Protein AF-A0A969NMJ4-F1 (afdb_monomer)

Sequence (649 aa):
MRIAHDYGHRAIAEAFTPCGQTRVCQLCPFFKKFVPRNKRYMLETNIYIVKPGIELTLNVRCVEIIASHISPDLKEKSCSILANQIGVAAVLSNQQSVLLALTDQQITAFPINEDNWSAKVKDSDRTLLLKFSNPKDRPLIAQLLERQLIINVQQKTNLWRLSNSRRIWYEAEPSITVDDIGAYRRYEFSAIPIENVGVGAVVDISTAFFTVSTVADFFRENQSELDLKRNQKRFENFSLRQKGQKATLWYDSGSINCNCYFEQFLKGKTCSTVQDVRVNGRTYKSLLDYYHQKGVTSIQPEDPVALVSFSGLDRPQPVAANRLRLRVMNEVLPKELKQVDKIEEETRCRYIEEFWKLLGNKPLGDNMPEINSNFWQPSEQKVKRIKCPNLLFGQNKMLIAPMNGKPQSHKDYYQQRIKLLNKFGCFKVPPTVLRNIYIEVPNSIGIEVAQKLGEDITALLSKWTGKPIKFTAQTYESFDKAIAKLRNNINNPSLVVFVFENEEPAIYFNVSYELSQWRVKRITSETLKDFYRQFKEAQVPFQLNDRQLPKGIRDWQSFIEKNALDILQLMDCIPWGIANTQQYQAQLAIDVGWDKQNFALSLLTNIFDKHDLSFQLNTVVERKLDTKRKLSTKLFFAIKLSNYSKRNT

Radius of gyration: 30.36 Å; Cα contacts (8 Å, |Δi|>4): 1085; chains: 1; bounding box: 82×67×72 Å

Secondary structure (DSSP, 8-state):
-------TTHHHHTTTS---S----TT-TT---B--SSSS-PPB-SEEEBTTGGG-EEEEEEEEEEESS--HHHHHHHHHHIIIII---EEE-SSTTEEEE--SS----EEEEETTEEEEEEEEEEEEEEETTSTTTHHHHHHHHHHHHHHHHHHH---B-BTT-SSEEE-SS-SEEETTEEEEEEEEEEEEEETTTEEEEEEEEEEEEEEEEEHHHHT-TTS-HHHHHHHHHHHHHHH--STTPPPEEEEE-SS-EEEEEEEEEEEEEETTT-EEEEETTEEEEEHHHHHHHTT-TT--TT-EEEEEEPTT-SS-EEEEGGGEEEEE-GGG--TTTTTTT---HHHHHHHHHHHHHHHTT-TT-TTSPPB-SS-----GGG--PPPPPPEE-GGG-EEPPPSS--HHHHHHHHHHHHHHHHHH--SB--TT---EEEEEEETTT-HHHHHHHHHHHHHHHHHHHTS--EEEEEEESSHHHHHHHHHHTTTS--EEEEEESS--HHHHHHHHHHTTTSEEEEEEHHHHHHHHHHHHHTTS-----SSS--HHHHHHHHHHHHHHHHHHHHTT-BS-EE-SPPS-SEEEEEEE-TTSSEEEEEEEEEEE-SS-EEEEEEEEEEE-S-SSS---HHHHHHHHHHHHHHHH-

Solvent-accessible surface area (backbone atoms only — not comparable to full-atom values): 36843 Å² total; per-residue (Å²): 143,87,89,67,77,89,50,95,76,51,68,68,50,67,77,74,55,88,68,100,62,97,73,80,74,89,89,60,95,85,76,67,80,46,81,78,90,90,66,95,78,63,53,39,42,62,27,26,42,32,47,73,18,47,76,28,66,46,66,24,29,37,32,37,55,49,50,95,73,81,49,74,66,57,54,54,49,52,32,48,45,34,32,74,76,71,68,32,20,44,43,83,46,97,49,89,48,35,31,40,28,58,46,91,72,86,54,79,67,48,77,44,83,51,104,91,43,68,34,39,40,31,54,63,91,42,72,47,78,42,38,44,75,42,78,84,33,27,64,55,55,17,50,32,53,33,42,27,34,44,44,40,46,64,73,60,45,75,53,45,47,39,71,92,42,85,41,44,35,28,50,76,57,53,79,46,74,56,98,56,34,24,37,21,49,29,40,38,54,46,39,42,68,40,88,96,50,20,37,30,44,34,56,49,80,46,60,45,40,29,37,69,55,26,52,34,66,36,66,43,82,94,52,56,74,67,55,36,54,50,31,42,54,50,48,53,54,47,38,56,57,67,92,95,52,66,30,47,25,44,35,52,73,79,85,52,33,33,70,32,25,62,73,45,75,43,82,98,38,21,22,56,73,40,56,70,38,72,57,91,96,42,74,25,77,11,46,40,51,42,36,47,78,69,71,34,76,89,69,52,58,77,38,40,29,23,34,30,36,43,90,95,51,97,58,67,42,82,42,60,14,72,36,28,23,43,42,45,49,79,88,70,47,55,80,84,55,66,53,66,66,67,67,49,62,69,62,46,51,51,54,48,52,52,55,49,55,61,46,46,97,46,49,52,40,86,101,43,65,50,64,52,96,54,61,41,56,62,56,63,91,79,59,82,82,86,77,66,70,28,32,25,26,11,93,77,43,72,47,77,47,66,84,82,78,46,70,66,52,51,52,49,50,53,60,43,49,61,56,48,29,70,72,44,10,29,44,41,64,51,96,82,48,76,44,53,34,37,26,42,31,41,57,94,69,37,57,69,56,29,41,54,54,38,50,58,29,30,53,51,46,18,58,29,59,76,44,85,40,47,64,49,62,43,62,30,92,48,69,68,60,45,50,53,56,57,54,74,42,60,94,65,62,47,38,33,43,43,38,33,81,66,95,52,68,69,59,54,52,48,52,52,62,77,40,65,78,42,42,78,45,80,46,47,41,63,62,52,50,55,40,50,50,38,28,58,64,48,67,57,89,66,95,70,92,59,104,63,81,47,66,25,50,54,52,35,52,52,52,41,52,53,54,34,54,55,47,36,51,71,40,67,35,35,60,57,45,74,64,56,92,66,98,56,52,61,49,78,49,78,49,67,39,59,85,65,43,37,34,37,42,34,44,36,38,49,40,85,50,103,87,46,80,49,68,48,79,48,77,49,78,46,70,56,93,56,93,82,60,87,71,53,69,65,62,60,50,54,57,51,52,56,57,51,54,69,72,77,108

pLDDT: mean 82.1, std 18.63, range [20.11, 98.06]

Nearest PDB structures (foldseek):
  8xih-assembly1_B  TM=6.811E-01  e=5.788E-26  Mucilaginibacter paludis DSM 18603
  7r8j-assembly1_A  TM=6.476E-01  e=6.489E-25  Pseudooceanicola lipolyticus
  7r8f-assembly1_A  TM=6.583E-01  e=4.200E-24  Pseudooceanicola lipolyticus
  3ho1-assembly1_A  TM=6.090E-01  e=3.722E-14  Thermus thermophilus HB27

Mean predicted aligned error: 12.39 Å

Structure (mmCIF, N/CA/C/O backbone):
data_AF-A0A969NMJ4-F1
#
_entry.id   AF-A0A969NMJ4-F1
#
loop_
_atom_site.group_PDB
_atom_site.id
_atom_site.type_symbol
_atom_site.label_atom_id
_atom_site.label_alt_id
_atom_site.label_comp_id
_atom_site.label_asym_id
_atom_site.label_entity_id
_atom_site.label_seq_id
_atom_site.pdbx_PDB_ins_code
_atom_site.Cartn_x
_atom_site.Cartn_y
_atom_site.Cartn_z
_atom_site.occupancy
_atom_site.B_iso_or_equiv
_atom_site.auth_seq_id
_atom_site.auth_comp_id
_atom_site.auth_asym_id
_atom_site.auth_atom_id
_atom_site.pdbx_PDB_model_num
ATOM 1 N N . MET A 1 1 ? 15.880 4.389 4.891 1.00 30.11 1 MET A N 1
ATOM 2 C CA . MET A 1 1 ? 15.078 5.617 5.105 1.00 30.11 1 MET A CA 1
ATOM 3 C C . MET A 1 1 ? 13.757 5.446 4.370 1.00 30.11 1 MET A C 1
ATOM 5 O O . MET A 1 1 ? 13.862 5.320 3.161 1.00 30.11 1 MET A O 1
ATOM 9 N N . ARG A 1 2 ? 12.584 5.342 5.038 1.00 20.11 2 ARG A N 1
ATOM 10 C CA . ARG A 1 2 ? 11.233 5.420 4.399 1.00 20.11 2 ARG A CA 1
ATOM 11 C C . ARG A 1 2 ? 10.010 5.163 5.329 1.00 20.11 2 ARG A C 1
ATOM 13 O O . ARG A 1 2 ? 9.514 4.060 5.311 1.00 20.11 2 ARG A O 1
ATOM 20 N N . ILE A 1 3 ? 9.460 6.200 5.981 1.00 28.14 3 ILE A N 1
ATOM 21 C CA . ILE A 1 3 ? 7.995 6.409 6.238 1.00 28.14 3 ILE A CA 1
ATOM 22 C C . ILE A 1 3 ? 7.207 5.704 7.393 1.00 28.14 3 ILE A C 1
ATOM 24 O O . ILE A 1 3 ? 6.909 4.522 7.308 1.00 28.14 3 ILE A O 1
ATOM 28 N N . ALA A 1 4 ? 6.686 6.566 8.299 1.00 29.11 4 ALA A N 1
ATOM 29 C CA . ALA A 1 4 ? 5.382 6.593 9.018 1.00 29.11 4 ALA A CA 1
ATOM 30 C C . ALA A 1 4 ? 5.171 6.041 10.450 1.00 29.11 4 ALA A C 1
ATOM 32 O O . ALA A 1 4 ? 4.992 4.850 10.682 1.00 29.11 4 ALA A O 1
ATOM 33 N N . HIS A 1 5 ? 4.978 6.988 11.381 1.00 31.11 5 HIS A N 1
ATOM 34 C CA . HIS A 1 5 ? 4.097 6.859 12.548 1.00 31.11 5 HIS A CA 1
ATOM 35 C C . HIS A 1 5 ? 2.637 6.851 12.098 1.00 31.11 5 HIS A C 1
ATOM 37 O O . HIS A 1 5 ? 2.295 7.676 11.256 1.00 31.11 5 HIS A O 1
ATOM 43 N N . ASP A 1 6 ? 1.819 5.952 12.663 1.00 31.64 6 ASP A N 1
ATOM 44 C CA . ASP A 1 6 ? 0.591 6.282 13.422 1.00 31.64 6 ASP A CA 1
ATOM 45 C C . ASP A 1 6 ? -0.257 5.021 13.744 1.00 31.64 6 ASP A C 1
ATOM 47 O O . ASP A 1 6 ? -1.390 4.872 13.287 1.00 31.64 6 ASP A O 1
ATOM 51 N N . TYR A 1 7 ? 0.295 4.054 14.499 1.00 28.00 7 TYR A N 1
ATOM 52 C CA . TYR A 1 7 ? -0.408 2.786 14.804 1.00 28.00 7 TYR A CA 1
ATOM 53 C C . TYR A 1 7 ? -0.404 2.341 16.279 1.00 28.00 7 TYR A C 1
ATOM 55 O O . TYR A 1 7 ? -1.073 1.362 16.616 1.00 28.00 7 TYR A O 1
ATOM 63 N N . GLY A 1 8 ? 0.228 3.094 17.186 1.00 27.02 8 GLY A N 1
ATOM 64 C CA . GLY A 1 8 ? 0.491 2.647 18.565 1.00 27.02 8 GLY A CA 1
ATOM 65 C C . GLY A 1 8 ? -0.738 2.407 19.457 1.00 27.02 8 GLY A C 1
ATOM 66 O O . GLY A 1 8 ? -0.629 1.690 20.444 1.00 27.02 8 GLY A O 1
ATOM 67 N N . HIS A 1 9 ? -1.915 2.939 19.106 1.00 28.86 9 HIS A N 1
ATOM 68 C CA . HIS A 1 9 ? -3.167 2.661 19.832 1.00 28.86 9 HIS A CA 1
ATOM 69 C C . HIS A 1 9 ? -4.222 1.898 19.011 1.00 28.86 9 HIS A C 1
ATOM 71 O O . HIS A 1 9 ? -5.163 1.361 19.589 1.00 28.86 9 HIS A O 1
ATOM 77 N N . ARG A 1 10 ? -4.071 1.785 17.681 1.00 27.62 10 ARG A N 1
ATOM 78 C CA . ARG A 1 10 ? -5.043 1.087 16.810 1.00 27.62 10 ARG A CA 1
ATOM 79 C C . ARG A 1 10 ? -4.772 -0.412 16.660 1.00 27.62 10 ARG A C 1
ATOM 81 O O . ARG A 1 10 ? -5.720 -1.171 16.480 1.00 27.62 10 ARG A O 1
ATOM 88 N N . ALA A 1 11 ? -3.521 -0.857 16.799 1.00 26.61 11 ALA A N 1
ATOM 89 C CA . ALA A 1 11 ? -3.143 -2.247 16.518 1.00 26.61 11 ALA A CA 1
ATOM 90 C C . ALA A 1 11 ? -3.747 -3.286 17.490 1.00 26.61 11 ALA A C 1
ATOM 92 O O . ALA A 1 11 ? -3.925 -4.442 17.115 1.00 26.61 11 ALA A O 1
ATOM 93 N N . ILE A 1 12 ? -4.122 -2.891 18.713 1.00 30.00 12 ILE A N 1
ATOM 94 C CA . ILE A 1 12 ? -4.790 -3.791 19.675 1.00 30.00 12 ILE A CA 1
ATOM 95 C C . ILE A 1 12 ? -6.322 -3.729 19.527 1.00 30.00 12 ILE A C 1
ATOM 97 O O . ILE A 1 12 ? -7.004 -4.735 19.721 1.00 30.00 12 ILE A O 1
ATOM 101 N N . ALA A 1 13 ? -6.868 -2.589 19.087 1.00 28.45 13 ALA A N 1
ATOM 102 C CA . ALA A 1 13 ? -8.302 -2.419 18.847 1.00 28.45 13 ALA A CA 1
ATOM 103 C C . ALA A 1 13 ? -8.799 -3.215 17.621 1.00 28.45 13 ALA A C 1
ATOM 105 O O . ALA A 1 13 ? -9.906 -3.763 17.649 1.00 28.45 13 ALA A O 1
ATOM 106 N N . GLU A 1 14 ? -7.974 -3.358 16.576 1.00 30.52 14 GLU A N 1
ATOM 107 C CA . GLU A 1 14 ? -8.313 -4.126 15.36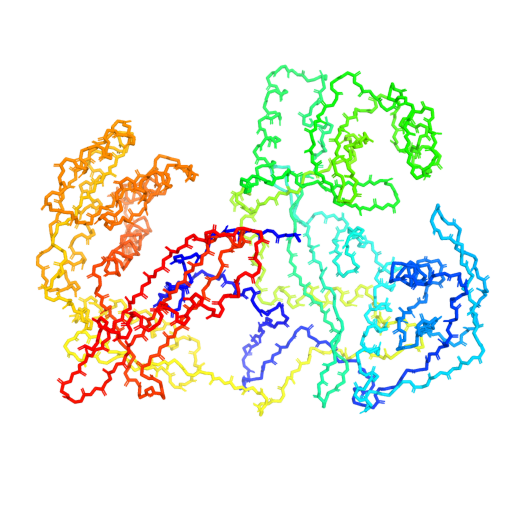3 1.00 30.52 14 GLU A CA 1
ATOM 108 C C . GLU A 1 14 ? -8.309 -5.652 15.576 1.00 30.52 14 GLU A C 1
ATOM 110 O O . GLU A 1 14 ? -8.961 -6.381 14.828 1.00 30.52 14 GLU A O 1
ATOM 115 N N . ALA A 1 15 ? -7.663 -6.152 16.635 1.00 27.55 15 ALA A N 1
ATOM 116 C CA . ALA A 1 15 ? -7.722 -7.571 16.988 1.00 27.55 15 ALA A CA 1
ATOM 117 C C . ALA A 1 15 ? -9.048 -7.961 17.675 1.00 27.55 15 ALA A C 1
ATOM 119 O O . ALA A 1 15 ? -9.419 -9.138 17.673 1.00 27.55 15 ALA A O 1
ATOM 120 N N . PHE A 1 16 ? -9.793 -6.993 18.232 1.00 28.78 16 PHE A N 1
ATOM 12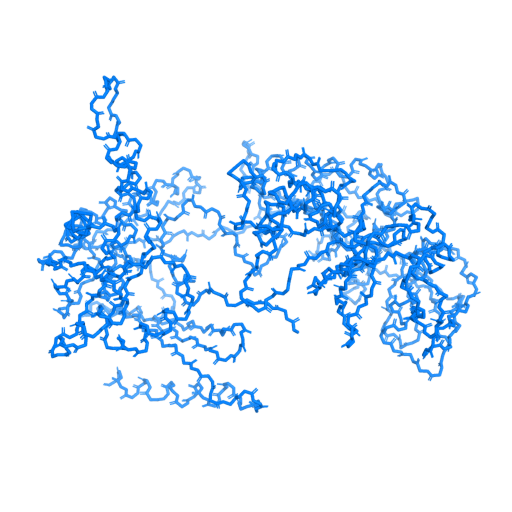1 C CA . PHE A 1 16 ? -10.938 -7.298 19.094 1.00 28.78 16 PHE A CA 1
ATOM 122 C C . PHE A 1 16 ? -12.247 -6.550 18.800 1.00 28.78 16 PHE A C 1
ATOM 124 O O . PHE A 1 16 ? -13.273 -7.015 19.289 1.00 28.78 16 PHE A O 1
ATOM 131 N N . THR A 1 17 ? -12.317 -5.531 17.935 1.00 25.81 17 THR A N 1
ATOM 132 C CA . THR A 1 17 ? -13.604 -4.897 17.548 1.00 25.81 17 THR A CA 1
ATOM 133 C C . THR A 1 17 ? -14.123 -5.337 16.166 1.00 25.81 17 THR A C 1
ATOM 135 O O . THR A 1 17 ? -13.341 -5.538 15.238 1.00 25.81 17 THR A O 1
ATOM 138 N N . PRO A 1 18 ? -15.451 -5.517 15.979 1.00 25.06 18 PRO A N 1
ATOM 139 C CA . PRO A 1 18 ? -16.028 -5.812 14.673 1.00 25.06 18 PRO A CA 1
ATOM 140 C C . PRO A 1 18 ? -16.128 -4.518 13.862 1.00 25.06 18 PRO A C 1
ATOM 142 O O . PRO A 1 18 ? -17.096 -3.771 13.977 1.00 25.06 18 PRO A O 1
ATOM 145 N N . CYS A 1 19 ? -15.131 -4.251 13.025 1.00 23.03 19 CYS A N 1
ATOM 146 C CA . CYS A 1 19 ? -15.210 -3.192 12.031 1.00 23.03 19 CYS A CA 1
ATOM 147 C C . CYS A 1 19 ? -15.350 -3.806 10.636 1.00 23.03 19 CYS A C 1
ATOM 149 O O . CYS A 1 19 ? -14.415 -4.387 10.092 1.00 23.03 19 CYS A O 1
ATOM 151 N N . GLY A 1 20 ? -16.533 -3.639 10.043 1.00 26.86 20 GLY A N 1
ATOM 152 C CA . GLY A 1 20 ? -16.776 -3.800 8.611 1.00 26.86 20 GLY A CA 1
ATOM 153 C C . GLY A 1 20 ? -16.185 -2.650 7.791 1.00 26.86 20 GLY A C 1
ATOM 154 O O . GLY A 1 20 ? -16.884 -2.072 6.967 1.00 26.86 20 GLY A O 1
ATOM 155 N N . GLN A 1 21 ? -14.919 -2.303 8.022 1.00 24.77 21 GLN A N 1
ATOM 156 C CA . GLN A 1 21 ? -14.130 -1.505 7.091 1.00 24.77 21 GLN A CA 1
ATOM 157 C C . GLN A 1 21 ? -12.798 -2.207 6.864 1.00 24.77 21 GLN A C 1
ATOM 159 O O . GLN A 1 21 ? -11.954 -2.340 7.745 1.00 24.77 21 GLN A O 1
ATOM 164 N N . THR A 1 22 ? -12.658 -2.688 5.638 1.00 26.61 22 THR A N 1
ATOM 165 C CA . THR A 1 22 ? -11.488 -3.321 5.047 1.00 26.61 22 THR A CA 1
ATOM 166 C C . THR A 1 22 ? -10.247 -2.434 5.176 1.00 26.61 22 THR A C 1
ATOM 168 O O . THR A 1 22 ? -10.014 -1.553 4.346 1.00 26.61 22 THR A O 1
ATOM 171 N N . ARG A 1 23 ? -9.411 -2.688 6.186 1.00 24.19 23 ARG A N 1
ATOM 172 C CA . ARG A 1 23 ? -7.989 -2.327 6.165 1.00 24.19 23 ARG A CA 1
ATOM 173 C C . ARG A 1 23 ? -7.174 -3.612 6.247 1.00 24.19 23 ARG A C 1
ATOM 175 O O . ARG A 1 23 ? -7.223 -4.355 7.219 1.00 24.19 23 ARG A O 1
ATOM 182 N N . VAL A 1 24 ? -6.512 -3.913 5.136 1.00 26.53 24 VAL A N 1
ATOM 183 C CA . VAL A 1 24 ? -5.672 -5.094 4.942 1.00 26.53 24 VAL A CA 1
ATOM 184 C C . VAL A 1 24 ? -4.369 -4.887 5.716 1.00 26.53 24 VAL A C 1
ATOM 186 O O . VAL A 1 24 ? -3.683 -3.886 5.520 1.00 26.53 24 VAL A O 1
ATOM 189 N N . CYS A 1 25 ? -4.041 -5.838 6.591 1.00 22.86 25 CYS A N 1
ATOM 190 C CA . CYS A 1 25 ? -2.771 -5.923 7.310 1.00 22.86 25 CYS A CA 1
ATOM 191 C C . CYS A 1 25 ? -1.582 -5.881 6.325 1.00 22.86 25 CYS A C 1
ATOM 193 O O . CYS A 1 25 ? -1.504 -6.691 5.403 1.00 22.86 25 CYS A O 1
ATOM 195 N N . GLN A 1 26 ? -0.647 -4.946 6.523 1.00 26.59 26 GLN A N 1
ATOM 196 C CA . GLN A 1 26 ? 0.491 -4.669 5.629 1.00 26.59 26 GLN A CA 1
ATOM 197 C C . GLN A 1 26 ? 1.703 -5.616 5.787 1.00 26.59 26 GLN A C 1
ATOM 199 O O . GLN A 1 26 ? 2.777 -5.313 5.274 1.00 26.59 26 GLN A O 1
ATOM 204 N N . LEU A 1 27 ? 1.575 -6.771 6.452 1.00 23.28 27 LEU A N 1
ATOM 205 C CA . LEU A 1 27 ? 2.723 -7.662 6.713 1.00 23.28 27 LEU A CA 1
ATOM 206 C C . LEU A 1 27 ? 2.820 -8.905 5.804 1.00 23.28 27 LEU A C 1
ATOM 208 O O . LEU A 1 27 ? 3.689 -9.747 6.011 1.00 23.28 27 LEU A O 1
ATOM 212 N N . CYS A 1 28 ? 2.011 -8.989 4.742 1.00 23.53 28 CYS A N 1
ATOM 213 C CA . CYS A 1 28 ? 2.232 -9.889 3.597 1.00 23.53 28 CYS A CA 1
ATOM 214 C C . CYS A 1 28 ? 1.530 -9.329 2.342 1.00 23.53 28 CYS A C 1
ATOM 216 O O . CYS A 1 28 ? 0.304 -9.395 2.282 1.00 23.53 28 CYS A O 1
ATOM 218 N N . PRO A 1 29 ? 2.237 -8.799 1.321 1.00 29.31 29 PRO A N 1
ATOM 219 C CA . PRO A 1 29 ? 1.566 -8.162 0.181 1.00 29.31 29 PRO A CA 1
ATOM 220 C C . PRO A 1 29 ? 0.901 -9.132 -0.812 1.00 29.31 29 PRO A C 1
ATOM 222 O O . PRO A 1 29 ? 0.152 -8.682 -1.670 1.00 29.31 29 PRO A O 1
ATOM 225 N N . PHE A 1 30 ? 1.160 -10.443 -0.739 1.00 33.78 30 PHE A N 1
ATOM 226 C CA . PHE A 1 30 ? 0.999 -11.325 -1.908 1.00 33.78 30 PHE A CA 1
ATOM 227 C C . PHE A 1 30 ? -0.187 -12.300 -1.893 1.00 33.78 30 PHE A C 1
ATOM 229 O O . PHE A 1 30 ? -0.282 -13.132 -2.786 1.00 33.78 30 PHE A O 1
ATOM 236 N N . PHE A 1 31 ? -1.117 -12.210 -0.937 1.00 34.25 31 PHE A N 1
ATOM 237 C CA . PHE A 1 31 ? -2.273 -13.118 -0.908 1.00 34.25 31 PHE A CA 1
ATOM 238 C C . PHE A 1 31 ? -3.580 -12.365 -0.648 1.00 34.25 31 PHE A C 1
ATOM 240 O O . PHE A 1 31 ? -3.961 -12.128 0.499 1.00 34.25 31 PHE A O 1
ATOM 247 N N . LYS A 1 32 ? -4.295 -12.010 -1.720 1.00 40.19 32 LYS A N 1
ATOM 248 C CA . LYS A 1 32 ? -5.712 -11.617 -1.660 1.00 40.19 32 LYS A CA 1
ATOM 249 C C . LYS A 1 32 ? -6.554 -12.813 -2.106 1.00 40.19 32 LYS A C 1
ATOM 251 O O . LYS A 1 32 ? -6.200 -13.488 -3.065 1.00 40.19 32 LYS A O 1
ATOM 256 N N . LYS A 1 33 ? -7.600 -13.125 -1.337 1.00 41.81 33 LYS A N 1
ATOM 257 C CA . LYS A 1 33 ? -8.484 -14.275 -1.576 1.00 41.81 33 LYS A CA 1
ATOM 258 C C . LYS A 1 33 ? -9.512 -13.929 -2.650 1.00 41.81 33 LYS A C 1
ATOM 260 O O . LYS A 1 33 ? -10.005 -12.807 -2.657 1.00 41.81 33 LYS A O 1
ATOM 265 N N . PHE A 1 34 ? -9.869 -14.922 -3.454 1.00 42.91 34 PHE A N 1
ATOM 266 C CA . PHE A 1 34 ? -11.014 -14.900 -4.358 1.00 42.91 34 PHE A CA 1
ATOM 267 C C . PHE A 1 34 ? -11.961 -16.038 -3.962 1.00 42.91 34 PHE A C 1
ATOM 269 O O . PHE A 1 34 ? -11.501 -17.142 -3.647 1.00 42.91 34 PHE A O 1
ATOM 276 N N . VAL A 1 35 ? -13.273 -15.786 -3.915 1.00 35.06 35 VAL A N 1
ATOM 277 C CA . VAL A 1 35 ? -14.272 -16.836 -3.649 1.00 35.06 35 VAL A CA 1
ATOM 278 C C . VAL A 1 35 ? -15.358 -16.832 -4.726 1.00 35.06 35 VAL A C 1
ATOM 280 O O . VAL A 1 35 ? -16.261 -15.996 -4.671 1.00 35.06 35 VAL A O 1
ATOM 283 N N . PRO A 1 36 ? -15.372 -17.813 -5.646 1.00 35.47 36 PRO A N 1
ATOM 284 C CA . PRO A 1 36 ? -16.541 -18.070 -6.473 1.00 35.47 36 PRO A CA 1
ATOM 285 C C . PRO A 1 36 ? -17.653 -18.720 -5.639 1.00 35.47 36 PRO A C 1
ATOM 287 O O . PRO A 1 36 ? -17.413 -19.595 -4.798 1.00 35.47 36 PRO A O 1
ATOM 290 N N . ARG A 1 37 ? -18.905 -18.321 -5.888 1.00 42.78 37 ARG A N 1
ATOM 291 C CA . ARG A 1 37 ? -20.088 -19.019 -5.368 1.00 42.78 37 ARG A CA 1
ATOM 292 C C . ARG A 1 37 ? -20.206 -20.389 -6.051 1.00 42.78 37 ARG A C 1
ATOM 294 O O . ARG A 1 37 ? -20.147 -20.481 -7.269 1.00 42.78 37 ARG A O 1
ATOM 301 N N . ASN A 1 38 ? -20.451 -21.419 -5.240 1.00 38.12 38 ASN A N 1
ATOM 302 C CA . ASN A 1 38 ? -20.768 -22.809 -5.606 1.00 38.12 38 ASN A CA 1
ATOM 303 C C . ASN A 1 38 ? -19.595 -23.725 -6.003 1.00 38.12 38 ASN A C 1
ATOM 305 O O . ASN A 1 38 ? -19.529 -24.219 -7.121 1.00 38.12 38 ASN A O 1
ATOM 309 N N . LYS A 1 39 ? -18.743 -24.060 -5.027 1.00 35.62 39 LYS A N 1
ATOM 310 C CA . LYS A 1 39 ? -18.141 -25.395 -4.796 1.00 35.62 39 LYS A CA 1
ATOM 311 C C . LYS A 1 39 ? -17.499 -25.374 -3.403 1.00 35.62 39 LYS A C 1
ATOM 313 O O . LYS A 1 39 ? -17.223 -24.299 -2.875 1.00 35.62 39 LYS A O 1
ATOM 318 N N . ARG A 1 40 ? -17.333 -26.526 -2.745 1.00 39.25 40 ARG A N 1
ATOM 319 C CA . ARG A 1 40 ? -16.675 -26.609 -1.427 1.00 39.25 40 ARG A CA 1
ATOM 320 C C . ARG A 1 40 ? -15.223 -26.088 -1.540 1.00 39.25 40 ARG A C 1
ATOM 322 O O . ARG A 1 40 ? -14.334 -26.808 -1.940 1.00 39.25 40 ARG A O 1
ATOM 329 N N . TYR A 1 41 ? -15.058 -24.802 -1.232 1.00 53.91 41 TYR A N 1
ATOM 330 C CA . TYR A 1 41 ? -13.932 -24.079 -0.623 1.00 53.91 41 TYR A CA 1
ATOM 331 C C . TYR A 1 41 ? -12.483 -24.384 -1.054 1.00 53.91 41 TYR A C 1
ATOM 333 O O . TYR A 1 41 ? -11.618 -24.560 -0.197 1.00 53.91 41 TYR A O 1
ATOM 341 N N . MET A 1 42 ? -12.180 -24.314 -2.348 1.00 56.25 42 MET A N 1
ATOM 342 C CA . MET A 1 42 ? -10.803 -24.143 -2.823 1.00 56.25 42 MET A CA 1
ATOM 343 C C . MET A 1 42 ? -10.486 -22.641 -2.951 1.00 56.25 42 MET A C 1
ATOM 345 O O . MET A 1 42 ? -11.309 -21.886 -3.466 1.00 56.25 42 MET A O 1
ATOM 349 N N . LEU A 1 43 ? -9.346 -22.185 -2.414 1.00 72.75 43 LEU A N 1
ATOM 350 C CA . LEU A 1 43 ? -8.925 -20.781 -2.517 1.00 72.75 43 LEU A CA 1
ATOM 351 C C . LEU A 1 43 ? -8.260 -20.558 -3.869 1.00 72.75 43 LEU A C 1
ATOM 353 O O . LEU A 1 43 ? -7.248 -21.184 -4.156 1.00 72.75 43 LEU A O 1
ATOM 357 N N . GLU A 1 44 ? -8.793 -19.644 -4.664 1.00 79.00 44 GLU A N 1
ATOM 358 C CA . GLU A 1 44 ? -8.122 -19.162 -5.865 1.00 79.00 44 GLU A CA 1
ATOM 359 C C . GLU A 1 44 ? -7.160 -18.017 -5.520 1.00 79.00 44 GLU A C 1
ATOM 361 O O . GLU A 1 44 ? -7.400 -17.241 -4.587 1.00 79.00 44 GLU A O 1
ATOM 366 N N . THR A 1 45 ? -6.028 -17.969 -6.223 1.00 88.38 45 THR A N 1
ATOM 367 C CA . THR A 1 45 ? -4.972 -16.953 -6.065 1.00 88.38 45 THR A CA 1
ATOM 368 C C . THR A 1 45 ? -4.929 -16.024 -7.281 1.00 88.38 45 THR A C 1
ATOM 370 O O . THR A 1 45 ? -5.621 -16.258 -8.255 1.00 88.38 45 THR A O 1
ATOM 373 N N . ASN A 1 46 ? -4.094 -14.985 -7.274 1.00 90.25 46 ASN A N 1
ATOM 374 C CA . ASN A 1 46 ? -3.779 -14.180 -8.467 1.00 90.25 46 ASN A CA 1
ATOM 375 C C . ASN A 1 46 ? -2.503 -14.663 -9.186 1.00 90.25 46 ASN A C 1
ATOM 377 O O . ASN A 1 46 ? -1.804 -13.876 -9.829 1.00 90.25 46 ASN A O 1
ATOM 381 N N . ILE A 1 47 ? -2.148 -15.935 -9.005 1.00 93.94 47 ILE A N 1
ATOM 382 C CA . ILE A 1 47 ? -0.880 -16.507 -9.450 1.00 93.94 47 ILE A CA 1
ATOM 383 C C . ILE A 1 47 ? -1.142 -17.405 -10.644 1.00 93.94 47 ILE A C 1
ATOM 385 O O . ILE A 1 47 ? -2.010 -18.265 -10.585 1.00 93.94 47 ILE A O 1
ATOM 389 N N . TYR A 1 48 ? -0.334 -17.286 -11.682 1.00 94.75 48 TYR A N 1
ATOM 390 C CA . TYR A 1 48 ? -0.299 -18.246 -12.769 1.00 94.75 48 TYR A CA 1
ATOM 391 C C . TYR A 1 48 ? 0.968 -19.092 -12.692 1.00 94.75 48 TYR A C 1
ATOM 393 O O . TYR A 1 48 ? 2.063 -18.559 -12.525 1.00 94.75 48 TYR A O 1
ATOM 401 N N . ILE A 1 49 ? 0.845 -20.414 -12.813 1.00 96.62 49 ILE A N 1
ATOM 402 C CA . ILE A 1 49 ? 2.020 -21.297 -12.791 1.00 96.62 49 ILE A CA 1
ATOM 403 C C . ILE A 1 49 ? 2.672 -21.328 -14.168 1.00 96.62 49 ILE A C 1
ATOM 405 O O . ILE A 1 49 ? 2.001 -21.541 -15.178 1.00 96.62 49 ILE A O 1
ATOM 409 N N . VAL A 1 50 ? 3.987 -21.141 -14.186 1.00 97.44 50 VAL A N 1
ATOM 410 C CA . VAL A 1 50 ? 4.825 -21.317 -15.370 1.00 97.44 50 VAL A CA 1
ATOM 411 C C . VAL A 1 50 ? 5.028 -22.814 -15.605 1.00 97.44 50 VAL A C 1
ATOM 413 O O . VAL A 1 50 ? 5.505 -23.530 -14.720 1.00 97.44 50 VAL A O 1
ATOM 416 N N . LYS A 1 51 ? 4.655 -23.303 -16.788 1.00 95.88 51 LYS A N 1
ATOM 417 C CA . LYS A 1 51 ? 4.832 -24.702 -17.193 1.00 95.88 51 LYS A CA 1
ATOM 418 C C . LYS A 1 51 ? 6.315 -25.007 -17.434 1.00 95.88 51 LYS A C 1
ATOM 420 O O . LYS A 1 51 ? 7.039 -24.120 -17.873 1.00 95.88 51 LYS A O 1
ATOM 425 N N . PRO A 1 52 ? 6.786 -26.243 -17.195 1.00 95.81 52 PRO A N 1
ATOM 426 C CA . PRO A 1 52 ? 6.069 -27.421 -16.688 1.00 95.81 52 PRO A CA 1
ATOM 427 C C . PRO A 1 52 ? 5.980 -27.495 -15.145 1.00 95.81 52 PRO A C 1
ATOM 429 O O . PRO A 1 52 ? 5.815 -28.571 -14.577 1.00 95.81 52 PRO A O 1
ATOM 432 N N . GLY A 1 53 ? 6.088 -26.374 -14.425 1.00 95.12 53 GLY A N 1
ATOM 433 C CA . GLY A 1 53 ? 6.000 -26.362 -12.964 1.00 95.12 53 GLY A CA 1
ATOM 434 C C . GLY A 1 53 ? 7.293 -26.838 -12.297 1.00 95.12 53 GLY A C 1
ATOM 435 O O . GLY A 1 53 ? 8.328 -26.183 -12.410 1.00 95.12 53 GLY A O 1
ATOM 436 N N . ILE A 1 54 ? 7.251 -27.957 -11.571 1.00 95.50 54 ILE A N 1
ATOM 437 C CA . ILE A 1 54 ? 8.408 -28.471 -10.813 1.00 95.50 54 ILE A CA 1
ATOM 438 C C . ILE A 1 54 ? 9.559 -28.957 -11.703 1.00 95.50 54 ILE A C 1
ATOM 440 O O . ILE A 1 54 ? 10.710 -28.954 -11.268 1.00 95.50 54 ILE A O 1
ATOM 444 N N . GLU A 1 55 ? 9.252 -29.343 -12.941 1.00 96.81 55 GLU A N 1
ATOM 445 C CA . GLU A 1 55 ? 10.220 -29.821 -13.934 1.00 96.81 55 GLU A CA 1
ATOM 446 C C . GLU A 1 55 ? 10.836 -28.676 -14.746 1.00 96.81 55 GLU A C 1
ATOM 448 O O . GLU A 1 55 ? 11.585 -28.909 -15.689 1.00 96.81 55 GLU A O 1
ATOM 453 N N . LEU A 1 56 ? 10.515 -27.424 -14.404 1.00 97.75 56 LEU A N 1
ATOM 454 C CA . LEU A 1 56 ? 10.968 -26.261 -15.147 1.00 97.75 56 LEU A CA 1
ATOM 455 C C . LEU A 1 56 ? 12.496 -26.182 -15.185 1.00 97.75 56 LEU A C 1
ATOM 457 O O . LEU A 1 56 ? 13.172 -26.184 -14.150 1.00 97.75 56 LEU A O 1
ATOM 461 N N . THR A 1 57 ? 13.021 -26.027 -16.395 1.00 97.31 57 THR A N 1
ATOM 462 C CA . THR A 1 57 ? 14.437 -25.781 -16.644 1.00 97.31 57 THR A CA 1
ATOM 463 C C . THR A 1 57 ? 14.628 -24.582 -17.556 1.00 97.31 57 THR A C 1
ATOM 465 O O . THR A 1 57 ? 13.862 -24.414 -18.501 1.00 97.31 57 THR A O 1
ATOM 468 N N . LEU A 1 58 ? 15.665 -23.782 -17.307 1.00 96.81 58 LEU A N 1
ATOM 469 C CA . LEU A 1 58 ? 16.041 -22.654 -18.158 1.00 96.81 58 LEU A CA 1
ATOM 470 C C . LEU A 1 58 ? 17.493 -22.797 -18.605 1.00 96.81 58 LEU A C 1
ATOM 472 O O . LEU A 1 58 ? 18.388 -22.923 -17.767 1.00 96.81 58 LEU A O 1
ATOM 476 N N . ASN A 1 59 ? 17.720 -22.727 -19.914 1.00 95.94 59 ASN A N 1
ATOM 477 C CA . ASN A 1 59 ? 19.055 -22.547 -20.471 1.00 95.94 59 ASN A CA 1
ATOM 478 C C . ASN A 1 59 ? 19.430 -21.068 -20.392 1.00 95.94 59 ASN A C 1
ATOM 480 O O . ASN A 1 59 ? 18.670 -20.208 -20.834 1.00 95.94 59 ASN A O 1
ATOM 484 N N . VAL A 1 60 ? 20.590 -20.777 -19.813 1.00 96.62 60 VAL A N 1
ATOM 485 C CA . VAL A 1 60 ? 21.098 -19.413 -19.654 1.00 96.62 60 VAL A CA 1
ATOM 486 C C . VAL A 1 60 ? 22.536 -19.324 -20.141 1.00 96.62 60 VAL A C 1
ATOM 488 O O . VAL A 1 60 ? 23.321 -20.254 -19.955 1.00 96.62 60 VAL A O 1
ATOM 491 N N . ARG A 1 61 ? 22.906 -18.190 -20.730 1.00 96.44 61 ARG A N 1
ATOM 492 C CA . ARG A 1 61 ? 24.294 -17.870 -21.071 1.00 96.44 61 ARG A CA 1
ATOM 493 C C . ARG A 1 61 ? 24.977 -17.164 -19.914 1.00 96.44 61 ARG A C 1
ATOM 495 O O . ARG A 1 61 ? 24.381 -16.323 -19.239 1.00 96.44 61 ARG A O 1
ATOM 502 N N . CYS A 1 62 ? 26.242 -17.487 -19.703 1.00 96.19 62 CYS A N 1
ATOM 503 C CA . CYS A 1 62 ? 27.099 -16.789 -18.762 1.00 96.19 62 CYS A CA 1
ATOM 504 C C . CYS A 1 62 ? 27.700 -15.558 -19.442 1.00 96.19 62 CYS A C 1
ATOM 506 O O . CYS A 1 62 ? 28.394 -15.667 -20.454 1.00 96.19 62 CYS A O 1
ATOM 508 N N . VAL A 1 63 ? 27.469 -14.393 -18.851 1.00 96.38 63 VAL A N 1
ATOM 509 C CA . VAL A 1 63 ? 27.968 -13.104 -19.332 1.00 96.38 63 VAL A CA 1
ATOM 510 C C . VAL A 1 63 ? 28.952 -12.551 -18.312 1.00 96.38 63 VAL A C 1
ATOM 512 O O . VAL A 1 63 ? 28.622 -12.414 -17.135 1.00 96.38 63 VAL A O 1
ATOM 515 N N . GLU A 1 64 ? 30.161 -12.228 -18.753 1.00 95.50 64 GLU A N 1
ATOM 516 C CA . GLU A 1 64 ? 31.238 -11.717 -17.909 1.00 95.50 64 GLU A CA 1
ATOM 517 C C . GLU A 1 64 ? 31.285 -10.190 -17.922 1.00 95.50 64 GLU A C 1
ATOM 519 O O . GLU A 1 64 ? 31.271 -9.554 -18.978 1.00 95.50 64 GLU A O 1
ATOM 524 N N . ILE A 1 65 ? 31.402 -9.609 -16.730 1.00 94.38 65 ILE A N 1
ATOM 525 C CA . ILE A 1 65 ? 31.705 -8.195 -16.521 1.00 94.38 65 ILE A CA 1
ATOM 526 C C . ILE A 1 65 ? 33.206 -8.071 -16.259 1.00 94.38 65 ILE A C 1
ATOM 528 O O . ILE A 1 65 ? 33.711 -8.548 -15.243 1.00 94.38 65 ILE A O 1
ATOM 532 N N . ILE A 1 66 ? 33.909 -7.394 -17.161 1.00 93.69 66 ILE A N 1
ATOM 533 C CA . ILE A 1 66 ? 35.330 -7.073 -17.037 1.00 93.69 66 ILE A CA 1
ATOM 534 C C . ILE A 1 66 ? 35.443 -5.621 -16.579 1.00 93.69 66 ILE A C 1
ATOM 536 O O . ILE A 1 66 ? 35.145 -4.708 -17.346 1.00 93.69 66 ILE A O 1
ATOM 540 N N . ALA A 1 67 ? 35.866 -5.410 -15.334 1.00 90.56 67 ALA A N 1
ATOM 541 C CA . ALA A 1 67 ? 36.121 -4.092 -14.756 1.00 90.56 67 ALA A CA 1
ATOM 542 C C . ALA A 1 67 ? 37.174 -4.196 -13.645 1.00 90.56 67 ALA A C 1
ATOM 544 O O . ALA A 1 67 ? 37.354 -5.266 -13.064 1.00 90.56 67 ALA A O 1
ATOM 545 N N . SER A 1 68 ? 37.822 -3.080 -13.308 1.00 86.06 68 SER A N 1
ATOM 546 C CA . SER A 1 68 ? 38.751 -3.004 -12.170 1.00 86.06 68 SER A CA 1
ATOM 547 C C . SER A 1 68 ? 38.051 -3.225 -10.824 1.00 86.06 68 SER A C 1
ATOM 549 O O . SER A 1 68 ? 38.613 -3.843 -9.924 1.00 86.06 68 SER A O 1
ATOM 551 N N . HIS A 1 69 ? 36.805 -2.761 -10.691 1.00 87.31 69 HIS A N 1
ATOM 552 C CA . HIS A 1 69 ? 35.971 -2.951 -9.509 1.00 87.31 69 HIS A CA 1
ATOM 553 C C . HIS A 1 69 ? 34.516 -3.231 -9.908 1.00 87.31 69 HIS A C 1
ATOM 555 O O . HIS A 1 69 ? 33.896 -2.447 -10.627 1.00 87.31 69 HIS A O 1
ATOM 561 N N . ILE A 1 70 ? 33.941 -4.325 -9.396 1.00 87.88 70 ILE A N 1
ATOM 562 C CA . ILE A 1 70 ? 32.568 -4.747 -9.711 1.00 87.88 70 ILE A CA 1
ATOM 563 C C . ILE A 1 70 ? 31.651 -4.480 -8.514 1.00 87.88 70 ILE A C 1
ATOM 565 O O . ILE A 1 70 ? 31.564 -5.287 -7.586 1.00 87.88 70 ILE A O 1
ATOM 569 N N . SER A 1 71 ? 30.938 -3.351 -8.551 1.00 88.00 71 SER A N 1
ATOM 570 C CA . SER A 1 71 ? 29.930 -2.988 -7.547 1.00 88.00 71 SER A CA 1
ATOM 571 C C . SER A 1 71 ? 28.554 -3.610 -7.851 1.00 88.00 71 SER A C 1
ATOM 573 O O . SER A 1 71 ? 28.272 -3.960 -9.002 1.00 88.00 71 SER A O 1
ATOM 575 N N . PRO A 1 72 ? 27.652 -3.727 -6.855 1.00 86.56 72 PRO A N 1
ATOM 576 C CA . PRO A 1 72 ? 26.258 -4.118 -7.090 1.00 86.56 72 PRO A CA 1
ATOM 577 C C . PRO A 1 72 ? 25.540 -3.224 -8.113 1.00 86.56 72 PRO A C 1
ATOM 579 O O . PRO A 1 72 ? 24.813 -3.735 -8.963 1.00 86.56 72 PRO A O 1
ATOM 582 N N . ASP A 1 73 ? 25.802 -1.916 -8.086 1.00 85.94 73 ASP A N 1
ATOM 583 C CA . ASP A 1 73 ? 25.202 -0.954 -9.016 1.00 85.94 73 ASP A CA 1
ATOM 584 C C . ASP A 1 73 ? 25.659 -1.190 -10.461 1.00 85.94 73 ASP A C 1
ATOM 586 O O . ASP A 1 73 ? 24.834 -1.173 -11.375 1.00 85.94 73 ASP A O 1
ATOM 590 N N . LEU A 1 74 ? 26.944 -1.509 -10.675 1.00 88.94 74 LEU A N 1
ATOM 591 C CA . LEU A 1 74 ? 27.467 -1.850 -12.001 1.00 88.94 74 LEU A CA 1
ATOM 592 C C . LEU A 1 74 ? 26.818 -3.129 -12.552 1.00 88.94 74 LEU A C 1
ATOM 594 O O . LEU A 1 74 ? 26.481 -3.200 -13.737 1.00 88.94 74 LEU A O 1
ATOM 598 N N . LYS A 1 75 ? 26.592 -4.139 -11.703 1.00 89.69 75 LYS A N 1
ATOM 599 C CA . LYS A 1 75 ? 25.890 -5.372 -12.103 1.00 89.69 75 LYS A CA 1
ATOM 600 C C . LYS A 1 75 ? 24.449 -5.092 -12.505 1.00 89.69 75 LYS A C 1
ATOM 602 O O . LYS A 1 75 ? 23.976 -5.583 -13.530 1.00 89.69 75 LYS A O 1
ATOM 607 N N . GLU A 1 76 ? 23.752 -4.284 -11.715 1.00 89.12 76 GLU A N 1
ATOM 608 C CA . GLU A 1 76 ? 22.357 -3.949 -11.974 1.00 89.12 76 GLU A CA 1
ATOM 609 C C . GLU A 1 76 ? 22.199 -3.048 -13.206 1.00 89.12 76 GLU A C 1
ATOM 611 O O . GLU A 1 76 ? 21.246 -3.204 -13.980 1.00 89.12 76 GLU A O 1
ATOM 616 N N . LYS A 1 77 ? 23.171 -2.162 -13.447 1.00 88.69 77 LYS A N 1
ATOM 617 C CA . LYS A 1 77 ? 23.297 -1.386 -14.683 1.00 88.69 77 LYS A CA 1
ATOM 618 C C . LYS A 1 77 ? 23.521 -2.293 -15.890 1.00 88.69 77 LYS A C 1
ATOM 620 O O . LYS A 1 77 ? 22.800 -2.156 -16.874 1.00 88.69 77 LYS A O 1
ATOM 625 N N . SER A 1 78 ? 24.439 -3.253 -15.792 1.00 92.25 78 SER A N 1
ATOM 626 C CA . SER A 1 78 ? 24.713 -4.232 -16.855 1.00 92.25 78 SER A CA 1
ATOM 627 C C . SER A 1 78 ? 23.452 -5.019 -17.223 1.00 92.25 78 SER A C 1
ATOM 629 O O . SER A 1 78 ? 23.100 -5.124 -18.395 1.00 92.25 78 SER A O 1
ATOM 631 N N . CYS A 1 79 ? 22.693 -5.474 -16.221 1.00 93.19 79 CYS A N 1
ATOM 632 C CA . CYS A 1 79 ? 21.401 -6.113 -16.460 1.00 93.19 79 CYS A CA 1
ATOM 633 C C . CYS A 1 79 ? 20.364 -5.165 -17.084 1.00 93.19 79 CYS A C 1
ATOM 635 O O . CYS A 1 79 ? 19.553 -5.596 -17.898 1.00 93.19 79 CYS A O 1
ATOM 637 N N . SER A 1 80 ? 20.365 -3.884 -16.700 1.00 89.44 80 SER A N 1
ATOM 638 C CA . SER A 1 80 ? 19.462 -2.880 -17.283 1.00 89.44 80 SER A CA 1
ATOM 639 C C . SER A 1 80 ? 19.755 -2.649 -18.763 1.00 89.44 80 SER A C 1
ATOM 641 O O . SER A 1 80 ? 18.824 -2.459 -19.537 1.00 89.44 80 SER A O 1
ATOM 643 N N . ILE A 1 81 ? 21.033 -2.653 -19.152 1.00 90.81 81 ILE A N 1
ATOM 644 C CA . ILE A 1 81 ? 21.454 -2.513 -20.550 1.00 90.81 81 ILE A CA 1
ATOM 645 C C . ILE A 1 81 ? 21.012 -3.738 -21.354 1.00 90.81 81 ILE A C 1
ATOM 647 O O . ILE A 1 81 ? 20.344 -3.570 -22.371 1.00 90.81 81 ILE A O 1
ATOM 651 N N . LEU A 1 82 ? 21.285 -4.949 -20.850 1.00 93.69 82 LEU A N 1
ATOM 652 C CA . LEU A 1 82 ? 20.815 -6.198 -21.466 1.00 93.69 82 LEU A CA 1
ATOM 653 C C . LEU A 1 82 ? 19.296 -6.180 -21.688 1.00 93.69 82 LEU A C 1
ATOM 655 O O . LEU A 1 82 ? 18.832 -6.470 -22.785 1.00 93.69 82 LEU A O 1
ATOM 659 N N . ALA A 1 83 ? 18.525 -5.753 -20.688 1.00 92.31 83 ALA A N 1
ATOM 660 C CA . ALA A 1 83 ? 17.072 -5.698 -20.794 1.00 92.31 83 ALA A CA 1
ATOM 661 C C . ALA A 1 83 ? 16.574 -4.619 -21.773 1.00 92.31 83 ALA A C 1
ATOM 663 O O . ALA A 1 83 ? 15.733 -4.906 -22.617 1.00 92.31 83 ALA A O 1
ATOM 664 N N . ASN A 1 84 ? 17.071 -3.382 -21.668 1.00 86.94 84 ASN A N 1
ATOM 665 C CA . ASN A 1 84 ? 16.494 -2.241 -22.391 1.00 86.94 84 ASN A CA 1
ATOM 666 C C . ASN A 1 84 ? 17.034 -2.070 -23.818 1.00 86.94 84 ASN A C 1
ATOM 668 O O . ASN A 1 84 ? 16.323 -1.530 -24.656 1.00 86.94 84 ASN A O 1
ATOM 672 N N . GLN A 1 85 ? 18.288 -2.453 -24.081 1.00 88.31 85 GLN A N 1
ATOM 673 C CA . GLN A 1 85 ? 18.924 -2.266 -25.394 1.00 88.31 85 GLN A CA 1
ATOM 674 C C . GLN A 1 85 ? 18.941 -3.550 -26.220 1.00 88.31 85 GLN A C 1
ATOM 676 O O . GLN A 1 85 ? 18.827 -3.485 -27.438 1.00 88.31 85 GLN A O 1
ATOM 681 N N . ILE A 1 86 ? 19.086 -4.704 -25.561 1.00 90.31 86 ILE A N 1
ATOM 682 C CA . ILE A 1 86 ? 19.233 -6.004 -26.231 1.00 90.31 86 ILE A CA 1
ATOM 683 C C . ILE A 1 86 ? 17.945 -6.839 -26.106 1.00 90.31 86 ILE A C 1
ATOM 685 O O . ILE A 1 86 ? 17.704 -7.722 -26.919 1.00 90.31 86 ILE A O 1
ATOM 689 N N . GLY A 1 87 ? 17.078 -6.546 -25.129 1.00 91.88 87 GLY A N 1
ATOM 690 C CA . GLY A 1 87 ? 15.838 -7.298 -24.905 1.00 91.88 87 GLY A CA 1
ATOM 691 C C . GLY A 1 87 ? 16.041 -8.621 -24.163 1.00 91.88 87 GLY A C 1
ATOM 692 O O . GLY A 1 87 ? 15.189 -9.499 -24.245 1.00 91.88 87 GLY A O 1
ATOM 693 N N . VAL A 1 88 ? 17.151 -8.775 -23.433 1.00 95.00 88 VAL A N 1
ATOM 694 C CA . VAL A 1 88 ? 17.519 -10.024 -22.750 1.00 95.00 88 VAL A CA 1
ATOM 695 C C . VAL A 1 88 ? 17.409 -9.878 -21.235 1.00 95.00 88 VAL A C 1
ATOM 697 O O . VAL A 1 88 ? 18.039 -9.014 -20.617 1.00 95.00 88 VAL A O 1
ATOM 700 N N . ALA A 1 89 ? 16.632 -10.763 -20.609 1.00 96.12 89 ALA A N 1
ATOM 701 C CA . ALA A 1 89 ? 16.553 -10.849 -19.158 1.00 96.12 89 ALA A CA 1
ATOM 702 C C . ALA A 1 89 ? 17.854 -11.419 -18.586 1.00 96.12 89 ALA A C 1
ATOM 704 O O . ALA A 1 89 ? 18.321 -12.472 -19.011 1.00 96.12 89 ALA A O 1
ATOM 705 N N . ALA A 1 90 ? 18.427 -10.757 -17.583 1.00 96.81 90 ALA A N 1
ATOM 706 C CA . ALA A 1 90 ? 19.631 -11.242 -16.917 1.00 96.81 90 ALA A CA 1
ATOM 707 C C . ALA A 1 90 ? 19.567 -11.067 -15.401 1.00 96.81 90 ALA A C 1
ATOM 709 O O . ALA A 1 90 ? 18.942 -10.122 -14.920 1.00 96.81 90 ALA A O 1
ATOM 710 N N . VAL A 1 91 ? 20.225 -11.946 -14.646 1.00 95.38 91 VAL A N 1
ATOM 711 C CA . VAL A 1 91 ? 20.333 -11.889 -13.177 1.00 95.38 91 VAL A CA 1
ATOM 712 C C . VAL A 1 91 ? 21.773 -12.081 -12.722 1.00 95.38 91 VAL A C 1
ATOM 714 O O . VAL A 1 91 ? 22.619 -12.583 -13.458 1.00 95.38 91 VAL A O 1
ATOM 717 N N . LEU A 1 92 ? 22.059 -11.689 -11.484 1.00 91.44 92 LEU A N 1
ATOM 718 C CA . LEU A 1 92 ? 23.366 -11.900 -10.879 1.00 91.44 92 LEU A CA 1
ATOM 719 C C . LEU A 1 92 ? 23.541 -13.387 -10.547 1.00 91.44 92 LEU A C 1
ATOM 721 O O . LEU A 1 92 ? 22.668 -13.985 -9.920 1.00 91.44 92 LEU A O 1
ATOM 725 N N . SER A 1 93 ? 24.680 -13.966 -10.928 1.00 86.88 93 SER A N 1
ATOM 726 C CA . SER A 1 93 ? 25.077 -15.283 -10.430 1.00 86.88 93 SER A CA 1
ATOM 727 C C . SER A 1 93 ? 25.721 -15.170 -9.040 1.00 86.88 93 SER A C 1
ATOM 729 O O . SER A 1 93 ? 26.053 -14.078 -8.569 1.00 86.88 93 SER A O 1
ATOM 731 N N . ASN A 1 94 ? 25.969 -16.314 -8.397 1.00 78.50 94 ASN A N 1
ATOM 732 C CA . ASN A 1 94 ? 26.762 -16.370 -7.164 1.00 78.50 94 ASN A CA 1
ATOM 733 C C . ASN A 1 94 ? 28.247 -16.016 -7.389 1.00 78.50 94 ASN A C 1
ATOM 735 O O . ASN A 1 94 ? 28.967 -15.768 -6.425 1.00 78.50 94 ASN A O 1
ATOM 739 N N . GLN A 1 95 ? 28.718 -15.990 -8.640 1.00 82.00 95 GLN A N 1
ATOM 740 C CA . GLN A 1 95 ? 30.075 -15.577 -8.985 1.00 82.00 95 GLN A CA 1
ATOM 741 C C . GLN A 1 95 ? 30.149 -14.056 -9.143 1.00 82.00 95 GLN A C 1
ATOM 743 O O . GLN A 1 95 ? 29.262 -13.410 -9.705 1.00 82.00 95 GLN A O 1
ATOM 748 N N . GLN A 1 96 ? 31.232 -13.458 -8.644 1.00 79.69 96 GLN A N 1
ATOM 749 C CA . GLN A 1 96 ? 31.316 -12.007 -8.488 1.00 79.69 96 GLN A CA 1
ATOM 750 C C . GLN A 1 96 ? 31.290 -11.236 -9.817 1.00 79.69 96 GLN A C 1
ATOM 752 O O . GLN A 1 96 ? 30.775 -10.122 -9.824 1.00 79.69 96 GLN A O 1
ATOM 757 N N . SER A 1 97 ? 31.766 -11.805 -10.923 1.00 87.31 97 SER A N 1
ATOM 758 C CA . SER A 1 97 ? 31.858 -11.140 -12.233 1.00 87.31 97 SER A CA 1
ATOM 759 C C . SER A 1 97 ? 30.891 -11.675 -13.293 1.00 87.31 97 SER A C 1
ATOM 761 O O . SER A 1 97 ? 30.940 -11.208 -14.427 1.00 87.31 97 SER A O 1
ATOM 763 N N . VAL A 1 98 ? 30.014 -12.628 -12.956 1.00 92.88 98 VAL A N 1
ATOM 764 C CA . VAL A 1 98 ? 29.173 -13.324 -13.945 1.00 92.88 98 VAL A CA 1
ATOM 765 C C . VAL A 1 98 ? 27.692 -13.019 -13.739 1.00 92.88 98 VAL A C 1
ATOM 767 O O . VAL A 1 98 ? 27.159 -13.125 -12.628 1.00 92.88 98 VAL A O 1
ATOM 770 N N . LEU A 1 99 ? 27.022 -12.682 -14.836 1.00 96.19 99 LEU A N 1
ATOM 771 C CA . LEU A 1 99 ? 25.572 -12.611 -14.963 1.00 96.19 99 LEU A CA 1
ATOM 772 C C . LEU A 1 99 ? 25.059 -13.846 -15.712 1.00 96.19 99 LEU A C 1
ATOM 774 O O . LEU A 1 99 ? 25.754 -14.403 -16.558 1.00 96.19 99 LEU A O 1
ATOM 778 N N . LEU A 1 100 ? 23.831 -14.250 -15.414 1.00 97.25 100 LEU A N 1
ATOM 779 C CA . LEU A 1 100 ? 23.108 -15.279 -16.156 1.00 97.25 100 LEU A CA 1
ATOM 780 C C . LEU A 1 100 ? 22.089 -14.582 -17.045 1.00 97.25 100 LEU A C 1
ATOM 782 O O . LEU A 1 100 ? 21.235 -13.874 -16.518 1.00 97.25 100 LEU A O 1
ATOM 786 N N . ALA A 1 101 ? 22.187 -14.762 -18.356 1.00 97.12 101 ALA A N 1
ATOM 787 C CA . ALA A 1 101 ? 21.304 -14.164 -19.348 1.00 97.12 101 ALA A CA 1
ATOM 788 C C . ALA A 1 101 ? 20.389 -15.231 -19.964 1.00 97.12 101 ALA A C 1
ATOM 790 O O . ALA A 1 101 ? 20.861 -16.276 -20.407 1.00 97.12 101 ALA A O 1
ATOM 791 N N . LEU A 1 102 ? 19.083 -14.977 -19.985 1.00 96.56 102 LEU A N 1
ATOM 792 C CA . LEU A 1 102 ? 18.073 -15.868 -20.552 1.00 96.56 102 LEU A CA 1
ATOM 793 C C . LEU A 1 102 ? 17.971 -15.638 -22.063 1.00 96.56 102 LEU A C 1
ATOM 795 O O . LEU A 1 102 ? 17.143 -14.864 -22.532 1.00 96.56 102 LEU A O 1
ATOM 799 N N . THR A 1 103 ? 18.872 -16.273 -22.804 1.00 93.44 103 THR A N 1
ATOM 800 C CA . THR A 1 103 ? 18.939 -16.245 -24.269 1.00 93.44 103 THR A CA 1
ATOM 801 C C . THR A 1 103 ? 19.731 -17.458 -24.757 1.00 93.44 103 THR A C 1
ATOM 803 O O . THR A 1 103 ? 20.543 -18.005 -24.012 1.00 93.44 103 THR A O 1
ATOM 806 N N . ASP A 1 104 ? 19.505 -17.890 -25.990 1.00 89.00 104 ASP A N 1
ATOM 807 C CA . ASP A 1 104 ? 20.329 -18.867 -26.709 1.00 89.00 104 ASP A CA 1
ATOM 808 C C . ASP A 1 104 ? 21.391 -18.185 -27.594 1.00 89.00 104 ASP A C 1
ATOM 810 O O . ASP A 1 104 ? 22.489 -18.722 -27.780 1.00 89.00 104 ASP A O 1
ATOM 814 N N . GLN A 1 105 ? 21.103 -16.969 -28.060 1.00 91.12 105 GLN A N 1
ATOM 815 C CA . GLN A 1 105 ? 21.975 -16.159 -28.907 1.00 91.12 105 GLN A CA 1
ATOM 816 C C . GLN A 1 105 ? 23.201 -15.627 -28.157 1.00 91.12 105 GLN A C 1
ATOM 818 O O . GLN A 1 105 ? 23.111 -15.194 -27.006 1.00 91.12 105 GLN A O 1
ATOM 823 N N . GLN A 1 106 ? 24.350 -15.610 -28.839 1.00 91.94 106 GLN A N 1
ATOM 824 C CA . GLN A 1 106 ? 25.558 -14.954 -28.339 1.00 91.94 106 GLN A CA 1
ATOM 825 C C . GLN A 1 106 ? 25.331 -13.452 -28.156 1.00 91.94 106 GLN A C 1
ATOM 827 O O . GLN A 1 106 ? 24.796 -12.773 -29.032 1.00 91.94 106 GLN A O 1
ATOM 832 N N . ILE A 1 107 ? 25.792 -12.925 -27.023 1.00 92.69 107 ILE A N 1
ATOM 833 C CA . ILE A 1 107 ? 25.693 -11.499 -26.720 1.00 92.69 107 ILE A CA 1
ATOM 834 C C . ILE A 1 107 ? 26.937 -10.783 -27.246 1.00 92.69 107 ILE A C 1
ATOM 836 O O . ILE A 1 107 ? 28.052 -10.987 -26.758 1.00 92.69 107 ILE A O 1
ATOM 840 N N . THR A 1 108 ? 26.749 -9.893 -28.222 1.00 92.75 108 THR A N 1
ATOM 841 C CA . THR A 1 108 ? 27.821 -9.016 -28.703 1.00 92.75 108 THR A CA 1
ATOM 842 C C . THR A 1 108 ? 28.361 -8.175 -27.550 1.00 92.75 108 THR A C 1
ATOM 844 O O . THR A 1 108 ? 27.600 -7.572 -26.794 1.00 92.75 108 THR A O 1
ATOM 847 N N . ALA A 1 109 ? 29.686 -8.134 -27.401 1.00 92.94 109 ALA A N 1
ATOM 848 C CA . ALA A 1 109 ? 30.308 -7.395 -26.313 1.00 92.94 109 ALA A CA 1
ATOM 849 C C . ALA A 1 109 ? 30.028 -5.889 -26.425 1.00 92.94 109 ALA A C 1
ATOM 851 O O . ALA A 1 109 ? 30.153 -5.310 -27.503 1.00 92.94 109 ALA A O 1
ATOM 852 N N . PHE A 1 110 ? 29.730 -5.247 -25.296 1.00 92.38 110 PHE A N 1
ATOM 853 C CA . PHE A 1 110 ? 29.446 -3.815 -25.241 1.00 92.38 110 PHE A CA 1
ATOM 854 C C . PHE A 1 110 ? 30.177 -3.133 -24.074 1.00 92.38 110 PHE A C 1
ATOM 856 O O . PHE A 1 110 ? 30.375 -3.741 -23.013 1.00 92.38 110 PHE A O 1
ATOM 863 N N . PRO A 1 111 ? 30.618 -1.876 -24.257 1.00 91.94 111 PRO A N 1
ATOM 864 C CA . PRO A 1 111 ? 31.237 -1.100 -23.194 1.00 91.94 111 PRO A CA 1
ATOM 865 C C . PRO A 1 111 ? 30.188 -0.428 -22.295 1.00 91.94 111 PRO A C 1
ATOM 867 O O . PRO A 1 111 ? 29.102 -0.056 -22.738 1.00 91.94 111 PRO A O 1
ATOM 870 N N . ILE A 1 112 ? 30.555 -0.208 -21.036 1.00 88.38 112 ILE A N 1
ATOM 871 C CA . ILE A 1 112 ? 29.869 0.674 -20.091 1.00 88.38 112 ILE A CA 1
ATOM 872 C C . ILE A 1 112 ? 30.878 1.747 -19.688 1.00 88.38 112 ILE A C 1
ATOM 874 O O . ILE A 1 112 ? 31.801 1.466 -18.925 1.00 88.38 112 ILE A O 1
ATOM 878 N N . ASN A 1 113 ? 30.683 2.956 -20.218 1.00 82.38 113 ASN A N 1
ATOM 879 C CA . ASN A 1 113 ? 31.515 4.128 -19.957 1.00 82.38 113 ASN A CA 1
ATOM 880 C C . ASN A 1 113 ? 30.631 5.236 -19.364 1.00 82.38 113 ASN A C 1
ATOM 882 O O . ASN A 1 113 ? 29.976 5.972 -20.101 1.00 82.38 113 ASN A O 1
ATOM 886 N N . GLU A 1 114 ? 30.581 5.329 -18.037 1.00 73.62 114 GLU A N 1
ATOM 887 C CA . GLU A 1 114 ? 29.901 6.407 -17.296 1.00 73.62 114 GLU A CA 1
ATOM 888 C C . GLU A 1 114 ? 30.854 6.955 -16.224 1.00 73.62 114 GLU A C 1
ATOM 890 O O . GLU A 1 114 ? 31.813 6.274 -15.881 1.00 73.62 114 GLU A O 1
ATOM 895 N N . ASP A 1 115 ? 30.607 8.164 -15.702 1.00 60.56 115 ASP A N 1
ATOM 896 C CA . ASP A 1 115 ? 31.556 8.991 -14.919 1.00 60.56 115 ASP A CA 1
ATOM 897 C C . ASP A 1 115 ? 32.377 8.254 -13.830 1.00 60.56 115 ASP A C 1
ATOM 899 O O . ASP A 1 115 ? 33.483 8.681 -13.514 1.00 60.56 115 ASP A O 1
ATOM 903 N N . ASN A 1 116 ? 31.881 7.130 -13.292 1.00 68.75 116 ASN A N 1
ATOM 904 C CA . ASN A 1 116 ? 32.551 6.318 -12.266 1.00 68.75 116 ASN A CA 1
ATOM 905 C C . ASN A 1 116 ? 32.841 4.854 -12.674 1.00 68.75 116 ASN A C 1
ATOM 907 O O . ASN A 1 116 ? 33.366 4.092 -11.859 1.00 68.75 116 ASN A O 1
ATOM 911 N N . TRP A 1 117 ? 32.487 4.428 -13.892 1.00 75.44 117 TRP A N 1
ATOM 912 C CA . TRP A 1 117 ? 32.621 3.044 -14.359 1.00 75.44 117 TRP A CA 1
ATOM 913 C C . TRP A 1 117 ? 33.224 2.964 -15.762 1.00 75.44 117 TRP A C 1
ATOM 915 O O . TRP A 1 117 ? 32.690 3.523 -16.718 1.00 75.44 117 TRP A O 1
ATOM 925 N N . SER A 1 118 ? 34.293 2.175 -15.875 1.00 85.19 118 SER A N 1
ATOM 926 C CA . SER A 1 118 ? 34.803 1.638 -17.136 1.00 85.19 118 SER A CA 1
ATOM 927 C C . SER A 1 118 ? 34.727 0.120 -17.048 1.00 85.19 118 SER A C 1
ATOM 929 O O . SER A 1 118 ? 35.442 -0.509 -16.261 1.00 85.19 118 SER A O 1
ATOM 931 N N . ALA A 1 119 ? 33.784 -0.461 -17.783 1.00 90.75 119 ALA A N 1
ATOM 932 C CA . ALA A 1 119 ? 33.565 -1.898 -17.806 1.00 90.75 119 ALA A CA 1
ATOM 933 C C . ALA A 1 119 ? 33.264 -2.387 -19.223 1.00 90.75 119 ALA A C 1
ATOM 935 O O . ALA A 1 119 ? 32.689 -1.670 -20.038 1.00 90.75 119 ALA A O 1
ATOM 936 N N . LYS A 1 120 ? 33.609 -3.641 -19.506 1.00 93.19 120 LYS A N 1
ATOM 937 C CA . LYS A 1 120 ? 33.205 -4.346 -20.724 1.00 93.19 120 LYS A CA 1
ATOM 938 C C . LYS A 1 120 ? 32.369 -5.551 -20.336 1.00 93.19 120 LYS A C 1
ATOM 940 O O . LYS A 1 120 ? 32.814 -6.379 -19.545 1.00 93.19 120 LYS A O 1
ATOM 945 N N . VAL A 1 121 ? 31.177 -5.653 -20.904 1.00 93.94 121 VAL A N 1
ATOM 946 C CA . VAL A 1 121 ? 30.319 -6.827 -20.755 1.00 93.94 121 VAL A CA 1
ATOM 947 C C . VAL A 1 121 ? 30.496 -7.684 -22.002 1.00 93.94 121 VAL A C 1
ATOM 949 O O . VAL A 1 121 ? 30.387 -7.169 -23.115 1.00 93.94 121 VAL A O 1
ATOM 952 N N . LYS A 1 122 ? 30.822 -8.967 -21.838 1.00 94.94 122 LYS A N 1
ATOM 953 C CA . LYS A 1 122 ? 31.010 -9.907 -22.953 1.00 94.94 122 LYS A CA 1
ATOM 954 C C . LYS A 1 122 ? 30.366 -11.257 -22.657 1.00 94.94 122 LYS A C 1
ATOM 956 O O . LYS A 1 122 ? 30.284 -11.669 -21.501 1.00 94.94 122 LYS A O 1
ATOM 961 N N . ASP A 1 123 ? 29.956 -11.960 -23.702 1.00 95.00 123 ASP A N 1
ATOM 962 C CA . ASP A 1 123 ? 29.629 -13.379 -23.601 1.00 95.00 123 ASP A CA 1
ATOM 963 C C . ASP A 1 123 ? 30.871 -14.182 -23.172 1.00 95.00 123 ASP A C 1
ATOM 965 O O . ASP A 1 123 ? 32.000 -13.831 -23.526 1.00 95.00 123 ASP A O 1
ATOM 969 N N . SER A 1 124 ? 30.673 -15.228 -22.371 1.00 92.81 124 SER A N 1
ATOM 970 C CA . SER A 1 124 ? 31.755 -16.132 -21.953 1.00 92.81 124 SER A CA 1
ATOM 971 C C . SER A 1 124 ? 31.792 -17.440 -22.743 1.00 92.81 124 SER A C 1
ATOM 973 O O . SER A 1 124 ? 32.559 -18.332 -22.390 1.00 92.81 124 SER A O 1
ATOM 975 N N . ASP A 1 125 ? 30.914 -17.585 -23.740 1.00 91.19 125 ASP A N 1
ATOM 976 C CA . ASP A 1 125 ? 30.670 -18.794 -24.534 1.00 91.19 125 ASP A CA 1
ATOM 977 C C . ASP A 1 125 ? 30.210 -20.018 -23.729 1.00 91.19 125 ASP A C 1
ATOM 979 O O . ASP A 1 125 ? 30.024 -21.108 -24.268 1.00 91.19 125 ASP A O 1
ATOM 983 N N . ARG A 1 126 ? 29.950 -19.832 -22.431 1.00 93.69 126 ARG A N 1
ATOM 984 C CA . ARG A 1 126 ? 29.460 -20.866 -21.522 1.00 93.69 126 ARG A CA 1
ATOM 985 C C . ARG A 1 126 ? 27.953 -20.758 -21.348 1.00 93.69 126 ARG A C 1
ATOM 987 O O . ARG A 1 126 ? 27.419 -19.676 -21.100 1.00 93.69 126 ARG A O 1
ATOM 994 N N . THR A 1 127 ? 27.279 -21.899 -21.395 1.00 94.44 127 THR A N 1
ATOM 995 C CA . THR A 1 127 ? 25.862 -22.042 -21.054 1.00 94.44 127 THR A CA 1
ATOM 996 C C . THR A 1 127 ? 25.704 -22.837 -19.763 1.00 94.44 127 THR A C 1
ATOM 998 O O . THR A 1 127 ? 26.534 -23.679 -19.420 1.00 94.44 127 THR A O 1
ATOM 1001 N N . LEU A 1 128 ? 24.634 -22.558 -19.025 1.00 95.25 128 LEU A N 1
ATOM 1002 C CA . LEU A 1 128 ? 24.228 -23.302 -17.840 1.00 95.25 128 LEU A CA 1
ATOM 1003 C C . LEU A 1 128 ? 22.756 -23.685 -17.963 1.00 95.25 128 LEU A C 1
ATOM 1005 O O . LEU A 1 128 ? 21.938 -22.911 -18.457 1.00 95.25 128 LEU A O 1
ATOM 1009 N N . LEU A 1 129 ? 22.421 -24.868 -17.460 1.00 96.81 129 LEU A N 1
ATOM 1010 C CA . LEU A 1 129 ? 21.046 -25.335 -17.337 1.00 96.81 129 LEU A CA 1
ATOM 1011 C C . LEU A 1 129 ? 20.606 -25.183 -15.880 1.00 96.81 129 LEU A C 1
ATOM 1013 O O . LEU A 1 129 ? 21.028 -25.952 -15.016 1.00 96.81 129 LEU A O 1
ATOM 1017 N N . LEU A 1 130 ? 19.749 -24.201 -15.613 1.00 96.75 130 LEU A N 1
ATOM 1018 C CA . LEU A 1 130 ? 19.113 -24.025 -14.310 1.00 96.75 130 LEU A CA 1
ATOM 1019 C C . LEU A 1 130 ? 17.927 -24.980 -14.191 1.00 96.75 130 LEU A C 1
ATOM 1021 O O . LEU A 1 130 ? 17.118 -25.066 -15.116 1.00 96.75 130 LEU A O 1
ATOM 1025 N N . LYS A 1 131 ? 17.784 -25.664 -13.051 1.00 97.31 131 LYS A N 1
ATOM 1026 C CA . LYS A 1 131 ? 16.674 -26.605 -12.815 1.00 97.31 131 LYS A CA 1
ATOM 1027 C C . LYS A 1 131 ? 15.888 -26.220 -11.572 1.00 97.31 131 LYS A C 1
ATOM 1029 O O . LYS A 1 131 ? 16.464 -26.095 -10.498 1.00 97.31 131 LYS A O 1
ATOM 1034 N N . PHE A 1 132 ? 14.564 -26.108 -11.667 1.00 96.81 132 PHE A N 1
ATOM 1035 C CA . PHE A 1 132 ? 13.727 -25.763 -10.512 1.00 96.81 132 PHE A CA 1
ATOM 1036 C C . PHE A 1 132 ? 13.810 -26.809 -9.386 1.00 96.81 132 PHE A C 1
ATOM 1038 O O . PHE A 1 132 ? 13.692 -26.480 -8.202 1.00 96.81 132 PHE A O 1
ATOM 1045 N N . SER A 1 133 ? 14.089 -28.068 -9.727 1.00 95.19 133 SER A N 1
ATOM 1046 C CA . SER A 1 133 ? 14.356 -29.119 -8.743 1.00 95.19 133 SER A CA 1
ATOM 1047 C C . SER A 1 133 ? 15.523 -28.772 -7.806 1.00 95.19 133 SER A C 1
ATOM 1049 O O . SER A 1 133 ? 15.442 -29.092 -6.619 1.00 95.19 133 SER A O 1
ATOM 1051 N N . ASN A 1 134 ? 16.537 -28.032 -8.276 1.00 95.38 134 ASN A N 1
ATOM 1052 C CA . ASN A 1 134 ? 17.657 -27.546 -7.472 1.00 95.38 134 ASN A CA 1
ATOM 1053 C C . ASN A 1 134 ? 17.260 -26.300 -6.649 1.00 95.38 134 ASN A C 1
ATOM 1055 O O . ASN A 1 134 ? 17.039 -25.228 -7.221 1.00 95.38 134 ASN A O 1
ATOM 1059 N N . PRO A 1 135 ? 17.240 -26.370 -5.302 1.00 94.06 135 PRO A N 1
ATOM 1060 C CA . PRO A 1 135 ? 16.855 -25.243 -4.452 1.00 94.06 135 PRO A CA 1
ATOM 1061 C C . PRO A 1 135 ? 17.671 -23.962 -4.666 1.00 94.06 135 PRO A C 1
ATOM 1063 O O . PRO A 1 135 ? 17.131 -22.874 -4.477 1.00 94.06 135 PRO A O 1
ATOM 1066 N N . LYS A 1 136 ? 18.944 -24.073 -5.075 1.00 93.62 136 LYS A N 1
ATOM 1067 C CA . LYS A 1 136 ? 19.813 -22.911 -5.333 1.00 93.62 136 LYS A CA 1
ATOM 1068 C C . LYS A 1 136 ? 19.428 -22.156 -6.609 1.00 93.62 136 LYS A C 1
ATOM 1070 O O . LYS A 1 136 ? 19.645 -20.950 -6.677 1.00 93.62 136 LYS A O 1
ATOM 1075 N N . ASP A 1 137 ? 18.819 -22.842 -7.574 1.00 95.31 137 ASP A N 1
ATOM 1076 C CA . ASP A 1 137 ? 18.457 -22.263 -8.870 1.00 95.31 137 ASP A CA 1
ATOM 1077 C C . ASP A 1 137 ? 17.064 -21.624 -8.839 1.00 95.31 137 ASP A C 1
ATOM 1079 O O . ASP A 1 137 ? 16.811 -20.674 -9.577 1.00 95.31 137 ASP A O 1
ATOM 1083 N N . ARG A 1 138 ? 16.159 -22.089 -7.960 1.00 95.56 138 ARG A N 1
ATOM 1084 C CA . ARG A 1 138 ? 14.764 -21.602 -7.879 1.00 95.56 138 ARG A CA 1
ATOM 1085 C C . ARG A 1 138 ? 14.647 -20.071 -7.834 1.00 95.56 138 ARG A C 1
ATOM 1087 O O . ARG A 1 138 ? 13.847 -19.534 -8.603 1.00 95.56 138 ARG A O 1
ATOM 1094 N N . PRO A 1 139 ? 15.413 -19.338 -6.996 1.00 95.19 139 PRO A N 1
ATOM 1095 C CA . PRO A 1 139 ? 15.316 -17.880 -6.950 1.00 95.19 139 PRO A CA 1
ATOM 1096 C C . PRO A 1 139 ? 15.851 -17.210 -8.221 1.00 95.19 139 PRO A C 1
ATOM 1098 O O . PRO A 1 139 ? 15.340 -16.160 -8.603 1.00 95.19 139 PRO A O 1
ATOM 1101 N N . LEU A 1 140 ? 16.859 -17.803 -8.871 1.00 96.12 140 LEU A N 1
ATOM 1102 C CA . LEU A 1 140 ? 17.441 -17.294 -10.118 1.00 96.12 140 LEU A CA 1
ATOM 1103 C C . LEU A 1 140 ? 16.457 -17.465 -11.277 1.00 96.12 140 LEU A C 1
ATOM 1105 O O . LEU A 1 140 ? 16.202 -16.508 -12.001 1.00 96.12 140 LEU A O 1
ATOM 1109 N N . ILE A 1 141 ? 15.842 -18.648 -11.393 1.00 97.25 141 ILE A N 1
ATOM 1110 C CA . ILE A 1 141 ? 14.792 -18.947 -12.378 1.00 97.25 141 ILE A CA 1
ATOM 1111 C C . ILE A 1 141 ? 13.624 -17.970 -12.213 1.00 97.25 141 ILE A C 1
ATOM 1113 O O . ILE A 1 141 ? 13.211 -17.342 -13.185 1.00 97.25 141 ILE A O 1
ATOM 1117 N N . ALA A 1 142 ? 13.121 -17.788 -10.987 1.00 97.06 142 ALA A N 1
ATOM 1118 C CA . ALA A 1 142 ? 12.028 -16.852 -10.731 1.00 97.06 142 ALA A CA 1
ATOM 1119 C C . ALA A 1 142 ? 12.400 -15.413 -11.134 1.00 97.06 142 ALA A C 1
ATOM 1121 O O . ALA A 1 142 ? 11.648 -14.762 -11.853 1.00 97.06 142 ALA A O 1
ATOM 1122 N N . GLN A 1 143 ? 13.583 -14.925 -10.751 1.00 95.94 143 GLN A N 1
ATOM 1123 C CA . GLN A 1 143 ? 14.025 -13.575 -11.117 1.00 95.94 143 GLN A CA 1
ATOM 1124 C C . GLN A 1 143 ? 14.226 -13.387 -12.627 1.00 95.94 143 GLN A C 1
ATOM 1126 O O . GLN A 1 143 ? 13.914 -12.313 -13.143 1.00 95.94 143 GLN A O 1
ATOM 1131 N N . LEU A 1 144 ? 14.727 -14.400 -13.341 1.00 97.12 144 LEU A N 1
ATOM 1132 C CA . LEU A 1 144 ? 14.869 -14.353 -14.799 1.00 97.12 144 LEU A CA 1
ATOM 1133 C C . LEU A 1 144 ? 13.508 -14.241 -15.482 1.00 97.12 144 LEU A C 1
ATOM 1135 O O . LEU A 1 144 ? 13.328 -13.369 -16.326 1.00 97.12 144 LEU A O 1
ATOM 1139 N N . LEU A 1 145 ? 12.535 -15.053 -15.065 1.00 97.44 145 LEU A N 1
ATOM 1140 C CA . LEU A 1 145 ? 11.175 -15.005 -15.603 1.00 97.44 145 LEU A CA 1
ATOM 1141 C C . LEU A 1 145 ? 10.460 -13.693 -15.265 1.00 97.44 145 LEU A C 1
ATOM 1143 O O . LEU A 1 145 ? 9.771 -13.140 -16.117 1.00 97.44 145 LEU A O 1
ATOM 1147 N N . GLU A 1 146 ? 10.662 -13.146 -14.062 1.00 96.25 146 GLU A N 1
ATOM 1148 C CA . GLU A 1 146 ? 10.152 -11.817 -13.701 1.00 96.25 146 GLU A CA 1
ATOM 1149 C C . GLU A 1 146 ? 10.730 -10.732 -14.619 1.00 96.25 146 GLU A C 1
ATOM 1151 O O . GLU A 1 146 ? 9.993 -9.894 -15.136 1.00 96.25 146 GLU A O 1
ATOM 1156 N N . ARG A 1 147 ? 12.048 -10.749 -14.855 1.00 95.19 147 ARG A N 1
ATOM 1157 C CA . ARG A 1 147 ? 12.710 -9.782 -15.743 1.00 95.19 147 ARG A CA 1
ATOM 1158 C C . ARG A 1 147 ? 12.277 -9.954 -17.196 1.00 95.19 147 ARG A C 1
ATOM 1160 O O . ARG A 1 147 ? 12.081 -8.947 -17.869 1.00 95.19 147 ARG A O 1
ATOM 1167 N N . GLN A 1 148 ? 12.065 -11.187 -17.648 1.00 96.12 148 GLN A N 1
ATOM 1168 C CA . GLN A 1 148 ? 11.547 -11.464 -18.984 1.00 96.12 148 GLN A CA 1
ATOM 1169 C C . GLN A 1 148 ? 10.121 -10.928 -19.155 1.00 96.12 148 GLN A C 1
ATOM 1171 O O . GLN A 1 148 ? 9.826 -10.262 -20.143 1.00 96.12 148 GLN A O 1
ATOM 1176 N N . LEU A 1 149 ? 9.254 -11.139 -18.160 1.00 95.31 149 LEU A N 1
ATOM 1177 C CA . LEU A 1 149 ? 7.907 -10.572 -18.149 1.00 95.31 149 LEU A CA 1
ATOM 1178 C C . LEU A 1 149 ? 7.947 -9.039 -18.237 1.00 95.31 149 LEU A C 1
ATOM 1180 O O . LEU A 1 149 ? 7.217 -8.452 -19.027 1.00 95.31 149 LEU A O 1
ATOM 1184 N N . ILE A 1 150 ? 8.830 -8.389 -17.473 1.00 94.06 150 ILE A N 1
ATOM 1185 C CA . ILE A 1 150 ? 9.004 -6.926 -17.492 1.00 94.06 150 ILE A CA 1
ATOM 1186 C C . ILE A 1 150 ? 9.431 -6.426 -18.880 1.00 94.06 150 ILE A C 1
ATOM 1188 O O . ILE A 1 150 ? 8.905 -5.412 -19.341 1.00 94.06 150 ILE A O 1
ATOM 1192 N N . ILE A 1 151 ? 10.357 -7.123 -19.547 1.00 94.19 151 ILE A N 1
ATOM 1193 C CA . ILE A 1 151 ? 10.781 -6.791 -20.917 1.00 94.19 151 ILE A CA 1
ATOM 1194 C C . ILE A 1 151 ? 9.586 -6.873 -21.872 1.00 94.19 151 ILE A C 1
ATOM 1196 O O . ILE A 1 151 ? 9.337 -5.936 -22.626 1.00 94.19 151 ILE A O 1
ATOM 1200 N N . ASN A 1 152 ? 8.789 -7.938 -21.793 1.00 93.88 152 ASN A N 1
ATOM 1201 C CA . ASN A 1 152 ? 7.635 -8.088 -22.678 1.00 93.88 152 ASN A CA 1
ATOM 1202 C C . ASN A 1 152 ? 6.527 -7.075 -22.397 1.00 93.88 152 ASN A C 1
ATOM 1204 O O . ASN A 1 152 ? 5.899 -6.606 -23.339 1.00 93.88 152 ASN A O 1
ATOM 1208 N N . VAL A 1 153 ? 6.296 -6.699 -21.134 1.00 94.44 153 VAL A N 1
ATOM 1209 C CA . VAL A 1 153 ? 5.370 -5.606 -20.798 1.00 94.44 153 VAL A CA 1
ATOM 1210 C C . VAL A 1 153 ? 5.828 -4.309 -21.464 1.00 94.44 153 VAL A C 1
ATOM 1212 O O . VAL A 1 153 ? 5.016 -3.643 -22.102 1.00 94.44 153 VAL A O 1
ATOM 1215 N N . GLN A 1 154 ? 7.124 -3.985 -21.388 1.00 92.06 154 GLN A N 1
ATOM 1216 C CA . GLN A 1 154 ? 7.701 -2.799 -22.029 1.00 92.06 154 GLN A CA 1
ATOM 1217 C C . GLN A 1 154 ? 7.532 -2.807 -23.556 1.00 92.06 154 GLN A C 1
ATOM 1219 O O . GLN A 1 154 ? 7.363 -1.745 -24.144 1.00 92.06 154 GLN A O 1
ATOM 1224 N N . GLN A 1 155 ? 7.619 -3.981 -24.187 1.00 91.50 155 GLN A N 1
ATOM 1225 C CA . GLN A 1 155 ? 7.577 -4.132 -25.646 1.00 91.50 155 GLN A CA 1
ATOM 1226 C C . GLN A 1 155 ? 6.157 -4.244 -26.218 1.00 91.50 155 GLN A C 1
ATOM 1228 O O . GLN A 1 155 ? 5.915 -3.787 -27.330 1.00 91.50 155 GLN A O 1
ATOM 1233 N N . LYS A 1 156 ? 5.229 -4.884 -25.495 1.00 92.81 156 LYS A N 1
ATOM 1234 C CA . LYS A 1 156 ? 3.895 -5.248 -26.009 1.00 92.81 156 LYS A CA 1
ATOM 1235 C C . LYS A 1 156 ? 2.765 -4.352 -25.516 1.00 92.81 156 LYS A C 1
ATOM 1237 O O . LYS A 1 156 ? 1.646 -4.475 -26.002 1.00 92.81 156 LYS A O 1
ATOM 1242 N N . THR A 1 157 ? 3.019 -3.487 -24.537 1.00 93.88 157 THR A N 1
ATOM 1243 C CA . THR A 1 157 ? 1.983 -2.641 -23.930 1.00 93.88 157 THR A CA 1
ATOM 1244 C C . THR A 1 157 ? 2.364 -1.168 -23.998 1.00 93.88 157 THR A C 1
ATOM 1246 O O . THR A 1 157 ? 3.532 -0.818 -24.134 1.00 93.88 157 THR A O 1
ATOM 1249 N N . ASN A 1 158 ? 1.371 -0.293 -23.859 1.00 93.00 158 ASN A N 1
ATOM 1250 C CA . ASN A 1 158 ? 1.563 1.148 -23.687 1.00 93.00 158 ASN A CA 1
ATOM 1251 C C . ASN A 1 158 ? 1.625 1.564 -22.205 1.00 93.00 158 ASN A C 1
ATOM 1253 O O . ASN A 1 158 ? 1.491 2.748 -21.892 1.00 93.00 158 ASN A O 1
ATOM 1257 N N . LEU A 1 159 ? 1.780 0.606 -21.285 1.00 94.25 159 LEU A N 1
ATOM 1258 C CA . LEU A 1 159 ? 1.904 0.912 -19.867 1.00 94.25 159 LEU A CA 1
ATOM 1259 C C . LEU A 1 159 ? 3.194 1.701 -19.624 1.00 94.25 159 LEU A C 1
ATOM 1261 O O . LEU A 1 159 ? 4.226 1.450 -20.247 1.00 94.25 159 LEU A O 1
ATOM 1265 N N . TRP A 1 160 ? 3.168 2.617 -18.663 1.00 92.62 160 TRP A N 1
ATOM 1266 C CA . TRP A 1 160 ? 4.360 3.350 -18.237 1.00 92.62 160 TRP A CA 1
ATOM 1267 C C . TRP A 1 160 ? 4.752 2.974 -16.812 1.00 92.62 160 TRP A C 1
ATOM 1269 O O . TRP A 1 160 ? 3.968 2.414 -16.049 1.00 92.62 160 TRP A O 1
ATOM 1279 N N . ARG A 1 161 ? 5.996 3.268 -16.429 1.00 92.12 161 ARG A N 1
ATOM 1280 C CA . ARG A 1 161 ? 6.520 2.991 -15.086 1.00 92.12 161 ARG A CA 1
ATOM 1281 C C . ARG A 1 161 ? 7.419 4.103 -14.589 1.00 92.12 161 ARG A C 1
ATOM 1283 O O . ARG A 1 161 ? 8.089 4.766 -15.374 1.00 92.12 161 ARG A O 1
ATOM 1290 N N . LEU A 1 162 ? 7.502 4.235 -13.270 1.00 88.62 162 LEU A N 1
ATOM 1291 C CA . LEU A 1 162 ? 8.458 5.123 -12.612 1.00 88.62 162 LEU A CA 1
ATOM 1292 C C . LEU A 1 162 ? 9.828 4.439 -12.531 1.00 88.62 162 LEU A C 1
ATOM 1294 O O . LEU A 1 162 ? 9.922 3.265 -12.187 1.00 88.62 162 LEU A O 1
ATOM 1298 N N . SER A 1 163 ? 10.907 5.172 -12.785 1.00 82.38 163 SER A N 1
ATOM 1299 C CA . SER A 1 163 ? 12.274 4.648 -12.904 1.00 82.38 163 SER A CA 1
ATOM 1300 C C . SER A 1 163 ? 12.783 3.956 -11.639 1.00 82.38 163 SER A C 1
ATOM 1302 O O . SER A 1 163 ? 13.630 3.068 -11.712 1.00 82.38 163 SER A O 1
ATOM 1304 N N . ASN A 1 164 ? 12.232 4.318 -10.479 1.00 79.12 164 ASN A N 1
ATOM 1305 C CA . ASN A 1 164 ? 12.568 3.724 -9.191 1.00 79.12 164 ASN A CA 1
ATOM 1306 C C . ASN A 1 164 ? 11.901 2.358 -8.942 1.00 79.12 164 ASN A C 1
ATOM 1308 O O . ASN A 1 164 ? 12.103 1.778 -7.875 1.00 79.12 164 ASN A O 1
ATOM 1312 N N . SER A 1 165 ? 11.099 1.853 -9.885 1.00 84.19 165 SER A N 1
ATOM 1313 C CA . SER A 1 165 ? 10.516 0.517 -9.836 1.00 84.19 165 SER A CA 1
ATOM 1314 C C . SER A 1 165 ? 10.516 -0.146 -11.213 1.00 84.19 165 SER A C 1
ATOM 1316 O O . SER A 1 165 ? 10.202 0.458 -12.234 1.00 84.19 165 SER A O 1
ATOM 1318 N N . ARG A 1 166 ? 10.848 -1.437 -11.251 1.00 84.62 166 ARG A N 1
ATOM 1319 C CA . ARG A 1 166 ? 10.672 -2.268 -12.456 1.00 84.62 166 ARG A CA 1
ATOM 1320 C C . ARG A 1 166 ? 9.372 -3.063 -12.448 1.00 84.62 166 ARG A C 1
ATOM 1322 O O . ARG A 1 166 ? 8.935 -3.533 -13.490 1.00 84.62 166 ARG A O 1
ATOM 1329 N N . ARG A 1 167 ? 8.772 -3.213 -11.268 1.00 90.69 167 ARG A N 1
ATOM 1330 C CA . ARG A 1 167 ? 7.604 -4.067 -11.033 1.00 90.69 167 ARG A CA 1
ATOM 1331 C C . ARG A 1 167 ? 6.289 -3.317 -11.119 1.00 90.69 167 ARG A C 1
ATOM 1333 O O . ARG A 1 167 ? 5.262 -3.955 -11.264 1.00 90.69 167 ARG A O 1
ATOM 1340 N N . ILE A 1 168 ? 6.317 -1.991 -10.990 1.00 93.69 168 ILE A N 1
ATOM 1341 C CA . ILE A 1 168 ? 5.116 -1.165 -10.881 1.00 93.69 168 ILE A CA 1
ATOM 1342 C C . ILE A 1 168 ? 4.891 -0.427 -12.189 1.00 93.69 168 ILE A C 1
ATOM 1344 O O . ILE A 1 168 ? 5.736 0.374 -12.587 1.00 93.69 168 ILE A O 1
ATOM 1348 N N . TRP A 1 169 ? 3.733 -0.667 -12.785 1.00 95.06 169 TRP A N 1
ATOM 1349 C CA . TRP A 1 169 ? 3.327 -0.120 -14.067 1.00 95.06 169 TRP A CA 1
ATOM 1350 C C . TRP A 1 169 ? 1.939 0.498 -13.971 1.00 95.06 169 TRP A C 1
ATOM 1352 O O . TRP A 1 169 ? 1.148 0.133 -13.103 1.00 95.06 169 TRP A O 1
ATOM 1362 N N . TYR A 1 170 ? 1.656 1.445 -14.848 1.00 95.25 170 TYR A N 1
ATOM 1363 C CA . TYR A 1 170 ? 0.460 2.270 -14.834 1.00 95.25 170 TYR A CA 1
ATOM 1364 C C . TYR A 1 170 ? -0.167 2.278 -16.225 1.00 95.25 170 TYR A C 1
ATOM 1366 O O . TYR A 1 170 ? 0.554 2.250 -17.225 1.00 95.25 170 TYR A O 1
ATOM 1374 N N . GLU A 1 171 ? -1.497 2.323 -16.285 1.00 94.88 171 GLU A N 1
ATOM 1375 C CA . GLU A 1 171 ? -2.205 2.590 -17.543 1.00 94.88 171 GLU A CA 1
ATOM 1376 C C . GLU A 1 171 ? -1.790 3.943 -18.123 1.00 94.88 171 GLU A C 1
ATOM 1378 O O . GLU A 1 171 ? -1.492 4.875 -17.375 1.00 94.88 171 GLU A O 1
ATOM 1383 N N . ALA A 1 172 ? -1.759 4.042 -19.454 1.00 92.69 172 ALA A N 1
ATOM 1384 C CA . ALA A 1 172 ? -1.406 5.277 -20.154 1.00 92.69 172 ALA A CA 1
ATOM 1385 C C . ALA A 1 172 ? -2.305 6.449 -19.738 1.00 92.69 172 ALA A C 1
ATOM 1387 O O . ALA A 1 172 ? -1.805 7.532 -19.450 1.00 92.69 172 ALA A O 1
ATOM 1388 N N . GLU A 1 173 ? -3.606 6.186 -19.619 1.00 94.12 173 GLU A N 1
ATOM 1389 C CA . GLU A 1 173 ? -4.626 7.178 -19.294 1.00 94.12 173 GLU A CA 1
ATOM 1390 C C . GLU A 1 173 ? -5.313 6.863 -17.958 1.00 94.12 173 GLU A C 1
ATOM 1392 O O . GLU A 1 173 ? -5.392 5.695 -17.553 1.00 94.12 173 GLU A O 1
ATOM 1397 N N . PRO A 1 174 ? -5.836 7.882 -17.252 1.00 95.44 174 PRO A N 1
ATOM 1398 C CA . PRO A 1 174 ? -6.625 7.659 -16.055 1.00 95.44 174 PRO A CA 1
ATOM 1399 C C . PRO A 1 174 ? -7.961 6.990 -16.402 1.00 95.44 174 PRO A C 1
ATOM 1401 O O . PRO A 1 174 ? -8.653 7.366 -17.344 1.00 95.44 174 PRO A O 1
ATOM 1404 N N . SER A 1 175 ? -8.365 6.028 -15.575 1.00 93.44 175 SER A N 1
ATOM 1405 C CA . SER A 1 175 ? -9.656 5.336 -15.699 1.00 93.44 175 SER A CA 1
ATOM 1406 C C . SER A 1 175 ? -10.857 6.219 -15.334 1.00 93.44 175 SER A C 1
ATOM 1408 O O . SER A 1 175 ? -11.968 5.985 -15.802 1.00 93.44 175 SER A O 1
ATOM 1410 N N . ILE A 1 176 ? -10.636 7.223 -14.484 1.00 95.31 176 ILE A N 1
ATOM 1411 C CA . ILE A 1 176 ? -11.609 8.244 -14.094 1.00 95.31 176 ILE A CA 1
ATOM 1412 C C . ILE A 1 176 ? -10.856 9.514 -13.694 1.00 95.31 176 ILE A C 1
ATOM 1414 O O . ILE A 1 176 ? -9.787 9.432 -13.083 1.00 95.31 176 ILE A O 1
ATOM 1418 N N . THR A 1 177 ? -11.432 10.674 -14.005 1.00 96.81 177 THR A N 1
ATOM 1419 C CA . THR A 1 177 ? -10.917 11.986 -13.600 1.00 96.81 177 THR A CA 1
ATOM 1420 C C . THR A 1 177 ? -12.011 12.764 -12.878 1.00 96.81 177 THR A C 1
ATOM 1422 O O . THR A 1 177 ? -13.099 12.934 -13.422 1.00 96.81 177 THR A O 1
ATOM 1425 N N . VAL A 1 178 ? -11.726 13.250 -11.668 1.00 95.50 178 VAL A N 1
ATOM 1426 C CA . VAL A 1 178 ? -12.631 14.104 -10.875 1.00 95.50 178 VAL A CA 1
ATOM 1427 C C . VAL A 1 178 ? -11.812 15.220 -10.241 1.00 95.50 178 VAL A C 1
ATOM 1429 O O . VAL A 1 178 ? -10.745 14.953 -9.697 1.00 95.50 178 VAL A O 1
ATOM 1432 N N . ASP A 1 179 ? -12.295 16.460 -10.313 1.00 91.56 179 ASP A N 1
ATOM 1433 C CA . ASP A 1 179 ? -11.667 17.638 -9.695 1.00 91.56 179 ASP A CA 1
ATOM 1434 C C . ASP A 1 179 ? -10.166 17.797 -9.987 1.00 91.56 179 ASP A C 1
ATOM 1436 O O . ASP A 1 179 ? -9.392 18.175 -9.107 1.00 91.56 179 ASP A O 1
ATOM 1440 N N . ASP A 1 180 ? -9.763 17.548 -11.240 1.00 94.19 180 ASP A N 1
ATOM 1441 C CA . ASP A 1 180 ? -8.367 17.566 -11.716 1.00 94.19 180 ASP A CA 1
ATOM 1442 C C . ASP A 1 180 ? -7.495 16.403 -11.207 1.00 94.19 180 ASP A C 1
ATOM 1444 O O . ASP A 1 180 ? -6.280 16.413 -11.366 1.00 94.19 180 ASP A O 1
ATOM 1448 N N . ILE A 1 181 ? -8.087 15.360 -10.630 1.00 96.44 181 ILE A N 1
ATOM 1449 C CA . ILE A 1 181 ? -7.371 14.174 -10.155 1.00 96.44 181 ILE A CA 1
ATOM 1450 C C . ILE A 1 181 ? -7.726 12.991 -11.050 1.00 96.44 181 ILE A C 1
ATOM 1452 O O . ILE A 1 181 ? -8.871 12.543 -11.076 1.00 96.44 181 ILE A O 1
ATOM 1456 N N . GLY A 1 182 ? -6.729 12.465 -11.755 1.00 96.75 182 GLY A N 1
ATOM 1457 C CA . GLY A 1 182 ? -6.819 11.235 -12.530 1.00 96.75 182 GLY A CA 1
ATOM 1458 C C . GLY A 1 182 ? -6.479 10.011 -11.679 1.00 96.75 182 GLY A C 1
ATOM 1459 O O . GLY A 1 182 ? -5.444 9.974 -11.005 1.00 96.75 182 GLY A O 1
ATOM 1460 N N . ALA A 1 183 ? -7.335 8.992 -11.723 1.00 96.88 183 ALA A N 1
ATOM 1461 C CA . ALA A 1 183 ? -7.121 7.699 -11.084 1.00 96.88 183 ALA A CA 1
ATOM 1462 C C . ALA A 1 183 ? -6.600 6.674 -12.102 1.00 96.88 183 ALA A C 1
ATOM 1464 O O . ALA A 1 183 ? -7.334 6.189 -12.966 1.00 96.88 183 ALA A O 1
ATOM 1465 N N . TYR A 1 184 ? -5.328 6.321 -11.976 1.00 96.19 184 TYR A N 1
ATOM 1466 C CA . TYR A 1 184 ? -4.629 5.390 -12.854 1.00 96.19 184 TYR A CA 1
ATOM 1467 C C . TYR A 1 184 ? -4.645 3.996 -12.244 1.00 96.19 184 TYR A C 1
ATOM 1469 O O . TYR A 1 184 ? -4.277 3.822 -11.073 1.00 96.19 184 TYR A O 1
ATOM 1477 N N . ARG A 1 185 ? -5.003 2.983 -13.038 1.00 95.12 185 ARG A N 1
ATOM 1478 C CA . ARG A 1 185 ? -4.795 1.602 -12.602 1.00 95.12 185 ARG A CA 1
ATOM 1479 C C . ARG A 1 185 ? -3.299 1.318 -12.577 1.00 95.12 185 ARG A C 1
ATOM 1481 O O . ARG A 1 185 ? -2.563 1.647 -13.505 1.00 95.12 185 ARG A O 1
ATOM 1488 N N . ARG A 1 186 ? -2.860 0.739 -11.466 1.00 94.56 186 ARG A N 1
ATOM 1489 C CA . ARG A 1 186 ? -1.471 0.428 -11.139 1.00 94.56 186 ARG A CA 1
ATOM 1490 C C . ARG A 1 186 ? -1.330 -1.082 -10.997 1.00 94.56 186 ARG A C 1
ATOM 1492 O O . ARG A 1 186 ? -1.873 -1.652 -10.047 1.00 94.56 186 ARG A O 1
ATOM 1499 N N . TYR A 1 187 ? -0.550 -1.689 -11.878 1.00 95.56 187 TYR A N 1
ATOM 1500 C CA . TYR A 1 187 ? -0.206 -3.105 -11.864 1.00 95.56 187 TYR A CA 1
ATOM 1501 C C . TYR A 1 187 ? 1.147 -3.327 -11.184 1.00 95.56 187 TYR A C 1
ATOM 1503 O O . TYR A 1 187 ? 2.092 -2.562 -11.386 1.00 95.56 187 TYR A O 1
ATOM 1511 N N . GLU A 1 188 ? 1.243 -4.365 -10.360 1.00 95.25 188 GLU A N 1
ATOM 1512 C CA . GLU A 1 188 ? 2.480 -4.797 -9.718 1.00 95.25 188 GLU A CA 1
ATOM 1513 C C . GLU A 1 188 ? 2.777 -6.256 -10.053 1.00 95.25 188 GLU A C 1
ATOM 1515 O O . GLU A 1 188 ? 1.954 -7.135 -9.797 1.00 95.25 188 GLU A O 1
ATOM 1520 N N . PHE A 1 189 ? 3.960 -6.501 -10.615 1.00 91.75 189 PHE A N 1
ATOM 1521 C CA . PHE A 1 189 ? 4.370 -7.818 -11.096 1.00 91.75 189 PHE A CA 1
ATOM 1522 C C . PHE A 1 189 ? 5.410 -8.455 -10.191 1.00 91.75 189 PHE A C 1
ATOM 1524 O O . PHE A 1 189 ? 6.323 -7.785 -9.701 1.00 91.75 189 PHE A O 1
ATOM 1531 N N . SER A 1 190 ? 5.326 -9.771 -10.031 1.00 93.88 190 SER A N 1
ATOM 1532 C CA . SER A 1 190 ? 6.429 -10.544 -9.475 1.00 93.88 190 SER A CA 1
ATOM 1533 C C . SER A 1 190 ? 6.436 -11.977 -9.988 1.00 93.88 190 SER A C 1
ATOM 1535 O O . SER A 1 190 ? 5.415 -12.472 -10.455 1.00 93.88 190 SER A O 1
ATOM 1537 N N . ALA A 1 191 ? 7.569 -12.664 -9.870 1.00 95.38 191 ALA A N 1
ATOM 1538 C CA . ALA A 1 191 ? 7.611 -14.115 -9.967 1.00 95.38 191 ALA A CA 1
ATOM 1539 C C . ALA A 1 191 ? 8.147 -14.713 -8.664 1.00 95.38 191 ALA A C 1
ATOM 1541 O O . ALA A 1 191 ? 9.178 -14.282 -8.140 1.00 95.38 191 ALA A O 1
ATOM 1542 N N . ILE A 1 192 ? 7.447 -15.717 -8.141 1.00 95.25 192 ILE A N 1
ATOM 1543 C CA . ILE A 1 192 ? 7.763 -16.349 -6.861 1.00 95.25 192 ILE A CA 1
ATOM 1544 C C . ILE A 1 192 ? 7.983 -17.855 -7.038 1.00 95.25 192 ILE A C 1
ATOM 1546 O O . ILE A 1 192 ? 7.191 -18.517 -7.710 1.00 95.25 192 ILE A O 1
ATOM 1550 N N . PRO A 1 193 ? 9.036 -18.440 -6.445 1.00 96.06 193 PRO A N 1
ATOM 1551 C CA . PRO A 1 193 ? 9.166 -19.887 -6.388 1.00 96.06 193 PRO A CA 1
ATOM 1552 C C . PRO A 1 193 ? 8.171 -20.453 -5.366 1.00 96.06 193 PRO A C 1
ATOM 1554 O O . PRO A 1 193 ? 8.150 -20.037 -4.209 1.00 96.06 193 PRO A O 1
ATOM 1557 N N . ILE A 1 194 ? 7.361 -21.421 -5.788 1.00 93.75 194 ILE A N 1
ATOM 1558 C CA . ILE A 1 194 ? 6.388 -22.124 -4.951 1.00 93.75 194 ILE A CA 1
ATOM 1559 C C . ILE A 1 194 ? 6.845 -23.571 -4.803 1.00 93.75 194 ILE A C 1
ATOM 1561 O O . ILE A 1 194 ? 6.957 -24.327 -5.774 1.00 93.75 194 ILE A O 1
ATOM 1565 N N . GLU A 1 195 ? 7.121 -23.960 -3.563 1.00 89.06 195 GLU A N 1
ATOM 1566 C CA . GLU A 1 195 ? 7.620 -25.291 -3.247 1.00 89.06 195 GLU A CA 1
ATOM 1567 C C . GLU A 1 195 ? 6.643 -26.387 -3.700 1.00 89.06 195 GLU A C 1
ATOM 1569 O O . GLU A 1 195 ? 5.434 -26.326 -3.446 1.00 89.06 195 GLU A O 1
ATOM 1574 N N . ASN A 1 196 ? 7.190 -27.401 -4.378 1.00 90.50 196 ASN A N 1
ATOM 1575 C CA . ASN A 1 196 ? 6.453 -28.526 -4.959 1.00 90.50 196 ASN A CA 1
ATOM 1576 C C . ASN A 1 196 ? 5.365 -28.114 -5.970 1.00 90.50 196 ASN A C 1
ATOM 1578 O O . ASN A 1 196 ? 4.398 -28.849 -6.156 1.00 90.50 196 ASN A O 1
ATOM 1582 N N . VAL A 1 197 ? 5.490 -26.934 -6.592 1.00 94.19 197 VAL A N 1
ATOM 1583 C CA . VAL A 1 197 ? 4.576 -26.464 -7.649 1.00 94.19 197 VAL A CA 1
ATOM 1584 C C . VAL A 1 197 ? 5.339 -25.928 -8.862 1.00 94.19 197 VAL A C 1
ATOM 1586 O O . VAL A 1 197 ? 5.017 -26.308 -9.982 1.00 94.19 197 VAL A O 1
ATOM 1589 N N . GLY A 1 198 ? 6.348 -25.076 -8.664 1.00 96.25 198 GLY A N 1
ATOM 1590 C CA . GLY A 1 198 ? 7.075 -24.416 -9.754 1.00 96.25 198 GLY A CA 1
ATOM 1591 C C . GLY A 1 198 ? 7.237 -22.919 -9.511 1.00 96.25 198 GLY A C 1
ATOM 1592 O O . GLY A 1 198 ? 7.207 -22.460 -8.369 1.00 96.25 198 GLY A O 1
ATOM 1593 N N . VAL A 1 199 ? 7.386 -22.136 -10.579 1.00 98.00 199 VAL A N 1
ATOM 1594 C CA . VAL A 1 199 ? 7.390 -20.668 -10.492 1.00 98.00 199 VAL A CA 1
ATOM 1595 C C . VAL A 1 199 ? 5.981 -20.135 -10.734 1.00 98.00 199 VAL A C 1
ATOM 1597 O O . VAL A 1 199 ? 5.346 -20.476 -11.729 1.00 98.00 199 VAL A O 1
ATOM 1600 N N . GLY A 1 200 ? 5.498 -19.294 -9.825 1.00 97.06 200 GLY A N 1
ATOM 1601 C CA . GLY A 1 200 ? 4.258 -18.545 -9.974 1.00 97.06 200 GLY A CA 1
ATOM 1602 C C . GLY A 1 200 ? 4.526 -17.128 -10.472 1.00 97.06 200 GLY A C 1
ATOM 1603 O O . GLY A 1 200 ? 5.238 -16.381 -9.805 1.00 97.06 200 GLY A O 1
ATOM 1604 N N . ALA A 1 201 ? 3.950 -16.747 -11.609 1.00 96.44 201 ALA A N 1
ATOM 1605 C CA . ALA A 1 201 ? 3.903 -15.371 -12.088 1.00 96.44 201 ALA A CA 1
ATOM 1606 C C . ALA A 1 201 ? 2.682 -14.657 -11.491 1.00 96.44 201 ALA A C 1
ATOM 1608 O O . ALA A 1 201 ? 1.567 -15.176 -11.521 1.00 96.44 201 ALA A O 1
ATOM 1609 N N . VAL A 1 202 ? 2.897 -13.481 -10.913 1.00 94.94 202 VAL A N 1
ATOM 1610 C CA . VAL A 1 202 ? 1.932 -12.773 -10.069 1.00 94.94 202 VAL A CA 1
ATOM 1611 C C . VAL A 1 202 ? 1.695 -11.380 -10.620 1.00 94.94 202 VAL A C 1
ATOM 1613 O O . VAL A 1 202 ? 2.646 -10.661 -10.925 1.00 94.94 202 VAL A O 1
ATOM 1616 N N . VAL A 1 203 ? 0.424 -10.992 -10.674 1.00 93.81 203 VAL A N 1
ATOM 1617 C CA . VAL A 1 203 ? -0.011 -9.630 -10.987 1.00 93.81 203 VAL A CA 1
ATOM 1618 C C . VAL A 1 203 ? -1.001 -9.203 -9.908 1.00 93.81 203 VAL A C 1
ATOM 1620 O O . VAL A 1 203 ? -2.004 -9.881 -9.686 1.00 93.81 203 VAL A O 1
ATOM 1623 N N . ASP A 1 204 ? -0.735 -8.100 -9.213 1.00 93.25 204 ASP A N 1
ATOM 1624 C CA . ASP A 1 204 ? -1.740 -7.424 -8.380 1.00 93.25 204 ASP A CA 1
ATOM 1625 C C . ASP A 1 204 ? -2.094 -6.069 -8.984 1.00 93.25 204 ASP A C 1
ATOM 1627 O O . ASP A 1 204 ? -1.268 -5.408 -9.612 1.00 93.25 204 ASP A O 1
ATOM 1631 N N . ILE A 1 205 ? -3.335 -5.648 -8.760 1.00 93.69 205 ILE A N 1
ATOM 1632 C CA . ILE A 1 205 ? -3.858 -4.370 -9.230 1.00 93.69 205 ILE A CA 1
ATOM 1633 C C . ILE A 1 205 ? -4.242 -3.465 -8.060 1.00 93.69 205 ILE A C 1
ATOM 1635 O O . ILE A 1 205 ? -4.800 -3.876 -7.035 1.00 93.69 205 ILE A O 1
ATOM 1639 N N . SER A 1 206 ? -3.938 -2.191 -8.233 1.00 92.88 206 SER A N 1
ATOM 1640 C CA . SER A 1 206 ? -4.202 -1.103 -7.301 1.00 92.88 206 SER A CA 1
ATOM 1641 C C . SER A 1 206 ? -4.510 0.176 -8.080 1.00 92.88 206 SER A C 1
ATOM 1643 O O . SER A 1 206 ? -4.525 0.164 -9.307 1.00 92.88 206 SER A O 1
ATOM 1645 N N . THR A 1 207 ? -4.750 1.278 -7.375 1.00 94.38 207 THR A N 1
ATOM 1646 C CA . THR A 1 207 ? -4.981 2.593 -7.987 1.00 94.38 207 THR A CA 1
ATOM 1647 C C . THR A 1 207 ? -3.927 3.576 -7.496 1.00 94.38 207 THR A C 1
ATOM 1649 O O . THR A 1 207 ? -3.510 3.518 -6.336 1.00 94.38 207 THR A O 1
ATOM 1652 N N . ALA A 1 208 ? -3.483 4.469 -8.373 1.00 94.19 208 ALA A N 1
ATOM 1653 C CA . ALA A 1 208 ? -2.673 5.625 -8.024 1.00 94.19 208 ALA A CA 1
ATOM 1654 C C . ALA A 1 208 ? -3.341 6.898 -8.540 1.00 94.19 208 ALA A C 1
ATOM 1656 O O . ALA A 1 208 ? -3.906 6.905 -9.629 1.00 94.19 208 ALA A O 1
ATOM 1657 N N . PHE A 1 209 ? -3.257 7.971 -7.762 1.00 95.38 209 PHE A N 1
ATOM 1658 C CA . PHE A 1 209 ? -3.886 9.241 -8.093 1.00 95.38 209 PHE A CA 1
ATOM 1659 C C . PHE A 1 209 ? -2.820 10.274 -8.428 1.00 95.38 209 PHE A C 1
ATOM 1661 O O . PHE A 1 209 ? -1.852 10.440 -7.675 1.00 95.38 209 PHE A O 1
ATOM 1668 N N . PHE A 1 210 ? -3.010 10.967 -9.543 1.00 95.62 210 PHE A N 1
ATOM 1669 C CA . PHE A 1 210 ? -2.163 12.073 -9.967 1.00 95.62 210 PHE A CA 1
ATOM 1670 C C . PHE A 1 210 ? -3.034 13.237 -10.422 1.00 95.62 210 PHE A C 1
ATOM 1672 O O . PHE A 1 210 ? -4.137 13.015 -10.916 1.00 95.62 210 PHE A O 1
ATOM 1679 N N . THR A 1 211 ? -2.554 14.468 -10.278 1.00 96.75 211 THR A N 1
ATOM 1680 C CA . THR A 1 211 ? -3.218 15.604 -10.918 1.00 96.75 211 THR A CA 1
ATOM 1681 C C . THR A 1 211 ? -3.144 15.455 -12.433 1.00 96.75 211 THR A C 1
ATOM 1683 O O . THR A 1 211 ? -2.145 14.962 -12.963 1.00 96.75 211 THR A O 1
ATOM 1686 N N . VAL A 1 212 ? -4.196 15.865 -13.135 1.00 95.06 212 VAL A N 1
ATOM 1687 C CA . VAL A 1 212 ? -4.171 15.999 -14.596 1.00 95.06 212 VAL A CA 1
ATOM 1688 C C . VAL A 1 212 ? -3.379 17.250 -14.959 1.00 95.06 212 VAL A C 1
ATOM 1690 O O . VAL A 1 212 ? -2.462 17.177 -15.785 1.00 95.06 212 VAL A O 1
ATOM 1693 N N . SER A 1 213 ? -3.665 18.353 -14.261 1.00 95.06 213 SER A N 1
ATOM 1694 C CA . SER A 1 213 ? -2.912 19.599 -14.345 1.00 95.06 213 SER A CA 1
ATOM 1695 C C . SER A 1 213 ? -1.475 19.421 -13.875 1.00 95.06 213 SER A C 1
ATOM 1697 O O . SER A 1 213 ? -1.157 18.667 -12.943 1.00 95.06 213 SER A O 1
ATOM 1699 N N . THR A 1 214 ? -0.597 20.156 -14.536 1.00 95.94 214 THR A N 1
ATOM 1700 C CA . THR A 1 214 ? 0.831 20.186 -14.255 1.00 95.94 214 THR A CA 1
ATOM 1701 C C . THR A 1 214 ? 1.154 21.262 -13.222 1.00 95.94 214 THR A C 1
ATOM 1703 O O . THR A 1 214 ? 0.342 22.143 -12.942 1.00 95.94 214 THR A O 1
ATOM 1706 N N . VAL A 1 215 ? 2.368 21.251 -12.668 1.00 95.50 215 VAL A N 1
ATOM 1707 C CA . VAL A 1 215 ? 2.838 22.347 -11.804 1.00 95.50 215 VAL A CA 1
ATOM 1708 C C . VAL A 1 215 ? 2.764 23.688 -12.543 1.00 95.50 215 VAL A C 1
ATOM 1710 O O . VAL A 1 215 ? 2.377 24.680 -11.939 1.00 95.50 215 VAL A O 1
ATOM 1713 N N . ALA A 1 216 ? 3.043 23.732 -13.849 1.00 94.69 216 ALA A N 1
ATOM 1714 C CA . ALA A 1 216 ? 2.901 24.959 -14.638 1.00 94.69 216 ALA A CA 1
ATOM 1715 C C . ALA A 1 216 ? 1.475 25.538 -14.601 1.00 94.69 216 ALA A C 1
ATOM 1717 O O . ALA A 1 216 ? 1.306 26.752 -14.514 1.00 94.69 216 ALA A O 1
ATOM 1718 N N . ASP A 1 217 ? 0.451 24.683 -14.622 1.00 94.25 217 ASP A N 1
ATOM 1719 C CA . ASP A 1 217 ? -0.951 25.109 -14.640 1.00 94.25 217 ASP A CA 1
ATOM 1720 C C . ASP A 1 217 ? -1.391 25.731 -13.311 1.00 94.25 217 ASP A C 1
ATOM 1722 O O . ASP A 1 217 ? -2.158 26.694 -13.304 1.00 94.25 217 ASP A O 1
ATOM 1726 N N . PHE A 1 218 ? -0.864 25.233 -12.187 1.00 92.94 218 PHE A N 1
ATOM 1727 C CA . PHE A 1 218 ? -1.168 25.776 -10.861 1.00 92.94 218 PHE A CA 1
ATOM 1728 C C . PHE A 1 218 ? -0.572 27.170 -10.618 1.00 92.94 218 PHE A C 1
ATOM 1730 O O . PHE A 1 218 ? -1.095 27.925 -9.799 1.00 92.94 218 PHE A O 1
ATOM 1737 N N . PHE A 1 219 ? 0.512 27.507 -11.321 1.00 91.19 219 PHE A N 1
ATOM 1738 C CA . PHE A 1 219 ? 1.282 28.740 -11.130 1.00 91.19 219 PHE A CA 1
ATOM 1739 C C . PHE A 1 219 ? 1.298 29.639 -12.377 1.00 91.19 219 PHE A C 1
ATOM 1741 O O . PHE A 1 219 ? 2.173 30.492 -12.519 1.00 91.19 219 PHE A O 1
ATOM 1748 N N . ARG A 1 220 ? 0.342 29.454 -13.293 1.00 84.75 220 ARG A N 1
ATOM 1749 C CA . ARG A 1 220 ? 0.302 30.162 -14.574 1.00 84.75 220 ARG A CA 1
ATOM 1750 C C . ARG A 1 220 ? 0.128 31.676 -14.370 1.00 84.75 220 ARG A C 1
ATOM 1752 O O . ARG A 1 220 ? -0.871 32.123 -13.815 1.00 84.75 220 ARG A O 1
ATOM 1759 N N . GLU A 1 221 ? 1.088 32.472 -14.844 1.00 76.81 221 GLU A N 1
ATOM 1760 C CA . GLU A 1 221 ? 1.149 33.919 -14.559 1.00 76.81 221 GLU A CA 1
ATOM 1761 C C . GLU A 1 221 ? 0.174 34.774 -15.388 1.00 76.81 221 GLU A C 1
ATOM 1763 O O . GLU A 1 221 ? -0.102 35.911 -15.025 1.00 76.81 221 GLU A O 1
ATOM 1768 N N . ASN A 1 222 ? -0.387 34.237 -16.475 1.00 79.38 222 ASN A N 1
ATOM 1769 C CA . ASN A 1 222 ? -1.335 34.945 -17.347 1.00 79.38 222 ASN A CA 1
ATOM 1770 C C . ASN A 1 222 ? -2.808 34.845 -16.890 1.00 79.38 222 ASN A C 1
ATOM 1772 O O . ASN A 1 222 ? -3.715 35.150 -17.662 1.00 79.38 222 ASN A O 1
ATOM 1776 N N . GLN A 1 223 ? -3.052 34.386 -15.660 1.00 83.88 223 GLN A N 1
ATOM 1777 C CA . GLN A 1 223 ? -4.384 34.261 -15.065 1.00 83.88 223 GLN A CA 1
ATOM 1778 C C . GLN A 1 223 ? -4.743 35.481 -14.207 1.00 83.88 223 GLN A C 1
ATOM 1780 O O . GLN A 1 223 ? -3.872 36.234 -13.771 1.00 83.88 223 GLN A O 1
ATOM 1785 N N . SER A 1 224 ? -6.039 35.657 -13.926 1.00 86.94 224 SER A N 1
ATOM 1786 C CA . SER A 1 224 ? -6.492 36.651 -12.949 1.00 86.94 224 SER A CA 1
ATOM 1787 C C . SER A 1 224 ? -5.878 36.374 -11.567 1.00 86.94 224 SER A C 1
ATOM 1789 O O . SER A 1 224 ? -5.614 35.222 -11.211 1.00 86.94 224 SER A O 1
ATOM 1791 N N . GLU A 1 225 ? -5.678 37.410 -10.746 1.00 86.06 225 GLU A N 1
ATOM 1792 C CA . GLU A 1 225 ? -5.107 37.242 -9.399 1.00 86.06 225 GLU A CA 1
ATOM 1793 C C . GLU A 1 225 ? -5.956 36.297 -8.522 1.00 86.06 225 GLU A C 1
ATOM 1795 O O . GLU A 1 225 ? -5.424 35.523 -7.721 1.00 86.06 225 GLU A O 1
ATOM 1800 N N . LEU A 1 226 ? -7.281 36.320 -8.706 1.00 87.56 226 LEU A N 1
ATOM 1801 C CA . LEU A 1 226 ? -8.219 35.430 -8.021 1.00 87.56 226 LEU A CA 1
ATOM 1802 C C . LEU A 1 226 ? -8.026 33.965 -8.433 1.00 87.56 226 LEU A C 1
ATOM 1804 O O . LEU A 1 226 ? -7.989 33.087 -7.567 1.00 87.56 226 LEU A O 1
ATOM 1808 N N . ASP A 1 227 ? -7.861 33.695 -9.729 1.00 86.19 227 ASP A N 1
ATOM 1809 C CA . ASP A 1 227 ? -7.622 32.340 -10.234 1.00 86.19 227 ASP A CA 1
ATOM 1810 C C . ASP A 1 227 ? -6.265 31.800 -9.793 1.00 86.19 227 ASP A C 1
ATOM 1812 O O . ASP A 1 227 ? -6.182 30.648 -9.363 1.00 86.19 227 ASP A O 1
ATOM 1816 N N . LEU A 1 228 ? -5.225 32.638 -9.817 1.00 86.62 228 LEU A N 1
ATOM 1817 C CA . LEU A 1 228 ? -3.894 32.262 -9.349 1.00 86.62 228 LEU A CA 1
ATOM 1818 C C . LEU A 1 228 ? -3.924 31.878 -7.863 1.00 86.62 228 LEU A C 1
ATOM 1820 O O . LEU A 1 228 ? -3.442 30.806 -7.497 1.00 86.62 228 LEU A O 1
ATOM 1824 N N . LYS A 1 229 ? -4.557 32.696 -7.009 1.00 87.81 229 LYS A N 1
ATOM 1825 C CA . LYS A 1 229 ? -4.731 32.377 -5.579 1.00 87.81 229 LYS A CA 1
ATOM 1826 C C . LYS A 1 229 ? -5.521 31.083 -5.379 1.00 87.81 229 LYS A C 1
ATOM 1828 O O . LYS A 1 229 ? -5.152 30.255 -4.544 1.00 87.81 229 LYS A O 1
ATOM 1833 N N . ARG A 1 230 ? -6.591 30.872 -6.154 1.00 88.19 230 ARG A N 1
ATOM 1834 C CA . ARG A 1 230 ? -7.389 29.637 -6.101 1.00 88.19 230 ARG A CA 1
ATOM 1835 C C . ARG A 1 230 ? -6.554 28.413 -6.485 1.00 88.19 230 ARG A C 1
ATOM 1837 O O . ARG A 1 230 ? -6.623 27.395 -5.799 1.00 88.19 230 ARG A O 1
ATOM 1844 N N . ASN A 1 231 ? -5.768 28.503 -7.553 1.00 89.31 231 ASN A N 1
ATOM 1845 C CA . ASN A 1 231 ? -4.951 27.402 -8.056 1.00 89.31 231 ASN A CA 1
ATOM 1846 C C . ASN A 1 231 ? -3.781 27.077 -7.122 1.00 89.31 231 ASN A C 1
ATOM 1848 O O . ASN A 1 231 ? -3.548 25.903 -6.842 1.00 89.31 231 ASN A O 1
ATOM 1852 N N . GLN A 1 232 ? -3.129 28.084 -6.538 1.00 89.38 232 GLN A N 1
ATOM 1853 C CA . GLN A 1 232 ? -2.106 27.879 -5.509 1.00 89.38 232 GLN A CA 1
ATOM 1854 C C . GLN A 1 232 ? -2.678 27.185 -4.269 1.00 89.38 232 GLN A C 1
ATOM 1856 O O . GLN A 1 232 ? -2.112 26.199 -3.807 1.00 89.38 232 GLN A O 1
ATOM 1861 N N . LYS A 1 233 ? -3.861 27.598 -3.795 1.00 88.56 233 LYS A N 1
ATOM 1862 C CA . LYS A 1 233 ? -4.541 26.921 -2.679 1.00 88.56 233 LYS A CA 1
ATOM 1863 C C . LYS A 1 233 ? -4.892 25.463 -3.003 1.00 88.56 233 LYS A C 1
ATOM 1865 O O . LYS A 1 233 ? -4.798 24.590 -2.141 1.00 88.56 233 LYS A O 1
ATOM 1870 N N . ARG A 1 234 ? -5.291 25.173 -4.248 1.00 89.50 234 ARG A N 1
ATOM 1871 C CA . ARG A 1 234 ? -5.517 23.792 -4.713 1.00 89.50 234 ARG A CA 1
ATOM 1872 C C . ARG A 1 234 ? -4.219 22.988 -4.736 1.00 89.50 234 ARG A C 1
ATOM 1874 O O . ARG A 1 234 ? -4.218 21.862 -4.244 1.00 89.50 234 ARG A O 1
ATOM 1881 N N . PHE A 1 235 ? -3.131 23.565 -5.248 1.00 91.81 235 PHE A N 1
ATOM 1882 C CA . PHE A 1 235 ? -1.807 22.946 -5.231 1.00 91.81 235 PHE A CA 1
ATOM 1883 C C . PHE A 1 235 ? -1.379 22.611 -3.803 1.00 91.81 235 PHE A C 1
ATOM 1885 O O . PHE A 1 235 ? -1.010 21.472 -3.538 1.00 91.81 235 PHE A O 1
ATOM 1892 N N . GLU A 1 236 ? -1.501 23.559 -2.872 1.00 87.94 236 GLU A N 1
ATOM 1893 C CA . GLU A 1 236 ? -1.210 23.349 -1.453 1.00 87.94 236 GLU A CA 1
ATOM 1894 C C . GLU A 1 236 ? -2.019 22.178 -0.893 1.00 87.94 236 GLU A C 1
ATOM 1896 O O . GLU A 1 236 ? -1.428 21.249 -0.342 1.00 87.94 236 GLU A O 1
ATOM 1901 N N . ASN A 1 237 ? -3.334 22.150 -1.130 1.00 86.12 237 ASN A N 1
ATOM 1902 C CA . ASN A 1 237 ? -4.209 21.071 -0.675 1.00 86.12 237 ASN A CA 1
ATOM 1903 C C . ASN A 1 237 ? -3.803 19.699 -1.253 1.00 86.12 237 ASN A C 1
ATOM 1905 O O . ASN A 1 237 ? -3.623 18.735 -0.514 1.00 86.12 237 ASN A O 1
ATOM 1909 N N . PHE A 1 238 ? -3.577 19.596 -2.565 1.00 89.56 238 PHE A N 1
ATOM 1910 C CA . PHE A 1 238 ? -3.148 18.343 -3.207 1.00 89.56 238 PHE A CA 1
ATOM 1911 C C . PHE A 1 238 ? -1.718 17.931 -2.837 1.00 89.56 238 PHE A C 1
ATOM 1913 O O . PHE A 1 238 ? -1.370 16.743 -2.854 1.00 89.56 238 PHE A O 1
ATOM 1920 N N . SER A 1 239 ? -0.879 18.902 -2.484 1.00 86.25 239 SER A N 1
ATOM 1921 C CA . SER A 1 239 ? 0.485 18.688 -2.013 1.00 86.25 239 SER A CA 1
ATOM 1922 C C . SER A 1 239 ? 0.549 18.224 -0.561 1.00 86.25 239 SER A C 1
ATOM 1924 O O . SER A 1 239 ? 1.609 17.748 -0.152 1.00 86.25 239 SER A O 1
ATOM 1926 N N . LEU A 1 240 ? -0.557 18.302 0.198 1.00 78.81 240 LEU A N 1
ATOM 1927 C CA . LEU A 1 240 ? -0.590 17.884 1.596 1.00 78.81 240 LEU A CA 1
ATOM 1928 C C . LEU A 1 240 ? -0.122 16.436 1.731 1.00 78.81 240 LEU A C 1
ATOM 1930 O O . LEU A 1 240 ? -0.534 15.518 1.013 1.00 78.81 240 LEU A O 1
ATOM 1934 N N . ARG A 1 241 ? 0.793 16.249 2.673 1.00 73.62 241 ARG A N 1
ATOM 1935 C CA . ARG A 1 241 ? 1.341 14.960 3.083 1.00 73.62 241 ARG A CA 1
ATOM 1936 C C . ARG A 1 241 ? 1.362 14.907 4.601 1.00 73.62 241 ARG A C 1
ATOM 1938 O O . ARG A 1 241 ? 1.157 15.907 5.286 1.00 73.62 241 ARG A O 1
ATOM 1945 N N . GLN A 1 242 ? 1.706 13.738 5.126 1.00 60.97 242 GLN A N 1
ATOM 1946 C CA . GLN A 1 242 ? 2.110 13.613 6.521 1.00 60.97 242 GLN A CA 1
ATOM 1947 C C . GLN A 1 242 ? 3.270 14.579 6.828 1.00 60.97 242 GLN A C 1
ATOM 1949 O O . GLN A 1 242 ? 4.183 14.747 6.013 1.00 60.97 242 GLN A O 1
ATOM 1954 N N . LYS A 1 243 ? 3.239 15.202 8.013 1.00 47.28 243 LYS A N 1
ATOM 1955 C CA . LYS A 1 243 ? 4.211 16.217 8.453 1.00 47.28 243 LYS A CA 1
ATOM 1956 C C . LYS A 1 243 ? 5.660 15.761 8.215 1.00 47.28 243 LYS A C 1
ATOM 1958 O O . LYS A 1 243 ? 6.061 14.682 8.647 1.00 47.28 243 LYS A O 1
ATOM 1963 N N . GLY A 1 244 ? 6.445 16.606 7.542 1.00 56.66 244 GLY A N 1
ATOM 1964 C CA . GLY A 1 244 ? 7.856 16.355 7.215 1.00 56.66 244 GLY A CA 1
ATOM 1965 C C . GLY A 1 244 ? 8.103 15.632 5.884 1.00 56.66 244 GLY A C 1
ATOM 1966 O O . GLY A 1 244 ? 9.261 15.420 5.525 1.00 56.66 244 GLY A O 1
ATOM 1967 N N . GLN A 1 245 ? 7.057 15.266 5.136 1.00 64.12 245 GLN A N 1
ATOM 1968 C CA . GLN A 1 245 ? 7.196 14.727 3.782 1.00 64.12 245 GLN A CA 1
ATOM 1969 C C . GLN A 1 245 ? 6.941 15.813 2.739 1.00 64.12 245 GLN A C 1
ATOM 1971 O O . GLN A 1 245 ? 5.937 16.517 2.794 1.00 64.12 245 GLN A O 1
ATOM 1976 N N . LYS A 1 246 ? 7.849 15.926 1.767 1.00 74.31 246 LYS A N 1
ATOM 1977 C CA . LYS A 1 246 ? 7.682 16.826 0.624 1.00 74.31 246 LYS A CA 1
ATOM 1978 C C . LYS A 1 246 ? 6.635 16.275 -0.343 1.00 74.31 246 LYS A C 1
ATOM 1980 O O . LYS A 1 246 ? 6.462 15.055 -0.454 1.00 74.31 246 LYS A O 1
ATOM 1985 N N . ALA A 1 247 ? 5.979 17.167 -1.081 1.00 80.19 247 ALA A N 1
ATOM 1986 C CA . ALA A 1 247 ? 5.013 16.777 -2.097 1.00 80.19 247 ALA A CA 1
ATOM 1987 C C . ALA A 1 247 ? 5.696 15.895 -3.150 1.00 80.19 247 ALA A C 1
ATOM 1989 O O . ALA A 1 247 ? 6.631 16.325 -3.824 1.00 80.19 247 ALA A O 1
ATOM 1990 N N . THR A 1 248 ? 5.263 14.639 -3.259 1.00 89.25 248 THR A N 1
ATOM 1991 C CA . THR A 1 248 ? 5.773 13.722 -4.286 1.00 89.25 248 THR A CA 1
ATOM 1992 C C . THR A 1 248 ? 5.175 14.080 -5.637 1.00 89.25 248 THR A C 1
ATOM 1994 O O . THR A 1 248 ? 3.951 14.158 -5.764 1.00 89.25 248 THR A O 1
ATOM 1997 N N . LEU A 1 249 ? 6.041 14.245 -6.626 1.00 92.62 249 LEU A N 1
ATOM 1998 C CA . LEU A 1 249 ? 5.707 14.544 -8.007 1.00 92.62 249 LEU A CA 1
ATOM 1999 C C . LEU A 1 249 ? 6.041 13.347 -8.897 1.00 92.62 249 LEU A C 1
ATOM 2001 O O . LEU A 1 249 ? 7.046 12.664 -8.684 1.00 92.62 249 LEU A O 1
ATOM 2005 N N . TRP A 1 250 ? 5.214 13.139 -9.914 1.00 93.38 250 TRP A N 1
ATOM 2006 C CA . TRP A 1 250 ? 5.581 12.416 -11.121 1.00 93.38 250 TRP A CA 1
ATOM 2007 C C . TRP A 1 250 ? 6.231 13.414 -12.082 1.00 93.38 250 TRP A C 1
ATOM 2009 O O . TRP A 1 250 ? 5.601 14.389 -12.487 1.00 93.38 250 TRP A O 1
ATOM 2019 N N . TYR A 1 251 ? 7.499 13.173 -12.411 1.00 94.50 251 TYR A N 1
ATOM 2020 C CA . TYR A 1 251 ? 8.235 13.901 -13.435 1.00 94.50 251 TYR A CA 1
ATOM 2021 C C . TYR A 1 251 ? 8.384 13.037 -14.683 1.00 94.50 251 TYR A C 1
ATOM 2023 O O . TYR A 1 251 ? 8.923 11.930 -14.606 1.00 94.50 251 TYR A O 1
ATOM 2031 N N . ASP A 1 252 ? 7.926 13.552 -15.818 1.00 92.31 252 ASP A N 1
ATOM 2032 C CA . ASP A 1 252 ? 8.157 12.969 -17.136 1.00 92.31 252 ASP A CA 1
ATOM 2033 C C . ASP A 1 252 ? 9.298 13.720 -17.834 1.00 92.31 252 ASP A C 1
ATOM 2035 O O . ASP A 1 252 ? 9.130 14.836 -18.330 1.00 92.31 252 ASP A O 1
ATOM 2039 N N . SER A 1 253 ? 10.482 13.109 -17.882 1.00 85.94 253 SER A N 1
ATOM 2040 C CA . SER A 1 253 ? 11.649 13.719 -18.520 1.00 85.94 253 SER A CA 1
ATOM 2041 C C . SER A 1 253 ? 11.651 13.585 -20.047 1.00 85.94 253 SER A C 1
ATOM 2043 O O . SER A 1 253 ? 12.652 13.934 -20.666 1.00 85.94 253 SER A O 1
ATOM 2045 N N . GLY A 1 254 ? 10.607 13.003 -20.647 1.00 83.50 254 GLY A N 1
ATOM 2046 C CA . GLY A 1 254 ? 10.488 12.676 -22.070 1.00 83.50 254 GLY A CA 1
ATOM 2047 C C . GLY A 1 254 ? 11.066 11.318 -22.469 1.00 83.50 254 GLY A C 1
ATOM 2048 O O . GLY A 1 254 ? 10.609 10.724 -23.437 1.00 83.50 254 GLY A O 1
ATOM 2049 N N . SER A 1 255 ? 12.035 10.801 -21.713 1.00 76.56 255 SER A N 1
ATOM 2050 C CA . SER A 1 255 ? 12.622 9.469 -21.925 1.00 76.56 255 SER A CA 1
ATOM 2051 C C . SER A 1 255 ? 12.378 8.517 -20.758 1.00 76.56 255 SER A C 1
ATOM 2053 O O . SER A 1 255 ? 12.321 7.303 -20.946 1.00 76.56 255 SER A O 1
ATOM 2055 N N . ILE A 1 256 ? 12.224 9.055 -19.546 1.00 83.75 256 ILE A N 1
ATOM 2056 C CA . ILE A 1 256 ? 11.927 8.294 -18.338 1.00 83.75 256 ILE A CA 1
ATOM 2057 C C . ILE A 1 256 ? 10.920 9.046 -17.471 1.00 83.75 256 ILE A C 1
ATOM 2059 O O . ILE A 1 256 ? 10.952 10.269 -17.354 1.00 83.75 256 ILE A O 1
ATOM 2063 N N . ASN A 1 257 ? 10.068 8.288 -16.788 1.00 89.81 2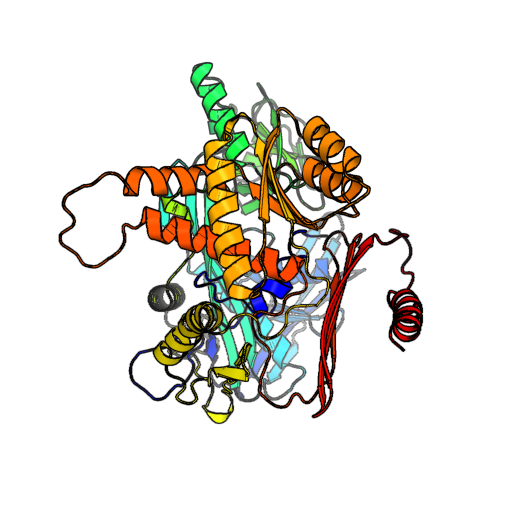57 ASN A N 1
ATOM 2064 C CA . ASN A 1 257 ? 9.213 8.814 -15.732 1.00 89.81 257 ASN A CA 1
ATOM 2065 C C . ASN A 1 257 ? 9.884 8.554 -14.387 1.00 89.81 257 ASN A C 1
ATOM 2067 O O . ASN A 1 257 ? 10.382 7.453 -14.159 1.00 89.81 257 ASN A O 1
ATOM 2071 N N . CYS A 1 258 ? 9.906 9.512 -13.468 1.00 90.06 258 CYS A N 1
ATOM 2072 C CA . CYS A 1 258 ? 10.504 9.313 -12.151 1.00 90.06 258 CYS A CA 1
ATOM 2073 C C . CYS A 1 258 ? 9.785 10.092 -11.047 1.00 90.06 258 CYS A C 1
ATOM 2075 O O . CYS A 1 258 ? 8.952 10.957 -11.300 1.00 90.06 258 CYS A O 1
ATOM 2077 N N . ASN A 1 259 ? 10.088 9.728 -9.798 1.00 91.75 259 ASN A N 1
ATOM 2078 C CA . ASN A 1 259 ? 9.583 10.447 -8.635 1.00 91.75 259 ASN A CA 1
ATOM 2079 C C . ASN A 1 259 ? 10.574 11.534 -8.226 1.00 91.75 259 ASN A C 1
ATOM 2081 O O . ASN A 1 259 ? 11.762 11.249 -8.050 1.00 91.75 259 ASN A O 1
ATOM 2085 N N . CYS A 1 260 ? 10.065 12.732 -7.978 1.00 91.94 260 CYS A N 1
ATOM 2086 C CA . CYS A 1 260 ? 10.810 13.815 -7.348 1.00 91.94 260 CYS A CA 1
ATOM 2087 C C . CYS A 1 260 ? 9.953 14.510 -6.287 1.00 91.94 260 CYS A C 1
ATOM 2089 O O . CYS A 1 260 ? 8.808 14.123 -6.035 1.00 91.94 260 CYS A O 1
ATOM 2091 N N . TYR A 1 261 ? 10.537 15.494 -5.616 1.00 92.75 261 TYR A N 1
ATOM 2092 C CA . TYR A 1 261 ? 9.891 16.232 -4.543 1.00 92.75 261 TYR A CA 1
ATOM 2093 C C . TYR A 1 261 ? 9.877 17.716 -4.866 1.00 92.75 261 TYR A C 1
ATOM 2095 O O . TYR A 1 261 ? 10.919 18.270 -5.203 1.00 92.75 261 TYR A O 1
ATOM 2103 N N . PHE A 1 262 ? 8.710 18.346 -4.758 1.00 92.69 262 PHE A N 1
ATOM 2104 C CA . PHE A 1 262 ? 8.581 19.781 -4.992 1.00 92.69 262 PHE A CA 1
ATOM 2105 C C . PHE A 1 262 ? 9.393 20.578 -3.961 1.00 92.69 262 PHE A C 1
ATOM 2107 O O . PHE A 1 262 ? 9.284 20.308 -2.762 1.00 92.69 262 PHE A O 1
ATOM 2114 N N . GLU A 1 263 ? 10.180 21.551 -4.423 1.00 92.12 263 GLU A N 1
ATOM 2115 C CA . GLU A 1 263 ? 10.857 22.531 -3.561 1.00 92.12 263 GLU A CA 1
ATOM 2116 C C . GLU A 1 263 ? 10.251 23.917 -3.737 1.00 92.12 263 GLU A C 1
ATOM 2118 O O . GLU A 1 263 ? 9.823 24.537 -2.768 1.00 92.12 263 GLU A O 1
ATOM 2123 N N . GLN A 1 264 ? 10.226 24.405 -4.979 1.00 92.56 264 GLN A N 1
ATOM 2124 C CA . GLN A 1 264 ? 9.839 25.776 -5.275 1.00 92.56 264 GLN A CA 1
ATOM 2125 C C . GLN A 1 264 ? 9.448 25.935 -6.747 1.00 92.56 264 GLN A C 1
ATOM 2127 O O . GLN A 1 264 ? 10.057 25.334 -7.629 1.00 92.56 264 GLN A O 1
ATOM 2132 N N . PHE A 1 265 ? 8.484 26.812 -7.022 1.00 93.56 265 PHE A N 1
ATOM 2133 C CA . PHE A 1 265 ? 8.219 27.324 -8.366 1.00 93.56 265 PHE A CA 1
ATOM 2134 C C . PHE A 1 265 ? 9.057 28.587 -8.637 1.00 93.56 265 PHE A C 1
ATOM 2136 O O . PHE A 1 265 ? 9.083 29.500 -7.807 1.00 93.56 265 PHE A O 1
ATOM 2143 N N . LEU A 1 266 ? 9.757 28.655 -9.774 1.00 93.38 266 LEU A N 1
ATOM 2144 C CA . LEU A 1 266 ? 10.639 29.778 -10.108 1.00 93.38 266 LEU A CA 1
ATOM 2145 C C . LEU A 1 266 ? 9.892 30.835 -10.933 1.00 93.38 266 LEU A C 1
ATOM 2147 O O . LEU A 1 266 ? 9.909 30.807 -12.162 1.00 93.38 266 LEU A O 1
ATOM 2151 N N . LYS A 1 267 ? 9.257 31.789 -10.243 1.00 90.12 267 LYS A N 1
ATOM 2152 C CA . LYS A 1 267 ? 8.504 32.889 -10.869 1.00 90.12 267 LYS A CA 1
ATOM 2153 C C . LYS A 1 267 ? 9.367 33.671 -11.873 1.00 90.12 267 LYS A C 1
ATOM 2155 O O . LYS A 1 267 ? 10.505 34.026 -11.557 1.00 90.12 267 LYS A O 1
ATOM 2160 N N . GLY A 1 268 ? 8.835 33.933 -13.068 1.00 88.75 268 GLY A N 1
ATOM 2161 C CA . GLY A 1 268 ? 9.531 34.651 -14.144 1.00 88.75 268 GLY A CA 1
ATOM 2162 C C . GLY A 1 268 ? 10.747 33.937 -14.761 1.00 88.75 268 GLY A C 1
ATOM 2163 O O . GLY A 1 268 ? 11.455 34.543 -15.565 1.00 88.75 268 GLY A O 1
ATOM 2164 N N . LYS A 1 269 ? 11.029 32.675 -14.401 1.00 93.69 269 LYS A N 1
ATOM 2165 C CA . LYS A 1 269 ? 12.079 31.861 -15.033 1.00 93.69 269 LYS A CA 1
ATOM 2166 C C . LYS A 1 269 ? 11.462 30.856 -15.999 1.00 93.69 269 LYS A C 1
ATOM 2168 O O . LYS A 1 269 ? 10.585 30.075 -15.635 1.00 93.69 269 LYS A O 1
ATOM 2173 N N . THR A 1 270 ? 11.991 30.845 -17.212 1.00 95.06 270 THR A N 1
ATOM 2174 C CA . THR A 1 270 ? 11.610 29.936 -18.297 1.00 95.06 270 THR A CA 1
ATOM 2175 C C . THR A 1 270 ? 12.750 28.989 -18.666 1.00 95.06 270 THR A C 1
ATOM 2177 O O . THR A 1 270 ? 13.913 29.231 -18.316 1.00 95.06 270 THR A O 1
ATOM 2180 N N . CYS A 1 271 ? 12.448 27.938 -19.425 1.00 94.25 271 CYS A N 1
ATOM 2181 C CA . CYS A 1 271 ? 13.438 26.968 -19.891 1.00 94.25 271 CYS A CA 1
ATOM 2182 C C . CYS A 1 271 ? 14.581 27.599 -20.712 1.00 94.25 271 CYS A C 1
ATOM 2184 O O . CYS A 1 271 ? 15.702 27.089 -20.674 1.00 94.25 271 CYS A O 1
ATOM 2186 N N . SER A 1 272 ? 14.347 28.718 -21.409 1.00 94.06 272 SER A N 1
ATOM 2187 C CA . SER A 1 272 ? 15.399 29.462 -22.122 1.00 94.06 272 SER A CA 1
ATOM 2188 C C . SER A 1 272 ? 16.274 30.334 -21.212 1.00 94.06 272 SER A C 1
ATOM 2190 O O . SER A 1 272 ? 17.458 30.513 -21.492 1.00 94.06 272 SER A O 1
ATOM 2192 N N . THR A 1 273 ? 15.719 30.855 -20.113 1.00 94.25 273 THR A N 1
ATOM 2193 C CA . THR A 1 273 ? 16.422 31.779 -19.197 1.00 94.25 273 THR A CA 1
ATOM 2194 C C . THR A 1 273 ? 17.237 31.084 -18.104 1.00 94.25 273 THR A C 1
ATOM 2196 O O . THR A 1 273 ? 18.104 31.711 -17.493 1.00 94.25 273 THR A O 1
ATOM 2199 N N . VAL A 1 274 ? 16.965 29.806 -17.822 1.00 92.62 274 VAL A N 1
ATOM 2200 C CA . VAL A 1 274 ? 17.752 29.011 -16.869 1.00 92.62 274 VAL A CA 1
ATOM 2201 C C . VAL A 1 274 ? 18.999 28.488 -17.571 1.00 92.62 274 VAL A C 1
ATOM 2203 O O . VAL A 1 274 ? 18.897 27.568 -18.377 1.00 92.62 274 VAL A O 1
ATOM 2206 N N . GLN A 1 275 ? 20.149 29.088 -17.262 1.00 90.94 275 GLN A N 1
ATOM 2207 C CA . GLN A 1 275 ? 21.455 28.800 -17.864 1.00 90.94 275 GLN A CA 1
ATOM 2208 C C . GLN A 1 275 ? 22.301 27.840 -17.012 1.00 90.94 275 GLN A C 1
ATOM 2210 O O . GLN A 1 275 ? 21.953 27.546 -15.868 1.00 90.94 275 GLN A O 1
ATOM 2215 N N . ASP A 1 276 ? 23.402 27.351 -17.589 1.00 84.75 276 ASP A N 1
ATOM 2216 C CA . ASP A 1 276 ? 24.429 26.525 -16.932 1.00 84.75 276 ASP A CA 1
ATOM 2217 C C . ASP A 1 276 ? 23.888 25.277 -16.217 1.00 84.75 276 ASP A C 1
ATOM 2219 O O . ASP A 1 276 ? 24.325 24.889 -15.128 1.00 84.75 276 ASP A O 1
ATOM 2223 N N . VAL A 1 277 ? 22.920 24.609 -16.846 1.00 85.00 277 VAL A N 1
ATOM 2224 C CA . VAL A 1 277 ? 22.324 23.385 -16.305 1.00 85.00 277 VAL A CA 1
ATOM 2225 C C . VAL A 1 277 ? 23.365 22.273 -16.349 1.00 85.00 277 VAL A C 1
ATOM 2227 O O . VAL A 1 277 ? 23.839 21.904 -17.420 1.00 85.00 277 VAL A O 1
ATOM 2230 N N . ARG A 1 278 ? 23.723 21.712 -15.189 1.00 81.56 278 ARG A N 1
ATOM 2231 C CA . ARG A 1 278 ? 24.725 20.644 -15.088 1.00 81.56 278 ARG A CA 1
ATOM 2232 C C . ARG A 1 278 ? 24.077 19.307 -14.748 1.00 81.56 278 ARG A C 1
ATOM 2234 O O . ARG A 1 278 ? 23.520 19.147 -13.667 1.00 81.56 278 ARG A O 1
ATOM 2241 N N . VAL A 1 279 ? 24.202 18.326 -15.641 1.00 77.56 279 VAL A N 1
ATOM 2242 C CA . VAL A 1 279 ? 23.654 16.969 -15.466 1.00 77.56 279 VAL A CA 1
ATOM 2243 C C . VAL A 1 279 ? 24.707 15.943 -15.880 1.00 77.56 279 VAL A C 1
ATOM 2245 O O . VAL A 1 279 ? 25.173 15.975 -17.017 1.00 77.56 279 VAL A O 1
ATOM 2248 N N . ASN A 1 280 ? 25.058 15.022 -14.971 1.00 70.25 280 ASN A N 1
ATOM 2249 C CA . ASN A 1 280 ? 26.049 13.949 -15.181 1.00 70.25 280 ASN A CA 1
ATOM 2250 C C . ASN A 1 280 ? 27.353 14.464 -15.815 1.00 70.25 280 ASN A C 1
ATOM 2252 O O . ASN A 1 280 ? 27.685 14.133 -16.952 1.00 70.25 280 ASN A O 1
ATOM 2256 N N . GLY A 1 281 ? 28.010 15.410 -15.136 1.00 72.50 281 GLY A N 1
ATOM 2257 C CA . GLY A 1 281 ? 29.293 15.969 -15.573 1.00 72.50 281 GLY A CA 1
ATOM 2258 C C . GLY A 1 281 ? 29.238 16.923 -16.774 1.00 72.50 281 GLY A C 1
ATOM 2259 O O . GLY A 1 281 ? 30.178 17.695 -16.946 1.00 72.50 281 GLY A O 1
ATOM 2260 N N . ARG A 1 282 ? 28.146 16.946 -17.551 1.00 81.44 282 ARG A N 1
ATOM 2261 C CA . ARG A 1 282 ? 27.961 17.833 -18.711 1.00 81.44 282 ARG A CA 1
ATOM 2262 C C . ARG A 1 282 ? 27.212 19.106 -18.339 1.00 81.44 282 ARG A C 1
ATOM 2264 O O . ARG A 1 282 ? 26.251 19.054 -17.572 1.00 81.44 282 ARG A O 1
ATOM 2271 N N . THR A 1 283 ? 27.630 20.219 -18.932 1.00 87.25 283 THR A N 1
ATOM 2272 C CA . THR A 1 283 ? 26.977 21.526 -18.800 1.00 87.25 283 THR A CA 1
ATOM 2273 C C . THR A 1 283 ? 26.246 21.860 -20.095 1.00 87.25 283 THR A C 1
ATOM 2275 O O . THR A 1 283 ? 26.823 21.749 -21.175 1.00 87.25 283 THR A O 1
ATOM 2278 N N . TYR A 1 284 ? 24.985 22.259 -19.976 1.00 90.50 284 TYR A N 1
ATOM 2279 C CA . TYR A 1 284 ? 24.113 22.673 -21.072 1.00 90.50 284 TYR A CA 1
ATOM 2280 C C . TYR A 1 284 ? 23.894 24.183 -20.992 1.00 90.50 284 TYR A C 1
ATOM 2282 O O . TYR A 1 284 ? 23.837 24.747 -19.896 1.00 90.50 284 TYR A O 1
ATOM 2290 N N . LYS A 1 285 ? 23.759 24.839 -22.149 1.00 91.81 285 LYS A N 1
ATOM 2291 C CA . LYS A 1 285 ? 23.637 26.306 -22.228 1.00 91.81 285 LYS A CA 1
ATOM 2292 C C . LYS A 1 285 ? 22.372 26.816 -21.548 1.00 91.81 285 LYS A C 1
ATOM 2294 O O . LYS A 1 285 ? 22.361 27.911 -20.997 1.00 91.81 285 LYS A O 1
ATOM 2299 N N . SER A 1 286 ? 21.311 26.020 -21.597 1.00 94.88 286 SER A N 1
ATOM 2300 C CA . SER A 1 286 ? 20.058 26.284 -20.909 1.00 94.88 286 SER A CA 1
ATOM 2301 C C . SER A 1 286 ? 19.310 24.993 -20.590 1.00 94.88 286 SER A C 1
ATOM 2303 O O . SER A 1 286 ? 19.676 23.910 -21.054 1.00 94.88 286 SER A O 1
ATOM 2305 N N . LEU A 1 287 ? 18.234 25.097 -19.810 1.00 93.94 287 LEU A N 1
ATOM 2306 C CA . LEU A 1 287 ? 17.333 23.970 -19.579 1.00 93.94 287 LEU A CA 1
ATOM 2307 C C . LEU A 1 287 ? 16.649 23.515 -20.882 1.00 93.94 287 LEU A C 1
ATOM 2309 O O . LEU A 1 287 ? 16.479 22.316 -21.096 1.00 93.94 287 LEU A O 1
ATOM 2313 N N . LEU A 1 288 ? 16.325 24.450 -21.780 1.00 94.50 288 LEU A N 1
ATOM 2314 C CA . LEU A 1 288 ? 15.837 24.143 -23.128 1.00 94.50 288 LEU A CA 1
ATOM 2315 C C . LEU A 1 288 ? 16.877 23.352 -23.938 1.00 94.50 288 LEU A C 1
ATOM 2317 O O . LEU A 1 288 ? 16.548 22.317 -24.514 1.00 94.50 288 LEU A O 1
ATOM 2321 N N . ASP A 1 289 ? 18.137 23.804 -23.936 1.00 93.44 289 ASP A N 1
ATOM 2322 C CA . ASP A 1 289 ? 19.249 23.117 -24.609 1.00 93.44 289 ASP A CA 1
ATOM 2323 C C . ASP A 1 289 ? 19.431 21.691 -24.067 1.00 93.44 289 ASP A C 1
ATOM 2325 O O . ASP A 1 289 ? 19.580 20.744 -24.839 1.00 93.44 289 ASP A O 1
ATOM 2329 N N . TYR A 1 290 ? 19.307 21.506 -22.748 1.00 92.00 290 TYR A N 1
ATOM 2330 C CA . TYR A 1 290 ? 19.292 20.179 -22.136 1.00 92.00 290 TYR A CA 1
ATOM 2331 C C . TYR A 1 290 ? 18.186 19.282 -22.712 1.00 92.00 290 TYR A C 1
ATOM 2333 O O . TYR A 1 290 ? 18.476 18.165 -23.145 1.00 92.00 290 TYR A O 1
ATOM 2341 N N . TYR A 1 291 ? 16.933 19.744 -22.751 1.00 92.69 291 TYR A N 1
ATOM 2342 C CA . TYR A 1 291 ? 15.825 18.939 -23.275 1.00 92.69 291 TYR A CA 1
ATOM 2343 C C . TYR A 1 291 ? 15.984 18.629 -24.769 1.00 92.69 291 TYR A C 1
ATOM 2345 O O . TYR A 1 291 ? 15.826 17.473 -25.166 1.00 92.69 291 TYR A O 1
ATOM 2353 N N . HIS A 1 292 ? 16.384 19.607 -25.584 1.00 91.94 292 HIS A N 1
ATOM 2354 C CA . HIS A 1 292 ? 16.606 19.412 -27.019 1.00 91.94 292 HIS A CA 1
ATOM 2355 C C . HIS A 1 292 ? 17.744 18.426 -27.303 1.00 91.94 292 HIS A C 1
ATOM 2357 O O . HIS A 1 292 ? 17.568 17.507 -28.102 1.00 91.94 292 HIS A O 1
ATOM 2363 N N . GLN A 1 293 ? 18.875 18.525 -26.594 1.00 89.44 293 GLN A N 1
ATOM 2364 C CA . GLN A 1 293 ? 19.970 17.553 -26.720 1.00 89.44 293 GLN A CA 1
ATOM 2365 C C . GLN A 1 293 ? 19.588 16.148 -26.226 1.00 89.44 293 GLN A C 1
ATOM 2367 O O . GLN A 1 293 ? 20.227 15.163 -26.598 1.00 89.44 293 GLN A O 1
ATOM 2372 N N . LYS A 1 294 ? 18.545 16.029 -25.395 1.00 85.62 294 LYS A N 1
ATOM 2373 C CA . LYS A 1 294 ? 17.944 14.748 -24.988 1.00 85.62 294 LYS A CA 1
ATOM 2374 C C . LYS A 1 294 ? 16.826 14.267 -25.918 1.00 85.62 294 LYS A C 1
ATOM 2376 O O . LYS A 1 294 ? 16.223 13.239 -25.622 1.00 85.62 294 LYS A O 1
ATOM 2381 N N . GLY A 1 295 ? 16.576 14.960 -27.031 1.00 86.69 295 GLY A N 1
ATOM 2382 C CA . GLY A 1 295 ? 15.556 14.597 -28.019 1.00 86.69 295 GLY A CA 1
ATOM 2383 C C . GLY A 1 295 ? 14.129 14.958 -27.605 1.00 86.69 295 GLY A C 1
ATOM 2384 O O . GLY A 1 295 ? 13.174 14.453 -28.186 1.00 86.69 295 GLY A O 1
ATOM 2385 N N . VAL A 1 296 ? 13.963 15.815 -26.597 1.00 89.69 296 VAL A N 1
ATOM 2386 C CA . VAL A 1 296 ? 12.659 16.235 -26.083 1.00 89.69 296 VAL A CA 1
ATOM 2387 C C . VAL A 1 296 ? 12.287 17.581 -26.696 1.00 89.69 296 VAL A C 1
ATOM 2389 O O . VAL A 1 296 ? 12.591 18.632 -26.141 1.00 89.69 296 VAL A O 1
ATOM 2392 N N . THR A 1 297 ? 11.626 17.543 -27.851 1.00 86.50 297 THR A N 1
ATOM 2393 C CA . THR A 1 297 ? 11.267 18.733 -28.650 1.00 86.50 297 THR A CA 1
ATOM 2394 C C . THR A 1 297 ? 9.943 19.382 -28.250 1.00 86.50 297 THR A C 1
ATOM 2396 O O . THR A 1 297 ? 9.595 20.441 -28.760 1.00 86.50 297 THR A O 1
ATOM 2399 N N . SER A 1 298 ? 9.189 18.766 -27.337 1.00 90.56 298 SER A N 1
ATOM 2400 C CA . SER A 1 298 ? 7.905 19.297 -26.871 1.00 90.56 298 SER A CA 1
ATOM 2401 C C . SER A 1 298 ? 8.044 20.515 -25.949 1.00 90.56 298 SER A C 1
ATOM 2403 O O . SER A 1 298 ? 7.046 21.180 -25.692 1.00 90.56 298 SER A O 1
ATOM 2405 N N . ILE A 1 299 ? 9.243 20.773 -25.414 1.00 93.00 299 ILE A N 1
ATOM 2406 C CA . ILE A 1 299 ? 9.508 21.881 -24.487 1.00 93.00 299 ILE A CA 1
ATOM 2407 C C . ILE A 1 299 ? 9.705 23.175 -25.272 1.00 93.00 299 ILE A C 1
ATOM 2409 O O . ILE A 1 299 ? 10.507 23.217 -26.201 1.00 93.00 299 ILE A O 1
ATOM 2413 N N . GLN A 1 300 ? 8.998 24.228 -24.871 1.00 94.12 300 GLN A N 1
ATOM 2414 C CA . GLN A 1 300 ? 9.086 25.551 -25.481 1.00 94.12 300 GLN A CA 1
ATOM 2415 C C . GLN A 1 300 ? 10.023 26.485 -24.693 1.00 94.12 300 GLN A C 1
ATOM 2417 O O . GLN A 1 300 ? 10.215 26.307 -23.485 1.00 94.12 300 GLN A O 1
ATOM 2422 N N . PRO A 1 301 ? 10.630 27.500 -25.338 1.00 94.75 301 PRO A N 1
ATOM 2423 C CA . PRO A 1 301 ? 11.503 28.472 -24.671 1.00 94.75 301 PRO A CA 1
ATOM 2424 C C . PRO A 1 301 ? 10.874 29.163 -23.453 1.00 94.75 301 PRO A C 1
ATOM 2426 O O . PRO A 1 301 ? 11.560 29.412 -22.458 1.00 94.75 301 PRO A O 1
ATOM 2429 N N . GLU A 1 302 ? 9.584 29.468 -23.536 1.00 94.38 302 GLU A N 1
ATOM 2430 C CA . GLU A 1 302 ? 8.768 30.156 -22.539 1.00 94.38 302 GLU A CA 1
ATOM 2431 C C . GLU A 1 302 ? 8.229 29.239 -21.432 1.00 94.38 302 GLU A C 1
ATOM 2433 O O . GLU A 1 302 ? 7.641 29.735 -20.470 1.00 94.38 302 GLU A O 1
ATOM 2438 N N . ASP A 1 303 ? 8.456 27.923 -21.521 1.00 94.50 303 ASP A N 1
ATOM 2439 C CA . ASP A 1 303 ? 7.932 26.980 -20.536 1.00 94.50 303 ASP A CA 1
ATOM 2440 C C . ASP A 1 303 ? 8.459 27.299 -19.127 1.00 94.50 303 ASP A C 1
ATOM 2442 O O . ASP A 1 303 ? 9.677 27.438 -18.941 1.00 94.50 303 ASP A O 1
ATOM 2446 N N . PRO A 1 304 ? 7.578 27.381 -18.112 1.00 95.38 304 PRO A N 1
ATOM 2447 C CA . PRO A 1 304 ? 7.959 27.752 -16.754 1.00 95.38 304 PRO A CA 1
ATOM 2448 C C . PRO A 1 304 ? 8.789 26.665 -16.066 1.00 95.38 304 PRO A C 1
ATOM 2450 O O . PRO A 1 304 ? 8.695 25.479 -16.392 1.00 95.38 304 PRO A O 1
ATOM 2453 N N . VAL A 1 305 ? 9.572 27.060 -15.060 1.00 95.94 305 VAL A N 1
ATOM 2454 C CA . VAL A 1 305 ? 10.520 26.174 -14.365 1.00 95.94 305 VAL A CA 1
ATOM 2455 C C . VAL A 1 305 ? 10.161 25.995 -12.890 1.00 95.94 305 VAL A C 1
ATOM 2457 O O . VAL A 1 305 ? 9.779 26.936 -12.195 1.00 95.94 305 VAL A O 1
ATOM 2460 N N . ALA A 1 306 ? 10.349 24.779 -12.379 1.00 95.19 306 ALA A N 1
ATOM 2461 C CA . ALA A 1 306 ? 10.297 24.475 -10.952 1.00 95.19 306 ALA A CA 1
ATOM 2462 C C . ALA A 1 306 ? 11.608 23.830 -10.479 1.00 95.19 306 ALA A C 1
ATOM 2464 O O . ALA A 1 306 ? 12.284 23.131 -11.234 1.00 95.19 306 ALA A O 1
ATOM 2465 N N . LEU A 1 307 ? 11.952 24.043 -9.210 1.00 94.62 307 LEU A N 1
ATOM 2466 C CA . LEU A 1 307 ? 13.001 23.308 -8.512 1.00 94.62 307 LEU A CA 1
ATOM 2467 C C . LEU A 1 307 ? 12.411 22.068 -7.847 1.00 94.62 307 LEU A C 1
ATOM 2469 O O . LEU A 1 307 ? 11.415 22.143 -7.118 1.00 94.62 307 LEU A O 1
ATOM 2473 N N . VAL A 1 308 ? 13.067 20.930 -8.064 1.00 93.50 308 VAL A N 1
ATOM 2474 C CA . VAL A 1 308 ? 12.686 19.648 -7.469 1.00 93.50 308 VAL A CA 1
ATOM 2475 C C . VAL A 1 308 ? 13.892 18.921 -6.891 1.00 93.50 308 VAL A C 1
ATOM 2477 O O . VAL A 1 308 ? 14.988 18.969 -7.443 1.00 93.50 308 VAL A O 1
ATOM 2480 N N . SER A 1 309 ? 13.693 18.190 -5.799 1.00 91.81 309 SER A N 1
ATOM 2481 C CA . SER A 1 309 ? 14.711 17.289 -5.256 1.00 91.81 309 SER A CA 1
ATOM 2482 C C . SER A 1 309 ? 14.516 15.867 -5.756 1.00 91.81 309 SER A C 1
ATOM 2484 O O . SER A 1 309 ? 13.413 15.316 -5.704 1.00 91.81 309 SER A O 1
ATOM 2486 N N . PHE A 1 310 ? 15.611 15.236 -6.171 1.00 87.56 310 PHE A N 1
ATOM 2487 C CA . PHE A 1 310 ? 15.661 13.812 -6.484 1.00 87.56 310 PHE A CA 1
ATOM 2488 C C . PHE A 1 310 ? 16.320 13.042 -5.343 1.00 87.56 310 PHE A C 1
ATOM 2490 O O . PHE A 1 310 ? 17.236 13.526 -4.682 1.00 87.56 310 PHE A O 1
ATOM 2497 N N . SER A 1 311 ? 15.870 11.809 -5.118 1.00 81.00 311 SER A N 1
ATOM 2498 C CA . SER A 1 311 ? 16.532 10.923 -4.159 1.00 81.00 311 SER A CA 1
ATOM 2499 C C . SER A 1 311 ? 17.966 10.641 -4.614 1.00 81.00 311 SER A C 1
ATOM 2501 O O . SER A 1 311 ? 18.157 10.134 -5.714 1.00 81.00 311 SER A O 1
ATOM 2503 N N . GLY A 1 312 ? 18.947 10.903 -3.749 1.00 76.75 312 GLY A N 1
ATOM 2504 C CA . GLY A 1 312 ? 20.366 10.669 -4.037 1.00 76.75 312 GLY A CA 1
ATOM 2505 C C . GLY A 1 312 ? 21.107 11.861 -4.649 1.00 76.75 312 GLY A C 1
ATOM 2506 O O . GLY A 1 312 ? 22.293 11.729 -4.922 1.00 76.75 312 GLY A O 1
ATOM 2507 N N . LEU A 1 313 ? 20.442 13.006 -4.839 1.00 80.31 313 LEU A N 1
ATOM 2508 C CA . LEU A 1 313 ? 21.100 14.269 -5.175 1.00 80.31 313 LEU A CA 1
ATOM 2509 C C . LEU A 1 313 ? 21.046 15.218 -3.976 1.00 80.31 313 LEU A C 1
ATOM 2511 O O . LEU A 1 313 ? 19.990 15.392 -3.368 1.00 80.31 313 LEU A O 1
ATOM 2515 N N . ASP A 1 314 ? 22.173 15.859 -3.670 1.00 80.44 314 ASP A N 1
ATOM 2516 C CA . ASP A 1 314 ? 22.299 16.748 -2.506 1.00 80.44 314 ASP A CA 1
ATOM 2517 C C . ASP A 1 314 ? 21.645 18.120 -2.713 1.00 80.44 314 ASP A C 1
ATOM 2519 O O . ASP A 1 314 ? 21.414 18.854 -1.752 1.00 80.44 314 ASP A O 1
ATOM 2523 N N . ARG A 1 315 ? 21.367 18.497 -3.967 1.00 86.19 315 ARG A N 1
ATOM 2524 C CA . ARG A 1 315 ? 20.817 19.809 -4.324 1.00 86.19 315 ARG A CA 1
ATOM 2525 C C . ARG A 1 315 ? 19.591 19.682 -5.230 1.00 86.19 315 ARG A C 1
ATOM 2527 O O . ARG A 1 315 ? 19.618 18.852 -6.148 1.00 86.19 315 ARG A O 1
ATOM 2534 N N . PRO A 1 316 ? 18.564 20.530 -5.030 1.00 90.94 316 PRO A N 1
ATOM 2535 C CA . PRO A 1 316 ? 17.448 20.657 -5.960 1.00 90.94 316 PRO A CA 1
ATOM 2536 C C . PRO A 1 316 ? 17.913 20.956 -7.386 1.00 90.94 316 PRO A C 1
ATOM 2538 O O . PRO A 1 316 ? 18.902 21.658 -7.588 1.00 90.94 316 PRO A O 1
ATOM 2541 N N . GLN A 1 317 ? 17.181 20.436 -8.365 1.00 92.50 317 GLN A N 1
ATOM 2542 C CA . GLN A 1 317 ? 17.457 20.587 -9.789 1.00 92.50 317 GLN A CA 1
ATOM 2543 C C . GLN A 1 317 ? 16.314 21.350 -10.474 1.00 92.50 317 GLN A C 1
ATOM 2545 O O . GLN A 1 317 ? 15.149 21.090 -10.152 1.00 92.50 317 GLN A O 1
ATOM 2550 N N . PRO A 1 318 ? 16.613 22.266 -11.413 1.00 94.31 318 PRO A N 1
ATOM 2551 C CA . PRO A 1 318 ? 15.592 22.908 -12.231 1.00 94.31 318 PRO A CA 1
ATOM 2552 C C . PRO A 1 318 ? 15.051 21.936 -13.284 1.00 94.31 318 PRO A C 1
ATOM 2554 O O . PRO A 1 318 ? 15.816 21.249 -13.960 1.00 94.31 318 PRO A O 1
ATOM 2557 N N . VAL A 1 319 ? 13.729 21.893 -13.435 1.00 95.25 319 VAL A N 1
ATOM 2558 C CA . VAL A 1 319 ? 13.025 21.103 -14.456 1.00 95.25 319 VAL A CA 1
ATOM 2559 C C . VAL A 1 319 ? 11.830 21.886 -15.002 1.00 95.25 319 VAL A C 1
ATOM 2561 O O . VAL A 1 319 ? 11.297 22.768 -14.324 1.00 95.25 319 VAL A O 1
ATOM 2564 N N . ALA A 1 320 ? 11.388 21.560 -16.217 1.00 95.75 320 ALA A N 1
ATOM 2565 C CA . ALA A 1 320 ? 10.210 22.188 -16.808 1.00 95.75 320 ALA A CA 1
ATOM 2566 C C . ALA A 1 320 ? 8.951 21.842 -15.989 1.00 95.75 320 ALA A C 1
ATOM 2568 O O . ALA A 1 320 ? 8.650 20.673 -15.734 1.00 95.75 320 ALA A O 1
ATOM 2569 N N . ALA A 1 321 ? 8.210 22.857 -15.543 1.00 96.00 321 ALA A N 1
ATOM 2570 C CA . ALA A 1 321 ? 7.077 22.688 -14.634 1.00 96.00 321 ALA A CA 1
ATOM 2571 C C . ALA A 1 321 ? 5.856 22.039 -15.311 1.00 96.00 321 ALA A C 1
ATOM 2573 O O . ALA A 1 321 ? 5.048 21.397 -14.639 1.00 96.00 321 ALA A O 1
ATOM 2574 N N . ASN A 1 322 ? 5.745 22.139 -16.639 1.00 95.31 322 ASN A N 1
ATOM 2575 C CA . ASN A 1 322 ? 4.726 21.455 -17.446 1.00 95.31 322 ASN A CA 1
ATOM 2576 C C . ASN A 1 322 ? 4.966 19.933 -17.555 1.00 95.31 322 ASN A C 1
ATOM 2578 O O . ASN A 1 322 ? 4.122 19.195 -18.055 1.00 95.31 322 ASN A O 1
ATOM 2582 N N . ARG A 1 323 ? 6.102 19.433 -17.054 1.00 95.06 323 ARG A N 1
ATOM 2583 C CA . ARG A 1 323 ? 6.430 18.002 -16.982 1.00 95.06 323 ARG A CA 1
ATOM 2584 C C . ARG A 1 323 ? 6.197 17.383 -15.606 1.00 95.06 323 ARG A C 1
ATOM 2586 O O . ARG A 1 323 ? 6.521 16.213 -15.395 1.00 95.06 323 ARG A O 1
ATOM 2593 N N . LEU A 1 324 ? 5.683 18.161 -14.657 1.00 96.00 324 LEU A N 1
ATOM 2594 C CA . LEU A 1 324 ? 5.490 17.749 -13.272 1.00 96.00 324 LEU A CA 1
ATOM 2595 C C . LEU A 1 324 ? 4.007 17.627 -12.951 1.00 96.00 324 LEU A C 1
ATOM 2597 O O . LEU A 1 324 ? 3.266 18.592 -13.104 1.00 96.00 324 LEU A O 1
ATOM 2601 N N . ARG A 1 325 ? 3.591 16.476 -12.424 1.00 95.94 325 ARG A N 1
ATOM 2602 C CA . ARG A 1 325 ? 2.241 16.253 -11.884 1.00 95.94 325 ARG A CA 1
ATOM 2603 C C . ARG A 1 325 ? 2.320 15.858 -10.421 1.00 95.94 325 ARG A C 1
ATOM 2605 O O . ARG A 1 325 ? 3.219 15.118 -10.018 1.00 95.94 325 ARG A O 1
ATOM 2612 N N . LEU A 1 326 ? 1.384 16.330 -9.607 1.00 95.19 326 LEU A N 1
ATOM 2613 C CA . LEU A 1 326 ? 1.322 15.954 -8.199 1.00 95.19 326 LEU A CA 1
ATOM 2614 C C . LEU A 1 326 ? 0.776 14.543 -8.068 1.00 95.19 326 LEU A C 1
ATOM 2616 O O . LEU A 1 326 ? -0.268 14.220 -8.620 1.00 95.19 326 LEU A O 1
ATOM 2620 N N . ARG A 1 327 ? 1.439 13.709 -7.269 1.00 93.31 327 ARG A N 1
ATOM 2621 C CA . ARG A 1 327 ? 0.781 12.526 -6.715 1.00 93.31 327 ARG A CA 1
ATOM 2622 C C . ARG A 1 327 ? -0.254 12.996 -5.695 1.00 93.31 327 ARG A C 1
ATOM 2624 O O . ARG A 1 327 ? 0.046 13.880 -4.904 1.00 93.31 327 ARG A O 1
ATOM 2631 N N . VAL A 1 328 ? -1.439 12.411 -5.665 1.00 92.31 328 VAL A N 1
ATOM 2632 C CA . VAL A 1 328 ? -2.488 12.784 -4.707 1.00 92.31 328 VAL A CA 1
ATOM 2633 C C . VAL A 1 328 ? -2.685 11.638 -3.719 1.00 92.31 328 VAL A C 1
ATOM 2635 O O . VAL A 1 328 ? -2.656 10.466 -4.097 1.00 92.31 328 VAL A O 1
ATOM 2638 N N . MET A 1 329 ? -2.789 11.968 -2.432 1.00 87.31 329 MET A N 1
ATOM 2639 C CA . MET A 1 329 ? -2.945 10.982 -1.360 1.00 87.31 329 MET A CA 1
ATOM 2640 C C . MET A 1 329 ? -4.421 10.802 -1.002 1.00 87.31 329 MET A C 1
ATOM 2642 O O . MET A 1 329 ? -5.231 11.699 -1.225 1.00 87.31 329 MET A O 1
ATOM 2646 N N . ASN A 1 330 ? -4.769 9.646 -0.434 1.00 84.00 330 ASN A N 1
ATOM 2647 C CA . ASN A 1 330 ? -6.159 9.264 -0.173 1.00 84.00 330 ASN A CA 1
ATOM 2648 C C . ASN A 1 330 ? -6.905 10.241 0.754 1.00 84.00 330 ASN A C 1
ATOM 2650 O O . ASN A 1 330 ? -8.128 10.345 0.678 1.00 84.00 330 ASN A O 1
ATOM 2654 N N . GLU A 1 331 ? -6.183 10.943 1.626 1.00 80.00 331 GLU A N 1
ATOM 2655 C CA . GLU A 1 331 ? -6.728 11.880 2.609 1.00 80.00 331 GLU A CA 1
ATOM 2656 C C . GLU A 1 331 ? -7.378 13.107 1.957 1.00 80.00 331 GLU A C 1
ATOM 2658 O O . GLU A 1 331 ? -8.368 13.619 2.474 1.00 80.00 331 GLU A O 1
ATOM 2663 N N . VAL A 1 332 ? -6.865 13.536 0.801 1.00 84.12 332 VAL A N 1
ATOM 2664 C CA . VAL A 1 332 ? -7.300 14.755 0.098 1.00 84.12 332 VAL A CA 1
ATOM 2665 C C . VAL A 1 332 ? -8.154 14.462 -1.139 1.00 84.12 332 VAL A C 1
ATOM 2667 O O . VAL A 1 332 ? -8.463 15.369 -1.908 1.00 84.12 332 VAL A O 1
ATOM 2670 N N . LEU A 1 333 ? -8.538 13.198 -1.350 1.00 87.38 333 LEU A N 1
ATOM 2671 C CA . LEU A 1 333 ? -9.387 12.816 -2.476 1.00 87.38 333 LEU A CA 1
ATOM 2672 C C . LEU A 1 333 ? -10.829 13.319 -2.294 1.00 87.38 333 LEU A C 1
ATOM 2674 O O . LEU A 1 333 ? -11.377 13.213 -1.187 1.00 87.38 333 LEU A O 1
ATOM 2678 N N . PRO A 1 334 ? -11.489 13.766 -3.377 1.00 87.06 334 PRO A N 1
ATOM 2679 C CA . PRO A 1 334 ? -12.921 14.034 -3.377 1.00 87.06 334 PRO A CA 1
ATOM 2680 C C . PRO A 1 334 ? -13.706 12.740 -3.121 1.00 87.06 334 PRO A C 1
ATOM 2682 O O . PRO A 1 334 ? -13.198 11.623 -3.290 1.00 87.06 334 PRO A O 1
ATOM 2685 N N . LYS A 1 335 ? -14.953 12.875 -2.660 1.00 85.06 335 LYS A N 1
ATOM 2686 C CA . LYS A 1 335 ? -15.779 11.756 -2.169 1.00 85.06 335 LYS A CA 1
ATOM 2687 C C . LYS A 1 335 ? -15.948 10.655 -3.220 1.00 85.06 335 LYS A C 1
ATOM 2689 O O . LYS A 1 335 ? -15.939 9.475 -2.873 1.00 85.06 335 LYS A O 1
ATOM 2694 N N . GLU A 1 336 ? -16.043 11.055 -4.478 1.00 88.62 336 GLU A N 1
ATOM 2695 C CA . GLU A 1 336 ? -16.180 10.240 -5.679 1.00 88.62 336 GLU A CA 1
ATOM 2696 C C . GLU A 1 336 ? -14.964 9.326 -5.882 1.00 88.62 336 GLU A C 1
ATOM 2698 O O . GLU A 1 336 ? -15.117 8.173 -6.276 1.00 88.62 336 GLU A O 1
ATOM 2703 N N . LEU A 1 337 ? -13.756 9.800 -5.549 1.00 91.25 337 LEU A N 1
ATOM 2704 C CA . LEU A 1 337 ? -12.514 9.037 -5.713 1.00 91.25 337 LEU A CA 1
ATOM 2705 C C . LEU A 1 337 ? -12.141 8.196 -4.483 1.00 91.25 337 LEU A C 1
ATOM 2707 O O . LEU A 1 337 ? -11.379 7.238 -4.614 1.00 91.25 337 LEU A O 1
ATOM 2711 N N . LYS A 1 338 ? -12.710 8.477 -3.299 1.00 86.88 338 LYS A N 1
ATOM 2712 C CA . LYS A 1 338 ? -12.394 7.757 -2.042 1.00 86.88 338 LYS A CA 1
ATOM 2713 C C . LYS A 1 338 ? -12.691 6.251 -2.074 1.00 86.88 338 LYS A C 1
ATOM 2715 O O . LYS A 1 338 ? -12.186 5.531 -1.214 1.00 86.88 338 LYS A O 1
ATOM 2720 N N . GLN A 1 339 ? -13.531 5.785 -3.001 1.00 88.19 339 GLN A N 1
ATOM 2721 C CA . GLN A 1 339 ? -13.882 4.365 -3.147 1.00 88.19 339 GLN A CA 1
ATOM 2722 C C . GLN A 1 339 ? -13.244 3.698 -4.371 1.00 88.19 339 GLN A C 1
ATOM 2724 O O . GLN A 1 339 ? -13.288 2.476 -4.477 1.00 88.19 339 GLN A O 1
ATOM 2729 N N . VAL A 1 340 ? -12.620 4.458 -5.276 1.00 89.00 340 VAL A N 1
ATOM 2730 C CA . VAL A 1 340 ? -12.073 3.915 -6.535 1.00 89.00 340 VAL A CA 1
ATOM 2731 C C . VAL A 1 340 ? -10.941 2.916 -6.274 1.00 89.00 340 VAL A C 1
ATOM 2733 O O . VAL A 1 340 ? -10.789 1.933 -6.995 1.00 89.00 340 VAL A O 1
ATOM 2736 N N . ASP A 1 341 ? -10.177 3.096 -5.192 1.00 86.69 341 ASP A N 1
ATOM 2737 C CA . ASP A 1 341 ? -9.127 2.154 -4.796 1.00 86.69 341 ASP A CA 1
ATOM 2738 C C . ASP A 1 341 ? -9.668 0.849 -4.164 1.00 86.69 341 ASP A C 1
ATOM 2740 O O . ASP A 1 341 ? -8.913 -0.116 -3.992 1.00 86.69 341 ASP A O 1
ATOM 2744 N N . LYS A 1 342 ? -10.970 0.782 -3.847 1.00 89.44 342 LYS A N 1
ATOM 2745 C CA . LYS A 1 342 ? -11.656 -0.376 -3.250 1.00 89.44 342 LYS A CA 1
ATOM 2746 C C . LYS A 1 342 ? -12.219 -1.299 -4.330 1.00 89.44 342 LYS A C 1
ATOM 2748 O O . LYS A 1 342 ? -13.417 -1.530 -4.422 1.00 89.44 342 LYS A O 1
ATOM 2753 N N . ILE A 1 343 ? -11.321 -1.844 -5.146 1.00 87.06 343 ILE A N 1
ATOM 2754 C CA . ILE A 1 343 ? -11.670 -2.768 -6.233 1.00 87.06 343 ILE A CA 1
ATOM 2755 C C . ILE A 1 343 ? -12.210 -4.082 -5.648 1.00 87.06 343 ILE A C 1
ATOM 2757 O O . ILE A 1 343 ? -11.468 -4.788 -4.949 1.00 87.06 343 ILE A O 1
ATOM 2761 N N . GLU A 1 344 ? -13.467 -4.402 -5.966 1.00 87.50 344 GLU A N 1
ATOM 2762 C CA . GLU A 1 344 ? -14.133 -5.663 -5.616 1.00 87.50 344 GLU A CA 1
ATOM 2763 C C . GLU A 1 344 ? -13.410 -6.886 -6.199 1.00 87.50 344 GLU A C 1
ATOM 2765 O O . GLU A 1 344 ? -12.696 -6.784 -7.196 1.00 87.50 344 GLU A O 1
ATOM 2770 N N . GLU A 1 345 ? -13.595 -8.059 -5.587 1.00 83.00 345 GLU A N 1
ATOM 2771 C CA . GLU A 1 345 ? -12.867 -9.289 -5.941 1.00 83.00 345 GLU A CA 1
ATOM 2772 C C . GLU A 1 345 ? -13.072 -9.708 -7.405 1.00 83.00 345 GLU A C 1
ATOM 2774 O O . GLU A 1 345 ? -12.095 -9.929 -8.116 1.00 83.00 345 GLU A O 1
ATOM 2779 N N . GLU A 1 346 ? -14.318 -9.749 -7.881 1.00 86.88 346 GLU A N 1
ATOM 2780 C CA . GLU A 1 346 ? -14.645 -10.140 -9.262 1.00 86.88 346 GLU A CA 1
ATOM 2781 C C . GLU A 1 346 ? -14.063 -9.154 -10.284 1.00 86.88 346 GLU A C 1
ATOM 2783 O O . GLU A 1 346 ? -13.430 -9.541 -11.267 1.00 86.88 346 GLU A O 1
ATOM 2788 N N . THR A 1 347 ? -14.185 -7.856 -10.000 1.00 89.94 347 THR A N 1
ATOM 2789 C CA . THR A 1 347 ? -13.600 -6.802 -10.836 1.00 89.94 347 THR A CA 1
ATOM 2790 C C . THR A 1 347 ? -12.069 -6.880 -10.842 1.00 89.94 347 THR A C 1
ATOM 2792 O O . THR A 1 347 ? -11.440 -6.675 -11.879 1.00 89.94 347 THR A O 1
ATOM 2795 N N . ARG A 1 348 ? -11.452 -7.224 -9.704 1.00 90.06 348 ARG A N 1
ATOM 2796 C CA . ARG A 1 348 ? -10.006 -7.437 -9.584 1.00 90.06 348 ARG A CA 1
ATOM 2797 C C . ARG A 1 348 ? -9.542 -8.620 -10.436 1.00 90.06 348 ARG A C 1
ATOM 2799 O O . ARG A 1 348 ? -8.541 -8.460 -11.130 1.00 90.06 348 ARG A O 1
ATOM 2806 N N . CYS A 1 349 ? -10.251 -9.755 -10.414 1.00 90.19 349 CYS A N 1
ATOM 2807 C CA . CYS A 1 349 ? -9.961 -10.895 -11.296 1.00 90.19 349 CYS A CA 1
ATOM 2808 C C . CYS A 1 349 ? -9.981 -10.469 -12.758 1.00 90.19 349 CYS A C 1
ATOM 2810 O O . CYS A 1 349 ? -8.987 -10.645 -13.458 1.00 90.19 349 CYS A O 1
ATOM 2812 N N . ARG A 1 350 ? -11.077 -9.830 -13.185 1.00 91.94 350 ARG A N 1
ATOM 2813 C CA . ARG A 1 350 ? -11.251 -9.379 -14.566 1.00 91.94 350 ARG A CA 1
ATOM 2814 C C . ARG A 1 350 ? -10.107 -8.477 -15.022 1.00 91.94 350 ARG A C 1
ATOM 2816 O O . ARG A 1 350 ? -9.559 -8.699 -16.094 1.00 91.94 350 ARG A O 1
ATOM 2823 N N . TYR A 1 351 ? -9.700 -7.500 -14.211 1.00 92.81 351 TYR A N 1
ATOM 2824 C CA . TYR A 1 351 ? -8.585 -6.623 -14.576 1.00 92.81 351 TYR A CA 1
ATOM 2825 C C . TYR A 1 351 ? -7.237 -7.351 -14.658 1.00 92.81 351 TYR A C 1
ATOM 2827 O O . TYR A 1 351 ? -6.406 -7.015 -15.499 1.00 92.81 351 TYR A O 1
ATOM 2835 N N . ILE A 1 352 ? -7.001 -8.354 -13.809 1.00 93.50 352 ILE A N 1
ATOM 2836 C CA . ILE A 1 352 ? -5.787 -9.177 -13.897 1.00 93.50 352 ILE A CA 1
ATOM 2837 C C . ILE A 1 352 ? -5.810 -10.024 -15.177 1.00 93.50 352 ILE A C 1
ATOM 2839 O O . ILE A 1 352 ? -4.798 -10.121 -15.865 1.00 93.50 352 ILE A O 1
ATOM 2843 N N . GLU A 1 353 ? -6.952 -10.607 -15.531 1.00 92.81 353 GLU A N 1
ATOM 2844 C CA . GLU A 1 353 ? -7.120 -11.346 -16.786 1.00 92.81 353 GLU A CA 1
ATOM 2845 C C . GLU A 1 353 ? -6.967 -10.442 -18.017 1.00 92.81 353 GLU A C 1
ATOM 2847 O O . GLU A 1 353 ? -6.309 -10.828 -18.981 1.00 92.81 353 GLU A O 1
ATOM 2852 N N . GLU A 1 354 ? -7.532 -9.231 -17.991 1.00 92.81 354 GLU A N 1
ATOM 2853 C CA . GLU A 1 354 ? -7.350 -8.214 -19.034 1.00 92.81 354 GLU A CA 1
ATOM 2854 C C . GLU A 1 354 ? -5.872 -7.854 -19.205 1.00 92.81 354 GLU A C 1
ATOM 2856 O O . GLU A 1 354 ? -5.385 -7.828 -20.334 1.00 92.81 354 GLU A O 1
ATOM 2861 N N . PHE A 1 355 ? -5.130 -7.683 -18.106 1.00 93.69 355 PHE A N 1
ATOM 2862 C CA . PHE A 1 355 ? -3.683 -7.482 -18.165 1.00 93.69 355 PHE A CA 1
ATOM 2863 C C . PHE A 1 355 ? -2.964 -8.636 -18.881 1.00 93.69 355 PHE A C 1
ATOM 2865 O O . PHE A 1 355 ? -2.150 -8.395 -19.771 1.00 93.69 355 PHE A O 1
ATOM 2872 N N . TRP A 1 356 ? -3.269 -9.893 -18.543 1.00 93.50 356 TRP A N 1
ATOM 2873 C CA . TRP A 1 356 ? -2.641 -11.039 -19.210 1.00 93.50 356 TRP A CA 1
ATOM 2874 C C . TRP A 1 356 ? -3.004 -11.121 -20.696 1.00 93.50 356 TRP A C 1
ATOM 2876 O O . TRP A 1 356 ? -2.143 -11.448 -21.513 1.00 93.50 356 TRP A O 1
ATOM 2886 N N . LYS A 1 357 ? -4.235 -10.746 -21.069 1.00 92.81 357 LYS A N 1
ATOM 2887 C CA . LYS A 1 357 ? -4.661 -10.661 -22.474 1.00 92.81 357 LYS A CA 1
ATOM 2888 C C . LYS A 1 357 ? -3.845 -9.639 -23.270 1.00 92.81 357 LYS A C 1
ATOM 2890 O O . LYS A 1 357 ? -3.541 -9.921 -24.426 1.00 92.81 357 LYS A O 1
ATOM 2895 N N . LEU A 1 358 ? -3.427 -8.517 -22.668 1.00 92.12 358 LEU A N 1
ATOM 2896 C CA . LEU A 1 358 ? -2.552 -7.533 -23.333 1.00 92.12 358 LEU A CA 1
ATOM 2897 C C . LEU A 1 358 ? -1.208 -8.138 -23.772 1.00 92.12 358 LEU A C 1
ATOM 2899 O O . LEU A 1 358 ? -0.633 -7.705 -24.765 1.00 92.12 358 LEU A O 1
ATOM 2903 N N . LEU A 1 359 ? -0.705 -9.149 -23.058 1.00 92.88 359 LEU A N 1
ATOM 2904 C CA . LEU A 1 359 ? 0.557 -9.820 -23.390 1.00 92.88 359 LEU A CA 1
ATOM 2905 C C . LEU A 1 359 ? 0.394 -10.963 -24.413 1.00 92.88 359 LEU A C 1
ATOM 2907 O O . LEU A 1 359 ? 1.393 -11.470 -24.946 1.00 92.88 359 LEU A O 1
ATOM 2911 N N . GLY A 1 360 ? -0.854 -11.343 -24.710 1.00 90.38 360 GLY A N 1
ATOM 2912 C CA . GLY A 1 360 ? -1.228 -12.417 -25.627 1.00 90.38 360 GLY A CA 1
ATOM 2913 C C . GLY A 1 360 ? -0.894 -13.821 -25.108 1.00 90.38 360 GLY A C 1
ATOM 2914 O O . GLY A 1 360 ? -0.603 -14.031 -23.934 1.00 90.38 360 GLY A O 1
ATOM 2915 N N . ASN A 1 361 ? -0.891 -14.804 -26.014 1.00 88.94 361 ASN A N 1
ATOM 2916 C CA . ASN A 1 361 ? -0.692 -16.225 -25.676 1.00 88.94 361 ASN A CA 1
ATOM 2917 C C . ASN A 1 361 ? 0.728 -16.563 -25.186 1.00 88.94 361 ASN A C 1
ATOM 2919 O O . ASN A 1 361 ? 0.956 -17.637 -24.637 1.00 88.94 361 ASN A O 1
ATOM 2923 N N . LYS A 1 362 ? 1.692 -15.660 -25.400 1.00 92.62 362 LYS A N 1
ATOM 2924 C CA . LYS A 1 362 ? 3.104 -15.830 -25.027 1.00 92.62 362 LYS A CA 1
ATOM 2925 C C . LYS A 1 362 ? 3.566 -14.656 -24.159 1.00 92.62 362 LYS A C 1
ATOM 2927 O O . LYS A 1 362 ? 4.309 -13.788 -24.639 1.00 92.62 362 LYS A O 1
ATOM 2932 N N . PRO A 1 363 ? 3.134 -14.599 -22.888 1.00 93.06 363 PRO A N 1
ATOM 2933 C CA . PRO A 1 363 ? 3.459 -13.488 -21.997 1.00 93.06 363 PRO A CA 1
ATOM 2934 C C . PRO A 1 363 ? 4.946 -13.417 -21.626 1.00 93.06 363 PRO A C 1
ATOM 2936 O O . PRO A 1 363 ? 5.449 -12.344 -21.298 1.00 93.06 363 PRO A O 1
ATOM 2939 N N . LEU A 1 364 ? 5.666 -14.540 -21.716 1.00 94.44 364 LEU A N 1
ATOM 2940 C CA . LEU A 1 364 ? 7.116 -14.612 -21.519 1.00 94.44 364 LEU A CA 1
ATOM 2941 C C . LEU A 1 364 ? 7.918 -14.474 -22.824 1.00 94.44 364 LEU A C 1
ATOM 2943 O O . LEU A 1 364 ? 9.120 -14.259 -22.751 1.00 94.44 364 LEU A O 1
ATOM 2947 N N . GLY A 1 365 ? 7.268 -14.397 -23.987 1.00 90.88 365 GLY A N 1
ATOM 2948 C CA . GLY A 1 365 ? 7.925 -14.206 -25.284 1.00 90.88 365 GLY A CA 1
ATOM 2949 C C . GLY A 1 365 ? 8.040 -15.503 -26.081 1.00 90.88 365 GLY A C 1
ATOM 2950 O O . GLY A 1 365 ? 7.585 -16.561 -25.641 1.00 90.88 365 GLY A O 1
ATOM 2951 N N . ASP A 1 366 ? 8.599 -15.413 -27.284 1.00 87.88 366 ASP A N 1
ATOM 2952 C CA . ASP A 1 366 ? 8.843 -16.585 -28.124 1.00 87.88 366 ASP A CA 1
ATOM 2953 C C . ASP A 1 366 ? 9.959 -17.457 -27.537 1.00 87.88 366 ASP A C 1
ATOM 2955 O O . ASP A 1 366 ? 10.894 -16.951 -26.922 1.00 87.88 366 ASP A O 1
ATOM 2959 N N . ASN A 1 367 ? 9.838 -18.778 -27.699 1.00 86.19 367 ASN A N 1
ATOM 2960 C CA . ASN A 1 367 ? 10.778 -19.779 -27.172 1.00 86.19 367 ASN A CA 1
ATOM 2961 C C . ASN A 1 367 ? 10.961 -19.765 -25.640 1.00 86.19 367 ASN A C 1
ATOM 2963 O O . ASN A 1 367 ? 11.914 -20.343 -25.122 1.00 86.19 367 ASN A O 1
ATOM 2967 N N . MET A 1 368 ? 10.033 -19.143 -24.908 1.00 93.56 368 MET A N 1
ATOM 2968 C CA . MET A 1 368 ? 10.007 -19.136 -23.447 1.00 93.56 368 MET A CA 1
ATOM 2969 C C . MET A 1 368 ? 8.956 -20.106 -22.898 1.00 93.56 368 MET A C 1
ATOM 2971 O O . MET A 1 368 ? 8.013 -20.460 -23.612 1.00 93.56 368 MET A O 1
ATOM 2975 N N . PRO A 1 369 ? 9.083 -20.529 -21.625 1.00 94.19 369 PRO A N 1
ATOM 2976 C CA . PRO A 1 369 ? 8.079 -21.360 -20.981 1.00 94.19 369 PRO A CA 1
ATOM 2977 C C . PRO A 1 369 ? 6.680 -20.748 -21.051 1.00 94.19 369 PRO A C 1
ATOM 2979 O O . PRO A 1 369 ? 6.495 -19.538 -20.903 1.00 94.19 369 PRO A O 1
ATOM 2982 N N . GLU A 1 370 ? 5.680 -21.600 -21.233 1.00 94.81 370 GLU A N 1
ATOM 2983 C CA . GLU A 1 370 ? 4.287 -21.177 -21.195 1.00 94.81 370 GLU A CA 1
ATOM 2984 C C . GLU A 1 370 ? 3.838 -20.852 -19.771 1.00 94.81 370 GLU A C 1
ATOM 2986 O O . GLU A 1 370 ? 4.348 -21.383 -18.782 1.00 94.81 370 GLU A O 1
ATOM 2991 N N . ILE A 1 371 ? 2.807 -20.023 -19.672 1.00 94.06 371 ILE A N 1
ATOM 2992 C CA . ILE A 1 371 ? 2.074 -19.792 -18.434 1.00 94.06 371 ILE A CA 1
ATOM 2993 C C . ILE A 1 371 ? 0.736 -20.535 -18.539 1.00 94.06 371 ILE A C 1
ATOM 2995 O O . ILE A 1 371 ? 0.155 -20.628 -19.620 1.00 94.06 371 ILE A O 1
ATOM 2999 N N . ASN A 1 372 ? 0.256 -21.116 -17.438 1.00 92.12 372 ASN A N 1
ATOM 3000 C CA . ASN A 1 372 ? -1.080 -21.716 -17.392 1.00 92.12 372 ASN A CA 1
ATOM 3001 C C . ASN A 1 372 ? -2.173 -20.707 -17.787 1.00 92.12 372 ASN A C 1
ATOM 3003 O O . ASN A 1 372 ? -1.952 -19.505 -17.784 1.00 92.12 372 ASN A O 1
ATOM 3007 N N . SER A 1 373 ? -3.370 -21.187 -18.125 1.00 86.69 373 SER A N 1
ATOM 3008 C CA . SER A 1 373 ? -4.490 -20.312 -18.509 1.00 86.69 373 SER A CA 1
ATOM 3009 C C . SER A 1 373 ? -5.356 -19.866 -17.334 1.00 86.69 373 SER A C 1
ATOM 3011 O O . SER A 1 373 ? -6.145 -18.943 -17.484 1.00 86.69 373 SER A O 1
ATOM 3013 N N . ASN A 1 374 ? -5.226 -20.522 -16.179 1.00 89.12 374 ASN A N 1
ATOM 3014 C CA . ASN A 1 374 ? -6.066 -20.287 -15.012 1.00 89.12 374 ASN A CA 1
ATOM 3015 C C . ASN A 1 374 ? -5.211 -19.920 -13.805 1.00 89.12 374 ASN A C 1
ATOM 3017 O O . ASN A 1 374 ? -4.065 -20.370 -13.670 1.00 89.12 374 ASN A O 1
ATOM 3021 N N . PHE A 1 375 ? -5.827 -19.180 -12.889 1.00 91.00 375 PHE A N 1
ATOM 3022 C CA . PHE A 1 375 ? -5.269 -18.935 -11.576 1.00 91.00 375 PHE A CA 1
ATOM 3023 C C . PHE A 1 375 ? -4.963 -20.238 -10.838 1.00 91.00 375 PHE A C 1
ATOM 3025 O O . PHE A 1 375 ? -5.716 -21.214 -10.855 1.00 91.00 375 PHE A O 1
ATOM 3032 N N . TRP A 1 376 ? -3.829 -20.242 -10.153 1.00 92.31 376 TRP A N 1
ATOM 3033 C CA . TRP A 1 376 ? -3.408 -21.345 -9.325 1.00 92.31 376 TRP A CA 1
ATOM 3034 C C . TRP A 1 376 ? -4.307 -21.454 -8.102 1.00 92.31 376 TRP A C 1
ATOM 3036 O O . TRP A 1 376 ? -4.599 -20.470 -7.414 1.00 92.31 376 TRP A O 1
ATOM 3046 N N . GLN A 1 377 ? -4.685 -22.688 -7.810 1.00 91.19 377 GLN A N 1
ATOM 3047 C CA . GLN A 1 377 ? -5.498 -23.055 -6.672 1.00 91.19 377 GLN A CA 1
ATOM 3048 C C . GLN A 1 377 ? -4.706 -24.071 -5.832 1.00 91.19 377 GLN A C 1
ATOM 3050 O O . GLN A 1 377 ? -4.442 -25.182 -6.305 1.00 91.19 377 GLN A O 1
ATOM 3055 N N . PRO A 1 378 ? -4.249 -23.723 -4.613 1.00 87.50 378 PRO A N 1
ATOM 3056 C CA . PRO A 1 378 ? -3.673 -24.699 -3.698 1.00 87.50 378 PRO A CA 1
ATOM 3057 C C . PRO A 1 378 ? -4.658 -25.832 -3.397 1.00 87.50 378 PRO A C 1
ATOM 3059 O O . PRO A 1 378 ? -5.857 -25.608 -3.234 1.00 87.50 378 PRO A O 1
ATOM 3062 N N . SER A 1 379 ? -4.124 -27.046 -3.247 1.00 85.69 379 SER A N 1
ATOM 3063 C CA . SER A 1 379 ? -4.916 -28.203 -2.831 1.00 85.69 379 SER A CA 1
ATOM 3064 C C . SER A 1 379 ? -5.546 -27.986 -1.452 1.00 85.69 379 SER A C 1
ATOM 3066 O O . SER A 1 379 ? -4.981 -27.297 -0.600 1.00 85.69 379 SER A O 1
ATOM 3068 N N . GLU A 1 380 ? -6.690 -28.628 -1.196 1.00 82.12 380 GLU A N 1
ATOM 3069 C CA . GLU A 1 380 ? -7.423 -28.499 0.074 1.00 82.12 380 GLU A CA 1
ATOM 3070 C C . GLU A 1 380 ? -6.542 -28.796 1.300 1.00 82.12 380 GLU A C 1
ATOM 3072 O O . GLU A 1 380 ? -6.636 -28.116 2.318 1.00 82.12 380 GLU A O 1
ATOM 3077 N N . GLN A 1 381 ? -5.607 -29.746 1.183 1.00 84.12 381 GLN A N 1
ATOM 3078 C CA . GLN A 1 381 ? -4.652 -30.099 2.242 1.00 84.12 381 GLN A CA 1
ATOM 3079 C C . GLN A 1 381 ? -3.709 -28.943 2.624 1.00 84.12 381 GLN A C 1
ATOM 3081 O O . GLN A 1 381 ? -3.248 -28.868 3.765 1.00 84.12 381 GLN A O 1
ATOM 3086 N N . LYS A 1 382 ? -3.418 -28.035 1.682 1.00 82.56 382 LYS A N 1
ATOM 3087 C CA . LYS A 1 382 ? -2.578 -26.847 1.899 1.00 82.56 382 LYS A CA 1
ATOM 3088 C C . LYS A 1 382 ? -3.375 -25.655 2.442 1.00 82.56 382 LYS A C 1
ATOM 3090 O O . LYS A 1 382 ? -2.775 -24.655 2.834 1.00 82.56 382 LYS A O 1
ATOM 3095 N N . VAL A 1 383 ? -4.706 -25.745 2.510 1.00 82.56 383 VAL A N 1
ATOM 3096 C CA . VAL A 1 383 ? -5.579 -24.668 2.990 1.00 82.56 383 VAL A CA 1
ATOM 3097 C C . VAL A 1 383 ? -6.081 -24.982 4.399 1.00 82.56 383 VAL A C 1
ATOM 3099 O O . VAL A 1 383 ? -6.894 -25.875 4.614 1.00 82.56 383 VAL A O 1
ATOM 3102 N N . LYS A 1 384 ? -5.640 -24.195 5.388 1.00 80.62 384 LYS A N 1
ATOM 3103 C CA . LYS A 1 384 ? -6.147 -24.276 6.767 1.00 80.62 384 LYS A CA 1
ATOM 3104 C C . LYS A 1 384 ? -7.023 -23.076 7.096 1.00 80.62 384 LYS A C 1
ATOM 3106 O O . LYS A 1 384 ? -6.655 -21.928 6.850 1.00 80.62 384 LYS A O 1
ATOM 3111 N N . ARG A 1 385 ? -8.171 -23.337 7.721 1.00 74.31 385 ARG A N 1
ATOM 3112 C CA . ARG A 1 385 ? -9.051 -22.298 8.257 1.00 74.31 385 ARG A CA 1
ATOM 3113 C C . ARG A 1 385 ? -8.914 -22.213 9.768 1.00 74.31 385 ARG A C 1
ATOM 3115 O O . ARG A 1 385 ? -9.225 -23.165 10.480 1.00 74.31 385 ARG A O 1
ATOM 3122 N N . ILE A 1 386 ? -8.507 -21.046 10.248 1.00 80.50 386 ILE A N 1
ATOM 3123 C CA . ILE A 1 386 ? -8.456 -20.752 11.679 1.00 80.50 386 ILE A CA 1
ATOM 3124 C C . ILE A 1 386 ? -9.881 -20.455 12.162 1.00 80.50 386 ILE A C 1
ATOM 3126 O O . ILE A 1 386 ? -10.622 -19.704 11.522 1.00 80.50 386 ILE A O 1
ATOM 3130 N N . LYS A 1 387 ? -10.283 -21.090 13.265 1.00 79.94 387 LYS A N 1
ATOM 3131 C CA . LYS A 1 387 ? -11.609 -20.918 13.869 1.00 79.94 387 LYS A CA 1
ATOM 3132 C C . LYS A 1 387 ? -11.631 -19.659 14.734 1.00 79.94 387 LYS A C 1
ATOM 3134 O O . LYS A 1 387 ? -10.646 -19.346 15.397 1.00 79.94 387 LYS A O 1
ATOM 3139 N N . CYS A 1 388 ? -12.761 -18.955 14.746 1.00 87.19 388 CYS A N 1
ATOM 3140 C CA . CYS A 1 388 ? -12.986 -17.897 15.731 1.00 87.19 388 CYS A CA 1
ATOM 3141 C C . CYS A 1 388 ? -13.104 -18.519 17.135 1.00 87.19 388 CYS A C 1
ATOM 3143 O O . CYS A 1 388 ? -13.612 -19.637 17.248 1.00 87.19 388 CYS A O 1
ATOM 3145 N N . PRO A 1 389 ? -12.678 -17.818 18.196 1.00 88.88 389 PRO A N 1
ATOM 3146 C CA . PRO A 1 389 ? -12.871 -18.294 19.557 1.00 88.88 389 PRO A CA 1
ATOM 3147 C C . PRO A 1 389 ? -14.314 -18.084 20.036 1.00 88.88 389 PRO A C 1
ATOM 3149 O O . PRO A 1 389 ? -14.993 -17.132 19.642 1.00 88.88 389 PRO A O 1
ATOM 3152 N N . ASN A 1 390 ? -14.767 -18.938 20.946 1.00 92.00 390 ASN A N 1
ATOM 3153 C CA . ASN A 1 390 ? -15.911 -18.665 21.806 1.00 92.00 390 ASN A CA 1
ATOM 3154 C C . ASN A 1 390 ? -15.580 -17.475 22.715 1.00 92.00 390 ASN A C 1
ATOM 3156 O O . ASN A 1 390 ? -14.442 -17.334 23.169 1.00 92.00 390 ASN A O 1
ATOM 3160 N N . LEU A 1 391 ? -16.571 -16.634 22.998 1.00 93.19 391 LEU A N 1
ATOM 3161 C CA . LEU A 1 391 ? -16.398 -15.442 23.830 1.00 93.19 391 LEU A CA 1
ATOM 3162 C C . LEU A 1 391 ? -17.245 -15.537 25.098 1.00 93.19 391 LEU A C 1
ATOM 3164 O O . LEU A 1 391 ? -18.387 -15.988 25.029 1.00 93.19 391 LEU A O 1
ATOM 3168 N N . LEU A 1 392 ? -16.701 -15.096 26.230 1.00 92.31 392 LEU A N 1
ATOM 3169 C CA . LEU A 1 392 ? -17.401 -14.971 27.511 1.00 92.31 392 LEU A CA 1
ATOM 3170 C C . LEU A 1 392 ? -17.725 -13.507 27.787 1.00 92.31 392 LEU A C 1
ATOM 3172 O O . LEU A 1 392 ? -16.850 -12.658 27.666 1.00 92.31 392 LEU A O 1
ATOM 3176 N N . PHE A 1 393 ? -18.962 -13.235 28.182 1.00 94.06 393 PHE A N 1
ATOM 3177 C CA . PHE A 1 393 ? -19.463 -11.927 28.604 1.00 94.06 393 PHE A CA 1
ATOM 3178 C C . PHE A 1 393 ? -19.769 -11.946 30.106 1.00 94.06 393 PHE A C 1
ATOM 3180 O O . PHE A 1 393 ? -19.542 -12.958 30.779 1.00 94.06 393 PHE A O 1
ATOM 3187 N N . GLY A 1 394 ? -20.301 -10.842 30.635 1.00 90.75 394 GLY A N 1
ATOM 3188 C CA . GLY A 1 394 ? -20.806 -10.800 32.004 1.00 90.75 394 GLY A CA 1
ATOM 3189 C C . GLY A 1 394 ? -21.836 -11.902 32.276 1.00 90.75 394 GLY A C 1
ATOM 3190 O O . GLY A 1 394 ? -22.412 -12.498 31.358 1.00 90.75 394 GLY A O 1
ATOM 3191 N N . GLN A 1 395 ? -22.028 -12.225 33.557 1.00 89.50 395 GLN A N 1
ATOM 3192 C CA . GLN A 1 395 ? -22.911 -13.319 33.996 1.00 89.50 395 GLN A CA 1
ATOM 3193 C C . GLN A 1 395 ? -22.539 -14.686 33.376 1.00 89.50 395 GLN A C 1
ATOM 3195 O O . GLN A 1 395 ? -23.398 -15.547 33.194 1.00 89.50 395 GLN A O 1
ATOM 3200 N N . ASN A 1 396 ? -21.263 -14.879 33.012 1.00 87.19 396 ASN A N 1
ATOM 3201 C CA . ASN A 1 396 ? -20.734 -16.085 32.365 1.00 87.19 396 ASN A CA 1
ATOM 3202 C C . ASN A 1 396 ? -21.448 -16.467 31.058 1.00 87.19 396 ASN A C 1
ATOM 3204 O O . ASN A 1 396 ? -21.457 -17.637 30.659 1.00 87.19 396 ASN A O 1
ATOM 3208 N N . LYS A 1 397 ? -22.053 -15.499 30.356 1.00 95.00 397 LYS A N 1
ATOM 3209 C CA . LYS A 1 397 ? -22.752 -15.814 29.112 1.00 95.00 397 LYS A CA 1
ATOM 3210 C C . LYS A 1 397 ? -21.762 -16.056 27.977 1.00 95.00 397 LYS A C 1
ATOM 3212 O O . LYS A 1 397 ? -20.961 -15.190 27.637 1.00 95.00 397 LYS A O 1
ATOM 3217 N N . MET A 1 398 ? -21.872 -17.221 27.342 1.00 94.75 398 MET A N 1
ATOM 3218 C CA . MET A 1 398 ? -21.023 -17.604 26.217 1.00 94.75 398 MET A CA 1
ATOM 3219 C C . MET A 1 398 ? -21.673 -17.298 24.862 1.00 94.75 398 MET A C 1
ATOM 3221 O O . MET A 1 398 ? -22.832 -17.642 24.620 1.00 94.75 398 MET A O 1
ATOM 3225 N N . LEU A 1 399 ? -20.889 -16.712 23.958 1.00 95.81 399 LEU A N 1
ATOM 3226 C CA . LEU A 1 399 ? -21.153 -16.660 22.525 1.00 95.81 399 LEU A CA 1
ATOM 3227 C C . LEU A 1 399 ? -20.297 -17.717 21.822 1.00 95.81 399 LEU A C 1
ATOM 3229 O O . LEU A 1 399 ? -19.068 -17.629 21.815 1.00 95.81 399 LEU A O 1
ATOM 3233 N N . ILE A 1 400 ? -20.955 -18.703 21.218 1.00 94.06 400 ILE A N 1
ATOM 3234 C CA . ILE A 1 400 ? -20.297 -19.816 20.530 1.00 94.06 400 ILE A CA 1
ATOM 3235 C C . ILE A 1 400 ? -19.889 -19.380 19.120 1.00 94.06 400 ILE A C 1
ATOM 3237 O O . ILE A 1 400 ? -20.689 -18.810 18.375 1.00 94.06 400 ILE A O 1
ATOM 3241 N N . ALA A 1 401 ? -18.642 -19.655 18.747 1.00 92.25 401 ALA A N 1
ATOM 3242 C CA . ALA A 1 401 ? -18.144 -19.396 17.409 1.00 92.25 401 ALA A CA 1
ATOM 3243 C C . ALA A 1 401 ? -18.764 -20.358 16.380 1.00 92.25 401 ALA A C 1
ATOM 3245 O O . ALA A 1 401 ? -18.902 -21.556 16.643 1.00 92.25 401 ALA A O 1
ATOM 3246 N N . PRO A 1 402 ? -19.107 -19.876 15.174 1.00 90.44 402 PRO A N 1
ATOM 3247 C CA . PRO A 1 402 ? -19.659 -20.729 14.134 1.00 90.44 402 PRO A CA 1
ATOM 3248 C C . PRO A 1 402 ? -18.602 -21.718 13.625 1.00 90.44 402 PRO A C 1
ATOM 3250 O O . PRO A 1 402 ? -17.494 -21.339 13.247 1.00 90.44 402 PRO A O 1
ATOM 3253 N N . MET A 1 403 ? -18.979 -22.996 13.558 1.00 83.56 403 MET A N 1
ATOM 3254 C CA . MET A 1 403 ? -18.106 -24.088 13.099 1.00 83.56 403 MET A CA 1
ATOM 3255 C C . MET A 1 403 ? -18.305 -24.437 11.618 1.00 83.56 403 MET A C 1
ATOM 3257 O O . MET A 1 403 ? -17.495 -25.145 11.029 1.00 83.56 403 MET A O 1
ATOM 3261 N N . ASN A 1 404 ? -19.375 -23.926 11.003 1.00 81.56 404 ASN A N 1
ATOM 3262 C CA . ASN A 1 404 ? -19.813 -24.280 9.649 1.00 81.56 404 ASN A CA 1
ATOM 3263 C C . ASN A 1 404 ? -19.038 -23.566 8.524 1.00 81.56 404 ASN A C 1
ATOM 3265 O O . ASN A 1 404 ? -19.272 -23.833 7.348 1.00 81.56 404 ASN A O 1
ATOM 3269 N N . GLY A 1 405 ? -18.176 -22.611 8.875 1.00 74.75 405 GLY A N 1
ATOM 3270 C CA . GLY A 1 405 ? -17.395 -21.829 7.930 1.00 74.75 405 GLY A CA 1
ATOM 3271 C C . GLY A 1 405 ? -18.194 -20.903 6.995 1.00 74.75 405 GLY A C 1
ATOM 3272 O O . GLY A 1 405 ? -17.622 -20.323 6.067 1.00 74.75 405 GLY A O 1
ATOM 3273 N N . LYS A 1 406 ? -19.495 -20.706 7.207 1.00 81.38 406 LYS A N 1
ATOM 3274 C CA . LYS A 1 406 ? -20.314 -19.865 6.325 1.00 81.38 406 LYS A CA 1
ATOM 3275 C C . LYS A 1 406 ? -20.078 -18.379 6.633 1.00 81.38 406 LYS A C 1
ATOM 3277 O O . LYS A 1 406 ? -20.212 -17.998 7.797 1.00 81.38 406 LYS A O 1
ATOM 3282 N N . PRO A 1 407 ? -19.772 -17.518 5.638 1.00 81.69 407 PRO A N 1
ATOM 3283 C CA . PRO A 1 407 ? -19.542 -16.086 5.866 1.00 81.69 407 PRO A CA 1
ATOM 3284 C C . PRO A 1 407 ? -20.669 -15.399 6.645 1.00 81.69 407 PRO A C 1
ATOM 3286 O O . PRO A 1 407 ? -20.397 -14.648 7.579 1.00 81.69 407 PRO A O 1
ATOM 3289 N N . GLN A 1 408 ? -21.928 -15.728 6.334 1.00 86.12 408 GLN A N 1
ATOM 3290 C CA . GLN A 1 408 ? -23.086 -15.178 7.040 1.00 86.12 408 GLN A CA 1
ATOM 3291 C C . GLN A 1 408 ? -23.081 -15.541 8.531 1.00 86.12 408 GLN A C 1
ATOM 3293 O O . GLN A 1 408 ? -23.242 -14.662 9.366 1.00 86.12 408 GLN A O 1
ATOM 3298 N N . SER A 1 409 ? -22.782 -16.794 8.886 1.00 88.50 409 SER A N 1
ATOM 3299 C CA . SER A 1 409 ? -22.709 -17.210 10.292 1.00 88.50 409 SER A CA 1
ATOM 3300 C C . SER A 1 409 ? -21.602 -16.484 11.063 1.00 88.50 409 SER A C 1
ATOM 3302 O O . SER A 1 409 ? -21.769 -16.189 12.244 1.00 88.50 409 SER A O 1
ATOM 3304 N N . HIS A 1 410 ? -20.484 -16.146 10.408 1.00 87.12 410 HIS A N 1
ATOM 3305 C CA . HIS A 1 410 ? -19.458 -15.292 11.014 1.00 87.12 410 HIS A CA 1
ATOM 3306 C C . HIS A 1 410 ? -19.947 -13.853 11.195 1.00 87.12 410 HIS A C 1
ATOM 3308 O O . HIS A 1 410 ? -19.741 -13.282 12.264 1.00 87.12 410 HIS A O 1
ATOM 3314 N N . LYS A 1 411 ? -20.629 -13.278 10.196 1.00 88.56 411 LYS A N 1
ATOM 3315 C CA . LYS A 1 411 ? -21.238 -11.943 10.297 1.00 88.56 411 LYS A CA 1
ATOM 3316 C C . LYS A 1 411 ? -22.225 -11.872 11.465 1.00 88.56 411 LYS A C 1
ATOM 3318 O O . LYS A 1 411 ? -22.128 -10.955 12.278 1.00 88.56 411 LYS A O 1
ATOM 3323 N N . ASP A 1 412 ? -23.090 -12.874 11.598 1.00 90.75 412 ASP A N 1
ATOM 3324 C CA . ASP A 1 412 ? -24.051 -12.981 12.698 1.00 90.75 412 ASP A CA 1
ATOM 3325 C C . ASP A 1 412 ? -23.333 -13.075 14.050 1.00 90.75 412 ASP A C 1
ATOM 3327 O O . ASP A 1 412 ? -23.691 -12.372 14.992 1.00 90.75 412 ASP A O 1
ATOM 3331 N N . TYR A 1 413 ? -22.267 -13.877 14.143 1.00 93.38 413 TYR A N 1
ATOM 3332 C CA . TYR A 1 413 ? -21.431 -13.973 15.342 1.00 93.38 413 TYR A CA 1
ATOM 3333 C C . TYR A 1 413 ? -20.804 -12.622 15.735 1.00 93.38 413 TYR A C 1
ATOM 3335 O O . TYR A 1 413 ? -20.815 -12.265 16.911 1.00 93.38 413 TYR A O 1
ATOM 3343 N N . TYR A 1 414 ? -20.315 -11.820 14.785 1.00 91.12 414 TYR A N 1
ATOM 3344 C CA . TYR A 1 414 ? -19.803 -10.478 15.094 1.00 91.12 414 TYR A CA 1
ATOM 3345 C C . TYR A 1 414 ? -20.913 -9.522 15.550 1.00 91.12 414 TYR A C 1
ATOM 3347 O O . TYR A 1 414 ? -20.720 -8.784 16.515 1.00 91.12 414 TYR A O 1
ATOM 3355 N N . GLN A 1 415 ? -22.087 -9.570 14.914 1.00 89.56 415 GLN A N 1
ATOM 3356 C CA . GLN A 1 415 ? -23.250 -8.766 15.308 1.00 89.56 415 GLN A CA 1
ATOM 3357 C C . GLN A 1 415 ? -23.810 -9.164 16.682 1.00 89.56 415 GLN A C 1
ATOM 3359 O O . GLN A 1 415 ? -24.336 -8.325 17.410 1.00 89.56 415 GLN A O 1
ATOM 3364 N N . GLN A 1 416 ? -23.694 -10.436 17.065 1.00 94.19 416 GLN A N 1
ATOM 3365 C CA . GLN A 1 416 ? -24.116 -10.935 18.375 1.00 94.19 416 GLN A CA 1
ATOM 3366 C C . GLN A 1 416 ? -23.291 -10.333 19.520 1.00 94.19 416 GLN A C 1
ATOM 3368 O O . GLN A 1 416 ? -23.827 -10.160 20.610 1.00 94.19 416 GLN A O 1
ATOM 3373 N N . ARG A 1 417 ? -22.026 -9.947 19.292 1.00 93.81 417 ARG A N 1
ATOM 3374 C CA . ARG A 1 417 ? -21.146 -9.420 20.353 1.00 93.81 417 ARG A CA 1
ATOM 3375 C C . ARG A 1 417 ? -21.745 -8.214 21.066 1.00 93.81 417 ARG A C 1
ATOM 3377 O O . ARG A 1 417 ? -21.856 -8.220 22.286 1.00 93.81 417 ARG A O 1
ATOM 3384 N N . ILE A 1 418 ? -22.189 -7.210 20.308 1.00 91.50 418 ILE A N 1
ATOM 3385 C CA . ILE A 1 418 ? -22.771 -5.996 20.892 1.00 91.50 418 ILE A CA 1
ATOM 3386 C C . ILE A 1 418 ? -24.122 -6.283 21.555 1.00 91.50 418 ILE A C 1
ATOM 3388 O O . ILE A 1 418 ? -24.441 -5.696 22.584 1.00 91.50 418 ILE A O 1
ATOM 3392 N N . LYS A 1 419 ? -24.902 -7.237 21.022 1.00 93.94 419 LYS A N 1
ATOM 3393 C CA . LYS A 1 419 ? -26.173 -7.673 21.625 1.00 93.94 419 LYS A CA 1
ATOM 3394 C C . LYS A 1 419 ? -25.946 -8.335 22.983 1.00 93.94 419 LYS A C 1
ATOM 3396 O O . LYS A 1 419 ? -26.657 -8.026 23.935 1.00 93.94 419 LYS A O 1
ATOM 3401 N N . LEU A 1 420 ? -24.951 -9.216 23.077 1.00 96.00 420 LEU A N 1
ATOM 3402 C CA . LEU A 1 420 ? -24.567 -9.864 24.328 1.00 96.00 420 LEU A CA 1
ATOM 3403 C C . LEU A 1 420 ? -23.971 -8.869 25.324 1.00 96.00 420 LEU A C 1
ATOM 3405 O O . LEU A 1 420 ? -24.396 -8.881 26.473 1.00 96.00 420 LEU A O 1
ATOM 3409 N N . LEU A 1 421 ? -23.092 -7.962 24.892 1.00 95.31 421 LEU A N 1
ATOM 3410 C CA . LEU A 1 421 ? -22.564 -6.905 25.760 1.00 95.31 421 LEU A CA 1
ATOM 3411 C C . LEU A 1 421 ? -23.693 -6.023 26.316 1.00 95.31 421 LEU A C 1
ATOM 3413 O O . LEU A 1 421 ? -23.754 -5.760 27.511 1.00 95.31 421 LEU A O 1
ATOM 3417 N N . ASN A 1 422 ? -24.643 -5.631 25.465 1.00 94.56 422 ASN A N 1
ATOM 3418 C CA . ASN A 1 422 ? -25.816 -4.866 25.877 1.00 94.56 422 ASN A CA 1
ATOM 3419 C C . ASN A 1 422 ? -26.720 -5.617 26.863 1.00 94.56 422 ASN A C 1
ATOM 3421 O O . ASN A 1 422 ? -27.384 -4.978 27.673 1.00 94.56 422 ASN A O 1
ATOM 3425 N N . LYS A 1 423 ? -26.804 -6.944 26.774 1.00 96.25 423 LYS A N 1
ATOM 3426 C CA . LYS A 1 423 ? -27.713 -7.731 27.614 1.00 96.25 423 LYS A CA 1
ATOM 3427 C C . LYS A 1 423 ? -27.073 -8.190 28.923 1.00 96.25 423 LYS A C 1
ATOM 3429 O O . LYS A 1 423 ? -27.754 -8.223 29.940 1.00 96.25 423 LYS A O 1
ATOM 3434 N N . PHE A 1 424 ? -25.802 -8.571 28.885 1.00 96.62 424 PHE A N 1
ATOM 3435 C CA . PHE A 1 424 ? -25.124 -9.256 29.986 1.00 96.62 424 PHE A CA 1
ATOM 3436 C C . PHE A 1 424 ? -23.957 -8.457 30.577 1.00 96.62 424 PHE A C 1
ATOM 3438 O O . PHE A 1 424 ? -23.436 -8.839 31.621 1.00 96.62 424 PHE A O 1
ATOM 3445 N N . GLY A 1 425 ? -23.571 -7.346 29.946 1.00 96.00 425 GLY A N 1
ATOM 3446 C CA . GLY A 1 425 ? -22.476 -6.494 30.394 1.00 96.00 425 GLY A CA 1
ATOM 3447 C C . GLY A 1 425 ? -21.088 -7.071 30.119 1.00 96.00 425 GLY A C 1
ATOM 3448 O O . GLY A 1 425 ? -20.919 -8.100 29.454 1.00 96.00 425 GLY A O 1
ATOM 3449 N N . CYS A 1 426 ? -20.083 -6.353 30.613 1.00 94.12 426 CYS A N 1
ATOM 3450 C CA . CYS A 1 426 ? -18.674 -6.705 30.507 1.00 94.12 426 CYS A CA 1
ATOM 3451 C C . CYS A 1 426 ? -18.375 -8.024 31.226 1.00 94.12 426 CYS A C 1
ATOM 3453 O O . CYS A 1 426 ? -18.902 -8.295 32.303 1.00 94.12 426 CYS A O 1
ATOM 3455 N N . PHE A 1 427 ? -17.460 -8.809 30.660 1.00 90.44 427 PHE A N 1
ATOM 3456 C CA . PHE A 1 427 ? -16.894 -9.981 31.327 1.00 90.44 427 PHE A CA 1
ATOM 3457 C C . PHE A 1 427 ? -16.208 -9.621 32.650 1.00 90.44 427 PHE A C 1
ATOM 3459 O O . PHE A 1 427 ? -16.383 -10.321 33.643 1.00 90.44 427 PHE A O 1
ATOM 3466 N N . LYS A 1 428 ? -15.467 -8.507 32.679 1.00 87.62 428 LYS A N 1
ATOM 3467 C CA . LYS A 1 428 ? -14.824 -7.995 33.895 1.00 87.62 428 LYS A CA 1
ATOM 3468 C C . LYS A 1 428 ? -14.975 -6.488 33.989 1.00 87.62 428 LYS A C 1
ATOM 3470 O O . LYS A 1 428 ? -14.738 -5.767 33.018 1.00 87.62 428 LYS A O 1
ATOM 3475 N N . VAL A 1 429 ? -15.309 -6.030 35.188 1.00 90.19 429 VAL A N 1
ATOM 3476 C CA . VAL A 1 429 ? -15.325 -4.619 35.573 1.00 90.19 429 VAL A CA 1
ATOM 3477 C C . VAL A 1 429 ? -14.473 -4.504 36.834 1.00 90.19 429 VAL A C 1
ATOM 3479 O O . VAL A 1 429 ? -14.796 -5.168 37.824 1.00 90.19 429 VAL A O 1
ATOM 3482 N N . PRO A 1 430 ? -13.376 -3.731 36.826 1.00 85.19 430 PRO A N 1
ATOM 3483 C CA . PRO A 1 430 ? -12.534 -3.599 38.006 1.00 85.19 430 PRO A CA 1
ATOM 3484 C C . PRO A 1 430 ? -13.311 -2.918 39.148 1.00 85.19 430 PRO A C 1
ATOM 3486 O O . PRO A 1 430 ? -14.108 -2.011 38.895 1.00 85.19 430 PRO A O 1
ATOM 3489 N N . PRO A 1 431 ? -13.081 -3.292 40.420 1.00 84.31 431 PRO A N 1
ATOM 3490 C CA . PRO A 1 431 ? -13.717 -2.618 41.556 1.00 84.31 431 PRO A CA 1
ATOM 3491 C C . PRO A 1 431 ? -13.424 -1.109 41.602 1.00 84.31 431 PRO A C 1
ATOM 3493 O O . PRO A 1 431 ? -14.275 -0.323 42.017 1.00 84.31 431 PRO A O 1
ATOM 3496 N N . THR A 1 432 ? -12.243 -0.717 41.118 1.00 84.31 432 THR A N 1
ATOM 3497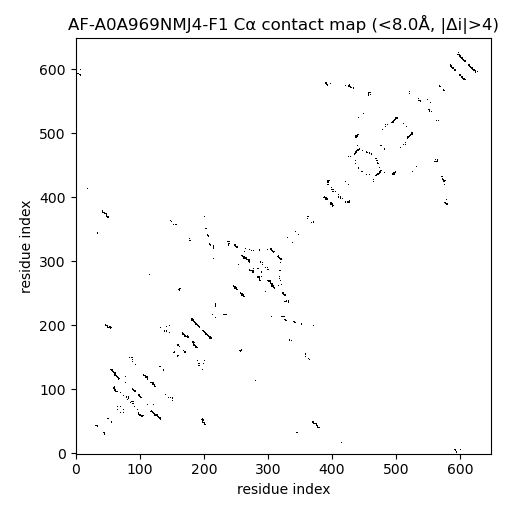 C CA . THR A 1 432 ? -11.718 0.655 41.050 1.00 84.31 432 THR A CA 1
ATOM 3498 C C . THR A 1 432 ? -12.118 1.411 39.778 1.00 84.31 432 THR A C 1
ATOM 3500 O O . THR A 1 432 ? -11.515 2.432 39.457 1.00 84.31 432 THR A O 1
ATOM 3503 N N . VAL A 1 433 ? -13.117 0.923 39.033 1.00 88.31 433 VAL A N 1
ATOM 3504 C CA . VAL A 1 433 ? -13.562 1.545 37.779 1.00 88.31 433 VAL A CA 1
ATOM 3505 C C . VAL A 1 433 ? -13.888 3.035 37.964 1.00 88.31 433 VAL A C 1
ATOM 3507 O O . VAL A 1 433 ? -14.610 3.420 38.889 1.00 88.31 433 VAL A O 1
ATOM 3510 N N . LEU A 1 434 ? -13.366 3.877 37.068 1.00 87.00 434 LEU A N 1
ATOM 3511 C CA . LEU A 1 434 ? -13.625 5.319 37.066 1.00 87.00 434 LEU A CA 1
ATOM 3512 C C . LEU A 1 434 ? -15.119 5.586 36.835 1.00 87.00 434 LEU A C 1
ATOM 3514 O O . LEU A 1 434 ? -15.707 5.045 35.904 1.00 87.00 434 LEU A O 1
ATOM 3518 N N . ARG A 1 435 ? -15.743 6.420 37.674 1.00 88.38 435 ARG A N 1
ATOM 3519 C CA . ARG A 1 435 ? -17.196 6.690 37.608 1.00 88.38 435 ARG A CA 1
ATOM 3520 C C . ARG A 1 435 ? -17.569 8.078 37.104 1.00 88.38 435 ARG A C 1
ATOM 3522 O O . ARG A 1 435 ? -18.754 8.339 36.933 1.00 88.38 435 ARG A O 1
ATOM 3529 N N . ASN A 1 436 ? -16.588 8.945 36.873 1.00 90.88 436 ASN A N 1
ATOM 3530 C CA . ASN A 1 436 ? -16.802 10.307 36.398 1.00 90.88 436 ASN A CA 1
ATOM 3531 C C . ASN A 1 436 ? -16.048 10.508 35.084 1.00 90.88 436 ASN A C 1
ATOM 3533 O O . ASN A 1 436 ? -14.881 10.139 34.979 1.00 90.88 436 ASN A O 1
ATOM 3537 N N . ILE A 1 437 ? -16.718 11.086 34.092 1.00 93.12 437 ILE A N 1
ATOM 3538 C CA . ILE A 1 437 ? -16.147 11.366 32.774 1.00 93.12 437 ILE A CA 1
ATOM 3539 C C . ILE A 1 437 ? -16.303 12.851 32.469 1.00 93.12 437 ILE A C 1
ATOM 3541 O O . ILE A 1 437 ? -17.400 13.395 32.529 1.00 93.12 437 ILE A O 1
ATOM 3545 N N . TYR A 1 438 ? -15.218 13.515 32.107 1.00 93.75 438 TYR A N 1
ATOM 3546 C CA . TYR A 1 438 ? -15.258 14.911 31.684 1.00 93.75 438 TYR A CA 1
ATOM 3547 C C . TYR A 1 438 ? -15.445 14.965 30.170 1.00 93.75 438 TYR A C 1
ATOM 3549 O O . TYR A 1 438 ? -14.748 14.259 29.447 1.00 93.75 438 TYR A O 1
ATOM 3557 N N . ILE A 1 439 ? -16.395 15.759 29.684 1.00 95.44 439 ILE A N 1
ATOM 3558 C CA . ILE A 1 439 ? -16.625 15.984 28.254 1.00 95.44 439 ILE A CA 1
ATOM 3559 C C . ILE A 1 439 ? -16.238 17.429 27.960 1.00 95.44 439 ILE A C 1
ATOM 3561 O O . ILE A 1 439 ? -16.981 18.347 28.300 1.00 95.44 439 ILE A O 1
ATOM 3565 N N . GLU A 1 440 ? -15.074 17.617 27.347 1.00 93.31 440 GLU A N 1
ATOM 3566 C CA . GLU A 1 440 ? -14.521 18.932 27.019 1.00 93.31 440 GLU A CA 1
ATOM 3567 C C . GLU A 1 440 ? -14.645 19.170 25.516 1.00 93.31 440 GLU A C 1
ATOM 3569 O O . GLU A 1 440 ? -14.039 18.448 24.714 1.00 93.31 440 GLU A O 1
ATOM 3574 N N . VAL A 1 441 ? -15.432 20.176 25.127 1.00 94.44 441 VAL A N 1
ATOM 3575 C CA . VAL A 1 441 ? -15.624 20.538 23.715 1.00 94.44 441 VAL A CA 1
ATOM 3576 C C . VAL A 1 441 ? -15.296 22.007 23.442 1.00 94.44 441 VAL A C 1
ATOM 3578 O O . VAL A 1 441 ? -15.482 22.850 24.314 1.00 94.44 441 VAL A O 1
ATOM 3581 N N . PRO A 1 442 ? -14.862 22.376 22.231 1.00 92.62 442 PRO A N 1
ATOM 3582 C CA . PRO A 1 442 ? -14.694 23.779 21.878 1.00 92.62 442 PRO A CA 1
ATOM 3583 C C . PRO A 1 442 ? -16.010 24.558 21.945 1.00 92.62 442 PRO A C 1
ATOM 3585 O O . PRO A 1 442 ? -17.077 24.034 21.613 1.00 92.62 442 PRO A O 1
ATOM 3588 N N . ASN A 1 443 ? -15.934 25.852 22.260 1.00 92.31 443 ASN A N 1
ATOM 3589 C CA . ASN A 1 443 ? -17.080 26.767 22.201 1.00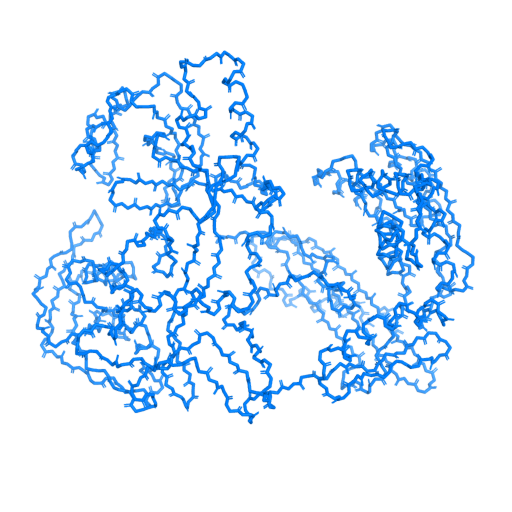 92.31 443 ASN A CA 1
ATOM 3590 C C . ASN A 1 443 ? -17.777 26.737 20.827 1.00 92.31 443 ASN A C 1
ATOM 3592 O O . ASN A 1 443 ? -18.996 26.855 20.755 1.00 92.31 443 ASN A O 1
ATOM 3596 N N . SER A 1 444 ? -17.021 26.499 19.748 1.00 90.12 444 SER A N 1
ATOM 3597 C CA . SER A 1 444 ? -17.524 26.382 18.371 1.00 90.12 444 SER A CA 1
ATOM 3598 C C . SER A 1 444 ? -18.393 25.139 18.103 1.00 90.12 444 SER A C 1
ATOM 3600 O O . SER A 1 444 ? -18.968 25.018 17.018 1.00 90.12 444 SER A O 1
ATOM 3602 N N . ILE A 1 445 ? -18.454 24.191 19.045 1.00 91.50 445 ILE A N 1
ATOM 3603 C CA . ILE A 1 445 ? -19.318 22.999 19.023 1.00 91.50 445 ILE A CA 1
ATOM 3604 C C . ILE A 1 445 ? -20.579 23.228 19.865 1.00 91.50 445 ILE A C 1
ATOM 3606 O O . ILE A 1 445 ? -21.670 22.843 19.451 1.00 91.50 445 ILE A O 1
ATOM 3610 N N . GLY A 1 446 ? -20.426 23.878 21.021 1.00 92.50 446 GLY A N 1
ATOM 3611 C CA . GLY A 1 446 ? -21.520 24.214 21.932 1.00 92.50 446 GLY A CA 1
ATOM 3612 C C . GLY A 1 446 ? -21.806 23.155 23.004 1.00 92.50 446 GLY A C 1
ATOM 3613 O O . GLY A 1 446 ? -21.534 21.963 22.846 1.00 92.50 446 GLY A O 1
ATOM 3614 N N . ILE A 1 447 ? -22.377 23.613 24.124 1.00 95.12 447 ILE A N 1
ATOM 3615 C CA . ILE A 1 447 ? -22.622 22.790 25.319 1.00 95.12 447 ILE A CA 1
ATOM 3616 C C . ILE A 1 447 ? -23.706 21.721 25.109 1.00 95.12 447 ILE A C 1
ATOM 3618 O O . ILE A 1 447 ? -23.599 20.637 25.672 1.00 95.12 447 ILE A O 1
ATOM 3622 N N . GLU A 1 448 ? -24.708 21.981 24.263 1.00 95.06 448 GLU A N 1
ATOM 3623 C CA . GLU A 1 448 ? -25.788 21.025 23.960 1.00 95.06 448 GLU A CA 1
ATOM 3624 C C . GLU A 1 448 ? -25.232 19.730 23.348 1.00 95.06 448 GLU A C 1
ATOM 3626 O O . GLU A 1 448 ? -25.592 18.623 23.752 1.00 95.06 448 GLU A O 1
ATOM 3631 N N . VAL A 1 449 ? -24.294 19.857 22.403 1.00 95.19 449 VAL A N 1
ATOM 3632 C CA . VAL A 1 449 ? -23.629 18.708 21.776 1.00 95.19 449 VAL A CA 1
ATOM 3633 C C . VAL A 1 449 ? -22.798 17.940 22.805 1.00 95.19 449 VAL A C 1
ATOM 3635 O O . VAL A 1 449 ? -22.819 16.709 22.811 1.00 95.19 449 VAL A O 1
ATOM 3638 N N . ALA A 1 450 ? -22.097 18.648 23.697 1.00 95.88 450 ALA A N 1
ATOM 3639 C CA . ALA A 1 450 ? -21.309 18.033 24.766 1.00 95.88 450 ALA A CA 1
ATOM 3640 C C . ALA A 1 450 ? -22.181 17.244 25.750 1.00 95.88 450 ALA A C 1
ATOM 3642 O O . ALA A 1 450 ? -21.823 16.128 26.126 1.00 95.88 450 ALA A O 1
ATOM 3643 N N . GLN A 1 451 ? -23.331 17.803 26.136 1.00 97.56 451 GLN A N 1
ATOM 3644 C CA . GLN A 1 451 ? -24.306 17.131 26.993 1.00 97.56 451 GLN A CA 1
ATOM 3645 C C . GLN A 1 451 ? -24.826 15.868 26.321 1.00 97.56 451 GLN A C 1
ATOM 3647 O O . GLN A 1 451 ? -24.695 14.789 26.890 1.00 97.56 451 GLN A O 1
ATOM 3652 N N . LYS A 1 452 ? -25.297 15.968 25.073 1.00 96.75 452 LYS A N 1
ATOM 3653 C CA . LYS A 1 452 ? -25.821 14.808 24.346 1.00 96.75 452 LYS A CA 1
ATOM 3654 C C . LYS A 1 452 ? -24.778 13.700 24.175 1.00 96.75 452 LYS A C 1
ATOM 3656 O O . LYS A 1 452 ? -25.077 12.523 24.372 1.00 96.75 452 LYS A O 1
ATOM 3661 N N . LEU A 1 453 ? -23.543 14.074 23.837 1.00 97.44 453 LEU A N 1
ATOM 3662 C CA . LEU A 1 453 ? -22.416 13.147 23.740 1.00 97.44 453 LEU A CA 1
ATOM 3663 C C . LEU A 1 453 ? -22.146 12.451 25.084 1.00 97.44 453 LEU A C 1
ATOM 3665 O O . LEU A 1 453 ? -21.987 11.231 25.123 1.00 97.44 453 LEU A O 1
ATOM 3669 N N . GLY A 1 454 ? -22.103 13.218 26.176 1.00 97.06 454 GLY A N 1
ATOM 3670 C CA . GLY A 1 454 ? -21.880 12.706 27.526 1.00 97.06 454 GLY A CA 1
ATOM 3671 C C . GLY A 1 454 ? -22.985 11.768 28.006 1.00 97.06 454 GLY A C 1
ATOM 3672 O O . GLY A 1 454 ? -22.687 10.681 28.506 1.00 97.06 454 GLY A O 1
ATOM 3673 N N . GLU A 1 455 ? -24.246 12.148 27.810 1.00 98.06 455 GLU A N 1
ATOM 3674 C CA . GLU A 1 455 ? -25.426 11.351 28.162 1.00 98.06 455 GLU A CA 1
ATOM 3675 C C . GLU A 1 455 ? -25.404 9.991 27.469 1.00 98.06 455 GLU A C 1
ATOM 3677 O O . GLU A 1 455 ? -25.458 8.953 28.130 1.00 98.06 455 GLU A O 1
ATOM 3682 N N . ASP A 1 456 ? -25.261 9.981 26.142 1.00 97.62 456 ASP A N 1
ATOM 3683 C CA . ASP A 1 456 ? -25.355 8.747 25.364 1.00 97.62 456 ASP A CA 1
ATOM 3684 C C . ASP A 1 456 ? -24.170 7.804 25.648 1.00 97.62 456 ASP A C 1
ATOM 3686 O O . ASP A 1 456 ? -24.354 6.588 25.767 1.00 97.62 456 ASP A O 1
ATOM 3690 N N . ILE A 1 457 ? -22.957 8.349 25.825 1.00 97.56 457 ILE A N 1
ATOM 3691 C CA . ILE A 1 457 ? -21.778 7.562 26.215 1.00 97.56 457 ILE A CA 1
ATOM 3692 C C . ILE A 1 457 ? -21.967 6.969 27.615 1.00 97.56 457 ILE A C 1
ATOM 3694 O O . ILE A 1 457 ? -21.805 5.761 27.803 1.00 97.56 457 ILE A O 1
ATOM 3698 N N . THR A 1 458 ? -22.307 7.789 28.612 1.00 97.06 458 THR A N 1
ATOM 3699 C CA . THR A 1 458 ? -22.417 7.317 30.003 1.00 97.06 458 THR A CA 1
ATOM 3700 C C . THR A 1 458 ? -23.580 6.361 30.218 1.00 97.06 458 THR A C 1
ATOM 3702 O O . THR A 1 458 ? -23.457 5.452 31.044 1.00 97.06 458 THR A O 1
ATOM 3705 N N . ALA A 1 459 ? -24.661 6.483 29.444 1.00 97.31 459 ALA A N 1
ATOM 3706 C CA . ALA A 1 459 ? -25.754 5.518 29.438 1.00 97.31 459 ALA A CA 1
ATOM 3707 C C . ALA A 1 459 ? -25.270 4.118 29.019 1.00 97.31 459 ALA A C 1
ATOM 3709 O O . ALA A 1 459 ? -25.548 3.134 29.712 1.00 97.31 459 ALA A O 1
ATOM 3710 N N . LEU A 1 460 ? -24.491 4.015 27.933 1.00 96.81 460 LEU A N 1
ATOM 3711 C CA . LEU A 1 460 ? -23.911 2.738 27.500 1.00 96.81 460 LEU A CA 1
ATOM 3712 C C . LEU A 1 460 ? -22.898 2.196 28.507 1.00 96.81 460 LEU A C 1
ATOM 3714 O O . LEU A 1 460 ? -22.957 1.019 28.860 1.00 96.81 460 LEU A O 1
ATOM 3718 N N . LEU A 1 461 ? -21.995 3.042 29.006 1.00 97.00 461 LEU A N 1
ATOM 3719 C CA . LEU A 1 461 ? -20.989 2.623 29.983 1.00 97.00 461 LEU A CA 1
ATOM 3720 C C . LEU A 1 461 ? -21.634 2.123 31.274 1.00 97.00 461 LEU A C 1
ATOM 3722 O O . LEU A 1 461 ? -21.237 1.079 31.791 1.00 97.00 461 LEU A O 1
ATOM 3726 N N . SER A 1 462 ? -22.664 2.813 31.768 1.00 97.06 462 SER A N 1
ATOM 3727 C CA . SER A 1 462 ? -23.387 2.387 32.968 1.00 97.06 462 SER A CA 1
ATOM 3728 C C . SER A 1 462 ? -24.067 1.040 32.761 1.00 97.06 462 SER A C 1
ATOM 3730 O O . SER A 1 462 ? -23.973 0.147 33.604 1.00 97.06 462 SER A O 1
ATOM 3732 N N . LYS A 1 463 ? -24.690 0.858 31.594 1.00 96.50 463 LYS A N 1
ATOM 3733 C CA . LYS A 1 463 ? -25.329 -0.396 31.197 1.00 96.50 463 LYS A CA 1
ATOM 3734 C C . LYS A 1 463 ? -24.333 -1.552 31.095 1.00 96.50 463 LYS A C 1
ATOM 3736 O O . LYS A 1 463 ? -24.604 -2.632 31.607 1.00 96.50 463 LYS A O 1
ATOM 3741 N N . TRP A 1 464 ? -23.189 -1.347 30.446 1.00 96.81 464 TRP A N 1
ATOM 3742 C CA . TRP A 1 464 ? -22.205 -2.410 30.226 1.00 96.81 464 TRP A CA 1
ATOM 3743 C C . TRP A 1 464 ? -21.411 -2.758 31.482 1.00 96.81 464 TRP A C 1
ATOM 3745 O O . TRP A 1 464 ? -21.074 -3.922 31.688 1.00 96.81 464 TRP A O 1
ATOM 3755 N N . THR A 1 465 ? -21.127 -1.777 32.338 1.00 95.62 465 THR A N 1
ATOM 3756 C CA . THR A 1 465 ? -20.386 -2.008 33.587 1.00 95.62 465 THR A CA 1
ATOM 3757 C C . THR A 1 465 ? -21.279 -2.449 34.748 1.00 95.62 465 THR A C 1
ATOM 3759 O O . THR A 1 465 ? -20.776 -2.975 35.741 1.00 95.62 465 THR A O 1
ATOM 3762 N N . GLY A 1 466 ? -22.592 -2.208 34.666 1.00 94.62 466 GLY A N 1
ATOM 3763 C CA . GLY A 1 466 ? -23.513 -2.384 35.791 1.00 94.62 466 GLY A CA 1
ATOM 3764 C C . GLY A 1 466 ? -23.226 -1.431 36.960 1.00 94.62 466 GLY A C 1
ATOM 3765 O O . GLY A 1 466 ? -23.633 -1.702 38.091 1.00 94.62 466 GLY A O 1
ATOM 3766 N N . LYS A 1 467 ? -22.483 -0.342 36.724 1.00 94.50 467 LYS A N 1
ATOM 3767 C CA . LYS A 1 467 ? -22.137 0.684 37.717 1.00 94.50 467 LYS A CA 1
ATOM 3768 C C . LYS A 1 467 ? -22.656 2.043 37.248 1.00 94.50 467 LYS A C 1
ATOM 3770 O O . LYS A 1 467 ? -22.632 2.305 36.054 1.00 94.50 467 LYS A O 1
ATOM 3775 N N . PRO A 1 468 ? -23.095 2.931 38.152 1.00 94.75 468 PRO A N 1
ATOM 3776 C CA . PRO A 1 468 ? -23.494 4.277 37.760 1.00 94.75 468 PRO A CA 1
ATOM 3777 C C . PRO A 1 468 ? -22.262 5.079 37.321 1.00 94.75 468 PRO A C 1
ATOM 3779 O O . PRO A 1 468 ? -21.362 5.317 38.131 1.00 94.75 468 PRO A O 1
ATOM 3782 N N . ILE A 1 469 ? -22.238 5.489 36.053 1.00 94.94 469 ILE A N 1
ATOM 3783 C CA . ILE A 1 469 ? -21.220 6.368 35.470 1.00 94.94 469 ILE A CA 1
ATOM 3784 C C . ILE A 1 469 ? -21.865 7.728 35.202 1.00 94.94 469 ILE A C 1
ATOM 3786 O O . ILE A 1 469 ? -22.938 7.806 34.609 1.00 94.94 469 ILE A O 1
ATOM 3790 N N . LYS A 1 470 ? -21.216 8.800 35.652 1.00 94.81 470 LYS A N 1
ATOM 3791 C CA . LYS A 1 470 ? -21.662 10.186 35.486 1.00 94.81 470 LYS A CA 1
ATOM 3792 C C . LYS A 1 470 ? -20.707 10.939 34.570 1.00 94.81 470 LYS A C 1
ATOM 3794 O O . LYS A 1 470 ? -19.543 10.555 34.433 1.00 94.81 470 LYS A O 1
ATOM 3799 N N . PHE A 1 471 ? -21.182 12.031 33.981 1.00 95.25 471 PHE A N 1
ATOM 3800 C CA . PHE A 1 471 ? -20.330 12.947 33.235 1.00 95.25 471 PHE A CA 1
ATOM 3801 C C . PHE A 1 471 ? -20.501 14.398 33.678 1.00 95.25 471 PHE A C 1
ATOM 3803 O O . PHE A 1 471 ? -21.533 14.776 34.230 1.00 95.25 471 PHE A O 1
ATOM 3810 N N . THR A 1 472 ? -19.485 15.198 33.374 1.00 93.94 472 THR A N 1
ATOM 3811 C CA . THR A 1 472 ? -19.507 16.657 33.467 1.00 93.94 472 THR A CA 1
ATOM 3812 C C . THR A 1 472 ? -19.178 17.209 32.086 1.00 93.94 472 THR A C 1
ATOM 3814 O O . THR A 1 472 ? -18.074 16.989 31.595 1.00 93.94 472 THR A O 1
ATOM 3817 N N . ALA A 1 473 ? -20.127 17.895 31.449 1.00 94.69 473 ALA A N 1
ATOM 3818 C CA . ALA A 1 473 ? -19.925 18.517 30.142 1.00 94.69 473 ALA A CA 1
ATOM 3819 C C . ALA A 1 473 ? -19.548 19.990 30.286 1.00 94.69 473 ALA A C 1
ATOM 3821 O O . ALA A 1 473 ? -20.164 20.718 31.067 1.00 94.69 473 ALA A O 1
ATOM 3822 N N . GLN A 1 474 ? -18.531 20.419 29.544 1.00 92.56 474 GLN A N 1
ATOM 3823 C CA . GLN A 1 474 ? -18.004 21.776 29.578 1.00 92.56 474 GLN A CA 1
ATOM 3824 C C . GLN A 1 474 ? -17.543 22.197 28.185 1.00 92.56 474 GLN A C 1
ATOM 3826 O O . GLN A 1 474 ? -17.221 21.364 27.333 1.00 92.56 474 GLN A O 1
ATOM 3831 N N . THR A 1 475 ? -17.528 23.510 27.964 1.00 93.81 475 THR A N 1
ATOM 3832 C CA . THR A 1 475 ? -16.923 24.091 26.773 1.00 93.81 475 THR A CA 1
ATOM 3833 C C . THR A 1 475 ? -15.642 24.835 27.113 1.00 93.81 475 THR A C 1
ATOM 3835 O O . THR A 1 475 ? -15.450 25.297 28.244 1.00 93.81 475 THR A O 1
ATOM 3838 N N . TYR A 1 476 ? -14.771 24.971 26.120 1.00 91.69 476 TYR A N 1
ATOM 3839 C CA . TYR A 1 476 ? -13.534 25.717 26.246 1.00 91.69 476 TYR A CA 1
ATOM 3840 C C . TYR A 1 476 ? -13.301 26.661 25.065 1.00 91.69 476 TYR A C 1
ATOM 3842 O O . TYR A 1 476 ? -13.724 26.416 23.936 1.00 91.69 476 TYR A O 1
ATOM 3850 N N . GLU A 1 477 ? -12.586 27.748 25.341 1.00 88.88 477 GLU A N 1
ATOM 3851 C CA . GLU A 1 477 ? -12.198 28.749 24.342 1.00 88.88 477 GLU A CA 1
ATOM 3852 C C . GLU A 1 477 ? -10.857 28.412 23.680 1.00 88.88 477 GLU A C 1
ATOM 3854 O O . GLU A 1 477 ? -10.699 28.580 22.478 1.00 88.88 477 GLU A O 1
ATOM 3859 N N . SER A 1 478 ? -9.897 27.902 24.457 1.00 86.44 478 SER A N 1
ATOM 3860 C CA . SER A 1 478 ? -8.602 27.438 23.960 1.00 86.44 478 SER A CA 1
ATOM 3861 C C . SER A 1 478 ? -8.146 26.172 24.683 1.00 86.44 478 SER A C 1
ATOM 3863 O O . SER A 1 478 ? -8.570 25.893 25.811 1.00 86.44 478 SER A O 1
ATOM 3865 N N . PHE A 1 479 ? -7.256 25.412 24.040 1.00 83.25 479 PHE A N 1
ATOM 3866 C CA . PHE A 1 479 ? -6.693 24.183 24.604 1.00 83.25 479 PHE A CA 1
ATOM 3867 C C . PHE A 1 479 ? -5.981 24.424 25.935 1.00 83.25 479 PHE A C 1
ATOM 3869 O O . PHE A 1 479 ? -6.196 23.669 26.879 1.00 83.25 479 PHE A O 1
ATOM 3876 N N . ASP A 1 480 ? -5.200 25.499 26.046 1.00 84.00 480 ASP A N 1
ATOM 3877 C CA . ASP A 1 480 ? -4.458 25.807 27.271 1.00 84.00 480 ASP A CA 1
ATOM 3878 C C . ASP A 1 480 ? -5.396 26.073 28.453 1.00 84.00 480 ASP A C 1
ATOM 3880 O O . ASP A 1 480 ? -5.152 25.596 29.561 1.00 84.00 480 ASP A O 1
ATOM 3884 N N . LYS A 1 481 ? -6.524 26.761 28.216 1.00 86.12 481 LYS A N 1
ATOM 3885 C CA . LYS A 1 481 ? -7.542 26.997 29.252 1.00 86.12 481 LYS A CA 1
ATOM 3886 C C . LYS A 1 481 ? -8.211 25.693 29.692 1.00 86.12 481 LYS A C 1
ATOM 3888 O O . LYS A 1 481 ? -8.405 25.488 30.890 1.00 86.12 481 LYS A O 1
ATOM 3893 N N . ALA A 1 482 ? -8.533 24.805 28.751 1.00 87.44 482 ALA A N 1
ATOM 3894 C CA . ALA A 1 482 ? -9.094 23.491 29.064 1.00 87.44 482 ALA A CA 1
ATOM 3895 C C . ALA A 1 482 ? -8.110 22.622 29.866 1.00 87.44 482 ALA A C 1
ATOM 3897 O O . ALA A 1 482 ? -8.478 22.056 30.896 1.00 87.44 482 ALA A O 1
ATOM 3898 N N . ILE A 1 483 ? -6.841 22.568 29.446 1.00 86.69 483 ILE A N 1
ATOM 3899 C CA . ILE A 1 483 ? -5.779 21.843 30.154 1.00 86.69 483 ILE A CA 1
ATOM 3900 C C . ILE A 1 483 ? -5.608 22.401 31.568 1.00 86.69 483 ILE A C 1
ATOM 3902 O O . ILE A 1 483 ? -5.636 21.630 32.524 1.00 86.69 483 ILE A O 1
ATOM 3906 N N . ALA A 1 484 ? -5.485 23.722 31.728 1.00 86.38 484 ALA A N 1
ATOM 3907 C CA . ALA A 1 484 ? -5.339 24.355 33.038 1.00 86.38 484 ALA A CA 1
ATOM 3908 C C . ALA A 1 484 ? -6.508 24.006 33.974 1.00 86.38 484 ALA A C 1
ATOM 3910 O O . ALA A 1 484 ? -6.300 23.676 35.141 1.00 86.38 484 ALA A O 1
ATOM 3911 N N . LYS A 1 485 ? -7.739 23.990 33.451 1.00 85.50 485 LYS A N 1
ATOM 3912 C CA . LYS A 1 485 ? -8.935 23.613 34.212 1.00 85.50 485 LYS A CA 1
ATOM 3913 C C . LYS A 1 485 ? -8.908 22.155 34.674 1.00 85.50 485 LYS A C 1
ATOM 3915 O O . LYS A 1 485 ? -9.240 21.872 35.823 1.00 85.50 485 LYS A O 1
ATOM 3920 N N . LEU A 1 486 ? -8.488 21.234 33.808 1.00 85.12 486 LEU A N 1
ATOM 3921 C CA . LEU A 1 486 ? -8.334 19.821 34.166 1.00 85.12 486 LEU A CA 1
ATOM 3922 C C . LEU A 1 486 ? -7.184 19.617 35.165 1.00 85.12 486 LEU A C 1
ATOM 3924 O O . LEU A 1 486 ? -7.334 18.857 36.119 1.00 85.12 486 LEU A O 1
ATOM 3928 N N . ARG A 1 487 ? -6.067 20.344 35.019 1.00 82.00 487 ARG A N 1
ATOM 3929 C CA . ARG A 1 487 ? -4.949 20.318 35.980 1.00 82.00 487 ARG A CA 1
ATOM 3930 C C . ARG A 1 487 ? -5.358 20.857 37.350 1.00 82.00 487 ARG A C 1
ATOM 3932 O O . ARG A 1 487 ? -4.950 20.294 38.357 1.00 82.00 487 ARG A O 1
ATOM 3939 N N . ASN A 1 488 ? -6.233 21.856 37.421 1.00 78.44 488 ASN A N 1
ATOM 3940 C CA . ASN A 1 488 ? -6.759 22.341 38.703 1.00 78.44 488 ASN A CA 1
ATOM 3941 C C . ASN A 1 488 ? -7.617 21.293 39.443 1.00 78.44 488 ASN A C 1
ATOM 3943 O O . ASN A 1 488 ? -7.796 21.396 40.653 1.00 78.44 488 ASN A O 1
ATOM 3947 N N . ASN A 1 489 ? -8.081 20.246 38.752 1.00 71.94 489 ASN A N 1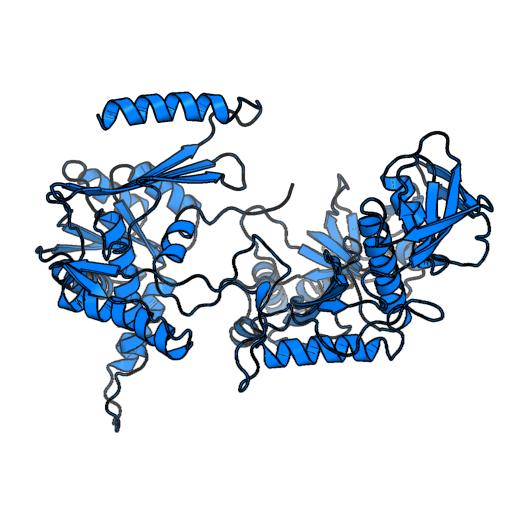
ATOM 3948 C CA . ASN A 1 489 ? -8.756 19.084 39.341 1.00 71.94 489 ASN A CA 1
ATOM 3949 C C . ASN A 1 489 ? -7.796 17.907 39.640 1.00 71.94 489 ASN A C 1
ATOM 3951 O O . ASN A 1 489 ? -8.241 16.767 39.773 1.00 71.94 489 ASN A O 1
ATOM 3955 N N . ILE A 1 490 ? -6.484 18.161 39.770 1.00 59.12 490 ILE A N 1
ATOM 3956 C CA . ILE A 1 490 ? -5.425 17.145 39.966 1.00 59.12 490 ILE A CA 1
ATOM 3957 C C . ILE A 1 490 ? -5.654 16.203 41.150 1.00 59.12 490 ILE A C 1
ATOM 3959 O O . ILE A 1 490 ? -5.160 15.083 41.124 1.00 59.12 490 ILE A O 1
ATOM 3963 N N . ASN A 1 491 ? -6.413 16.610 42.168 1.00 57.28 491 ASN A N 1
ATOM 3964 C CA . ASN A 1 491 ? -6.663 15.769 43.341 1.00 57.28 491 ASN A CA 1
ATOM 3965 C C . ASN A 1 491 ? -7.610 14.587 43.053 1.00 57.28 491 ASN A C 1
ATOM 3967 O O . ASN A 1 491 ? -7.766 13.716 43.905 1.00 57.28 491 ASN A O 1
ATOM 3971 N N . ASN A 1 492 ? -8.244 14.538 41.874 1.00 66.75 492 ASN A N 1
ATOM 3972 C CA . ASN A 1 492 ? -9.072 13.409 41.446 1.00 66.75 492 ASN A CA 1
ATOM 3973 C C . ASN A 1 492 ? -8.964 13.182 39.921 1.00 66.75 492 ASN A C 1
ATOM 3975 O O . ASN A 1 492 ? -9.940 13.392 39.192 1.00 66.75 492 ASN A O 1
ATOM 3979 N N . PRO A 1 493 ? -7.775 12.801 39.413 1.00 64.75 493 PRO A N 1
ATOM 3980 C CA . PRO A 1 493 ? -7.571 12.608 37.988 1.00 64.75 493 PRO A CA 1
ATOM 3981 C C . PRO A 1 493 ? -8.424 11.426 37.516 1.00 64.75 493 PRO A C 1
ATOM 3983 O O . PRO A 1 493 ? -8.463 10.364 38.142 1.00 64.75 493 PRO A O 1
ATOM 3986 N N . SER A 1 494 ? -9.154 11.628 36.421 1.00 81.12 494 SER A N 1
ATOM 3987 C CA . SER A 1 494 ? -10.132 10.660 35.926 1.00 81.12 494 SER A CA 1
ATOM 3988 C C . SER A 1 494 ? -10.020 10.487 34.409 1.00 81.12 494 SER A C 1
ATOM 3990 O O . SER A 1 494 ? -8.923 10.528 33.844 1.00 81.12 494 SER A O 1
ATOM 3992 N N . LEU A 1 495 ? -11.145 10.247 33.737 1.00 91.00 495 LEU A N 1
ATOM 3993 C CA . LEU A 1 495 ? -11.219 10.121 32.289 1.00 91.00 495 LEU A CA 1
ATOM 3994 C C . LEU A 1 495 ? -11.798 11.393 31.664 1.00 91.00 495 LEU A C 1
ATOM 3996 O O . LEU A 1 495 ? -12.790 11.933 32.152 1.00 91.00 495 LEU A O 1
ATOM 4000 N N . VAL A 1 496 ? -11.205 11.844 30.561 1.00 92.44 496 VAL A N 1
ATOM 4001 C CA . VAL A 1 496 ? -11.707 12.967 29.762 1.00 92.44 496 VAL A CA 1
ATOM 4002 C C . VAL A 1 496 ? -11.916 12.549 28.308 1.00 92.44 496 VAL A C 1
ATOM 4004 O O . VAL A 1 496 ? -11.045 11.936 27.690 1.00 92.44 496 VAL A O 1
ATOM 4007 N N . VAL A 1 497 ? -13.080 12.883 27.756 1.00 93.81 497 VAL A N 1
ATOM 4008 C CA . VAL A 1 497 ? -13.358 12.915 26.321 1.00 93.81 497 VAL A CA 1
ATOM 4009 C C . VAL A 1 497 ? -13.084 14.335 25.850 1.00 93.81 497 VAL A C 1
ATOM 4011 O O . VAL A 1 497 ? -13.840 15.255 26.147 1.00 93.81 497 VAL A O 1
ATOM 4014 N N . PHE A 1 498 ? -11.978 14.503 25.140 1.00 92.00 498 PHE A N 1
ATOM 4015 C CA . PHE A 1 498 ? -11.487 15.791 24.679 1.00 92.00 498 PHE A CA 1
ATOM 4016 C C . PHE A 1 498 ? -11.745 15.916 23.173 1.00 92.00 498 PHE A C 1
ATOM 4018 O O . PHE A 1 498 ? -11.227 15.118 22.380 1.00 92.00 498 PHE A O 1
ATOM 4025 N N . VAL A 1 499 ? -12.572 16.885 22.774 1.00 91.19 499 VAL A N 1
ATOM 4026 C CA . VAL A 1 499 ? -12.879 17.164 21.364 1.00 91.19 499 VAL A CA 1
ATOM 4027 C C . VAL A 1 499 ? -11.920 18.229 20.843 1.00 91.19 499 VAL A C 1
ATOM 4029 O O . VAL A 1 499 ? -11.826 19.282 21.444 1.00 91.19 499 VAL A O 1
ATOM 4032 N N . PHE A 1 500 ? -11.212 17.981 19.742 1.00 85.31 500 PHE A N 1
ATOM 4033 C CA . PHE A 1 500 ? -10.188 18.880 19.195 1.00 85.31 500 PHE A CA 1
ATOM 4034 C C . PHE A 1 500 ? -10.701 19.621 17.962 1.00 85.31 500 PHE A C 1
ATOM 4036 O O . PHE A 1 500 ? -11.247 18.982 17.068 1.00 85.31 500 PHE A O 1
ATOM 4043 N N . GLU A 1 501 ? -10.463 20.933 17.860 1.00 78.06 501 GLU A N 1
ATOM 4044 C CA . GLU A 1 501 ? -10.841 21.716 16.671 1.00 78.06 501 GLU A CA 1
ATOM 4045 C C . GLU A 1 501 ? -10.170 21.218 15.390 1.00 78.06 501 GLU A C 1
ATOM 4047 O O . GLU A 1 501 ? -10.871 21.006 14.405 1.00 78.06 501 GLU A O 1
ATOM 4052 N N . ASN A 1 502 ? -8.862 20.941 15.438 1.00 67.44 502 ASN A N 1
ATOM 4053 C CA . ASN A 1 502 ? -8.068 20.506 14.288 1.00 67.44 502 ASN A CA 1
ATOM 4054 C C . ASN A 1 502 ? -7.236 19.255 14.609 1.00 67.44 502 ASN A C 1
ATOM 4056 O O . ASN A 1 502 ? -6.895 18.993 15.767 1.00 67.44 502 ASN A O 1
ATOM 4060 N N . GLU A 1 503 ? -6.836 18.518 13.567 1.00 59.59 503 GLU A N 1
ATOM 4061 C CA . GLU A 1 503 ? -5.866 17.419 13.661 1.00 59.59 503 GLU A CA 1
ATOM 4062 C C . GLU A 1 503 ? -4.417 17.919 13.767 1.00 59.59 503 GLU A C 1
ATOM 4064 O O . GLU A 1 503 ? -3.555 17.517 12.990 1.00 59.59 503 GLU A O 1
ATOM 4069 N N . GLU A 1 504 ? -4.118 18.824 14.704 1.00 60.56 504 GLU A N 1
ATOM 4070 C CA . GLU A 1 504 ? -2.749 19.317 14.867 1.00 60.56 504 GLU A CA 1
ATOM 4071 C C . GLU A 1 504 ? -1.953 18.441 15.854 1.00 60.56 504 GLU A C 1
ATOM 4073 O O . GLU A 1 504 ? -2.215 18.467 17.062 1.00 60.56 504 GLU A O 1
ATOM 4078 N N . PRO A 1 505 ? -0.925 17.687 15.402 1.00 56.34 505 PRO A N 1
ATOM 4079 C CA . PRO A 1 505 ? -0.263 16.708 16.261 1.00 56.34 505 PRO A CA 1
ATOM 4080 C C . PRO A 1 505 ? 0.457 17.301 17.474 1.00 56.34 505 PRO A C 1
ATOM 4082 O O . PRO A 1 505 ? 0.628 16.618 18.481 1.00 56.34 505 PRO A O 1
ATOM 4085 N N . ALA A 1 506 ? 0.873 18.569 17.395 1.00 61.88 506 ALA A N 1
ATOM 4086 C CA . ALA A 1 506 ? 1.534 19.269 18.496 1.00 61.88 506 ALA A CA 1
ATOM 4087 C C . ALA A 1 506 ? 0.613 19.408 19.719 1.00 61.88 506 ALA A C 1
ATOM 4089 O O . ALA A 1 506 ? 1.049 19.180 20.848 1.00 61.88 506 ALA A O 1
ATOM 4090 N N . ILE A 1 507 ? -0.673 19.679 19.483 1.00 64.44 507 ILE A N 1
ATOM 4091 C CA . ILE A 1 507 ? -1.686 19.795 20.534 1.00 64.44 507 ILE A CA 1
ATOM 4092 C C . ILE A 1 507 ? -1.875 18.441 21.229 1.00 64.44 507 ILE A C 1
ATOM 4094 O O . ILE A 1 507 ? -2.025 18.383 22.447 1.00 64.44 507 ILE A O 1
ATOM 4098 N N . TYR A 1 508 ? -1.761 17.327 20.497 1.00 63.81 508 TYR A N 1
ATOM 4099 C CA . TYR A 1 508 ? -1.838 15.987 21.089 1.00 63.81 508 TYR A CA 1
ATOM 4100 C C . TYR A 1 508 ? -0.678 15.668 22.024 1.00 63.81 508 TYR A C 1
ATOM 4102 O O . TYR A 1 508 ? -0.904 15.064 23.076 1.00 63.81 508 TYR A O 1
ATOM 4110 N N . PHE A 1 509 ? 0.550 16.046 21.658 1.00 64.38 509 PHE A N 1
ATOM 4111 C CA . PHE A 1 509 ? 1.702 15.880 22.545 1.00 64.38 509 PHE A CA 1
ATOM 4112 C C . PHE A 1 509 ? 1.544 16.731 23.796 1.00 64.38 509 PHE A C 1
ATOM 4114 O O . PHE A 1 509 ? 1.750 16.213 24.890 1.00 64.38 509 PHE A O 1
ATOM 4121 N N . ASN A 1 510 ? 1.104 17.981 23.632 1.00 72.00 510 ASN A N 1
ATOM 4122 C CA . ASN A 1 510 ? 0.882 18.881 24.753 1.00 72.00 510 ASN A CA 1
ATOM 4123 C C . ASN A 1 510 ? -0.172 18.311 25.716 1.00 72.00 510 ASN A C 1
ATOM 4125 O O . ASN A 1 510 ? 0.126 18.074 26.877 1.00 72.00 510 ASN A O 1
ATOM 4129 N N . VAL A 1 511 ? -1.357 17.932 25.221 1.00 74.69 511 VAL A N 1
ATOM 4130 C CA . VAL A 1 511 ? -2.415 17.326 26.052 1.00 74.69 511 VAL A CA 1
ATOM 4131 C C . VAL A 1 511 ? -1.946 16.036 26.735 1.00 74.69 511 VAL A C 1
ATOM 4133 O O . VAL A 1 511 ? -2.235 15.832 27.908 1.00 74.69 511 VAL A O 1
ATOM 4136 N N . SER A 1 512 ? -1.210 15.163 26.038 1.00 72.00 512 SER A N 1
ATOM 4137 C CA . SER A 1 512 ? -0.724 13.904 26.634 1.00 72.00 512 SER A CA 1
ATOM 4138 C C . SER A 1 512 ? 0.320 14.135 27.726 1.00 72.00 512 SER A C 1
ATOM 4140 O O . SER A 1 512 ? 0.357 13.397 28.706 1.00 72.00 512 SER A O 1
ATOM 4142 N N . TYR A 1 513 ? 1.186 15.131 27.536 1.00 75.38 513 TYR A N 1
ATOM 4143 C CA . TYR A 1 513 ? 2.232 15.487 28.486 1.00 75.38 513 TYR A CA 1
ATOM 4144 C C . TYR A 1 513 ? 1.640 16.187 29.716 1.00 75.38 513 TYR A C 1
ATOM 4146 O O . TYR A 1 513 ? 1.845 15.754 30.851 1.00 75.38 513 TYR A O 1
ATOM 4154 N N . GLU A 1 514 ? 0.832 17.218 29.476 1.00 79.00 514 GLU A N 1
ATOM 4155 C CA . GLU A 1 514 ? 0.221 18.061 30.502 1.00 79.00 514 GLU A CA 1
ATOM 4156 C C . GLU A 1 514 ? -0.840 17.322 31.328 1.00 79.00 514 GLU A C 1
ATOM 4158 O O . GLU A 1 514 ? -0.999 17.590 32.520 1.00 79.00 514 GLU A O 1
ATOM 4163 N N . LEU A 1 515 ? -1.541 16.359 30.718 1.00 82.44 515 LEU A N 1
ATOM 4164 C CA . LEU A 1 515 ? -2.545 15.516 31.369 1.00 82.44 515 LEU A CA 1
ATOM 4165 C C . LEU A 1 515 ? -2.062 14.068 31.550 1.00 82.44 515 LEU A C 1
ATOM 4167 O O . LEU A 1 515 ? -2.851 13.135 31.450 1.00 82.44 515 LEU A O 1
ATOM 4171 N N . SER A 1 516 ? -0.776 13.860 31.839 1.00 77.88 516 SER A N 1
ATOM 4172 C CA . SER A 1 516 ? -0.167 12.521 31.970 1.00 77.88 516 SER A CA 1
ATOM 4173 C C . SER A 1 516 ? -0.812 11.598 33.019 1.00 77.88 516 SER A C 1
ATOM 4175 O O . SER A 1 516 ? -0.679 10.379 32.925 1.00 77.88 516 SER A O 1
ATOM 4177 N N . GLN A 1 517 ? -1.528 12.153 34.003 1.00 80.75 517 GLN A N 1
ATOM 4178 C CA . GLN A 1 517 ? -2.290 11.391 35.004 1.00 80.75 517 GLN A CA 1
ATOM 4179 C C . GLN A 1 517 ? -3.750 11.119 34.598 1.00 80.75 517 GLN A C 1
ATOM 4181 O O . GLN A 1 517 ? -4.439 10.350 35.265 1.00 80.75 517 GLN A O 1
ATOM 4186 N N . TRP A 1 518 ? -4.232 11.734 33.517 1.00 86.69 518 TRP A N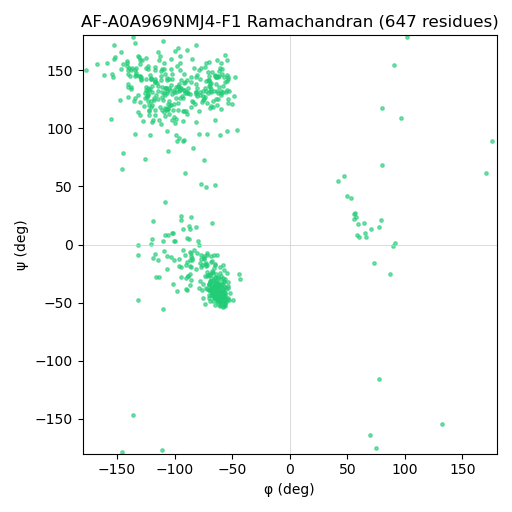 1
ATOM 4187 C CA . TRP A 1 518 ? -5.590 11.563 33.011 1.00 86.69 518 TRP A CA 1
ATOM 4188 C C . TRP A 1 518 ? -5.646 10.502 31.920 1.00 86.69 518 TRP A C 1
ATOM 4190 O O . TRP A 1 518 ? -4.728 10.335 31.115 1.00 86.69 518 TRP A O 1
ATOM 4200 N N . ARG A 1 519 ? -6.790 9.827 31.826 1.00 87.06 519 ARG A N 1
ATOM 4201 C CA . ARG A 1 519 ? -7.084 8.934 30.704 1.00 87.06 519 ARG A CA 1
ATOM 4202 C C . ARG A 1 519 ? -7.834 9.724 29.637 1.00 87.06 519 ARG A C 1
ATOM 4204 O O . ARG A 1 519 ? -8.940 10.193 29.883 1.00 87.06 519 ARG A O 1
ATOM 4211 N N . VAL A 1 520 ? -7.232 9.908 28.463 1.00 87.62 520 VAL A N 1
ATOM 4212 C CA . VAL A 1 520 ? -7.751 10.831 27.438 1.00 87.62 520 VAL A CA 1
ATOM 4213 C C . VAL A 1 520 ? -8.322 10.065 26.244 1.00 87.62 520 VAL A C 1
ATOM 4215 O O . VAL A 1 520 ? -7.579 9.446 25.481 1.00 87.62 520 VAL A O 1
ATOM 4218 N N . LYS A 1 521 ? -9.636 10.169 26.028 1.00 91.25 521 LYS A N 1
ATOM 4219 C CA . LYS A 1 521 ? -10.301 9.803 24.772 1.00 91.25 521 LYS A CA 1
ATOM 4220 C C . LYS A 1 521 ? -10.388 11.034 23.875 1.00 91.25 521 LYS A C 1
ATOM 4222 O O . LYS A 1 521 ? -10.793 12.100 24.317 1.00 91.25 521 LYS A O 1
ATOM 4227 N N . ARG A 1 522 ? -10.030 10.885 22.601 1.00 88.12 522 ARG A N 1
ATOM 4228 C CA . ARG A 1 522 ? -9.988 11.985 21.626 1.00 88.12 522 ARG A CA 1
ATOM 4229 C C . ARG A 1 522 ? -11.066 11.833 20.563 1.00 88.12 522 ARG A C 1
ATOM 4231 O O . ARG A 1 522 ? -11.312 10.716 20.098 1.00 88.12 522 ARG A O 1
ATOM 4238 N N . ILE A 1 523 ? -11.655 12.958 20.173 1.00 90.69 523 ILE A N 1
ATOM 4239 C CA . ILE A 1 523 ? -12.620 13.102 19.074 1.00 90.69 523 ILE A CA 1
ATOM 4240 C C . ILE A 1 523 ? -12.266 14.395 18.322 1.00 90.69 523 ILE A C 1
ATOM 4242 O O . ILE A 1 523 ? -11.818 15.347 18.947 1.00 90.69 523 ILE A O 1
ATOM 4246 N N . THR A 1 524 ? -12.430 14.466 17.001 1.00 88.31 524 THR A N 1
ATOM 4247 C CA . THR A 1 524 ? -12.266 15.739 16.272 1.00 88.31 524 THR A CA 1
ATOM 4248 C C . THR A 1 524 ? -13.603 16.465 16.144 1.00 88.31 524 THR A C 1
ATOM 4250 O O . THR A 1 524 ? -14.656 15.834 16.014 1.00 88.31 524 THR A O 1
ATOM 4253 N N . SER A 1 525 ? -13.564 17.794 16.173 1.00 88.75 525 SER A N 1
ATOM 4254 C CA . SER A 1 525 ? -14.729 18.668 16.039 1.00 88.75 525 SER A CA 1
ATOM 4255 C C . SER A 1 525 ? -15.467 18.443 14.730 1.00 88.75 525 SER A C 1
ATOM 4257 O O . SER A 1 525 ? -16.693 18.407 14.734 1.00 88.75 525 SER A O 1
ATOM 4259 N N . GLU A 1 526 ? -14.734 18.252 13.630 1.00 85.81 526 GLU A N 1
ATOM 4260 C CA . GLU A 1 526 ? -15.302 17.924 12.319 1.00 85.81 526 GLU A CA 1
ATOM 4261 C C . GLU A 1 526 ? -16.123 16.630 12.384 1.00 85.81 526 GLU A C 1
ATOM 4263 O O . GLU A 1 526 ? -17.316 16.641 12.084 1.00 85.81 526 GLU A O 1
ATOM 4268 N N . THR A 1 527 ? -15.527 15.545 12.895 1.00 88.19 527 THR A N 1
ATOM 4269 C CA . THR A 1 527 ? -16.214 14.252 13.037 1.00 88.19 527 THR A CA 1
ATOM 4270 C C . THR A 1 527 ? -17.473 14.381 13.892 1.00 88.19 527 THR A C 1
ATOM 4272 O O . THR A 1 527 ? -18.537 13.893 13.513 1.00 88.19 527 THR A O 1
ATOM 4275 N N . LEU A 1 528 ? -17.375 15.041 15.052 1.00 93.06 528 LEU A N 1
ATOM 4276 C CA . LEU A 1 528 ? -18.510 15.201 15.960 1.00 93.06 528 LEU A CA 1
ATOM 4277 C C . LEU A 1 528 ? -19.635 16.032 15.326 1.00 93.06 528 LEU A C 1
ATOM 4279 O O . LEU A 1 528 ? -20.797 15.633 15.407 1.00 93.06 528 LEU A O 1
ATOM 4283 N N . LYS A 1 529 ? -19.294 17.149 14.667 1.00 90.81 529 LYS A N 1
ATOM 4284 C CA . LYS A 1 529 ? -20.251 18.009 13.952 1.00 90.81 529 LYS A CA 1
ATOM 4285 C C . LYS A 1 529 ? -20.981 17.242 12.864 1.00 90.81 529 LYS A C 1
ATOM 4287 O O . LYS A 1 529 ? -22.202 17.334 12.783 1.00 90.81 529 LYS A O 1
ATOM 4292 N N . ASP A 1 530 ? -20.261 16.463 12.064 1.00 89.38 530 ASP A N 1
ATOM 4293 C CA . ASP A 1 530 ? -20.853 15.716 10.960 1.00 89.38 530 ASP A CA 1
ATOM 4294 C C . ASP A 1 530 ? -21.861 14.667 11.435 1.00 89.38 530 ASP A C 1
ATOM 4296 O O . ASP A 1 530 ? -22.968 14.602 10.893 1.00 89.38 530 ASP A O 1
ATOM 4300 N N . PHE A 1 531 ? -21.518 13.874 12.457 1.00 92.12 531 PHE A N 1
ATOM 4301 C CA . PHE A 1 531 ? -22.443 12.881 13.015 1.00 92.12 531 PHE A CA 1
ATOM 4302 C C . PHE A 1 531 ? -23.633 13.539 13.721 1.00 92.12 531 PHE A C 1
ATOM 4304 O O . PHE A 1 531 ? -24.764 13.077 13.569 1.00 92.12 531 PHE A O 1
ATOM 4311 N N . TYR A 1 532 ? -23.408 14.629 14.460 1.00 93.00 532 TYR A N 1
ATOM 4312 C CA . TYR A 1 532 ? -24.481 15.327 15.167 1.00 93.00 532 TYR A CA 1
ATOM 4313 C C . TYR A 1 532 ? -25.445 16.048 14.214 1.00 93.00 532 TYR A C 1
ATOM 4315 O O . TYR A 1 532 ? -26.659 16.002 14.412 1.00 93.00 532 TYR A O 1
ATOM 4323 N N . ARG A 1 533 ? -24.933 16.664 13.140 1.00 91.38 533 ARG A N 1
ATOM 4324 C CA . ARG A 1 533 ? -25.760 17.280 12.093 1.00 91.38 533 ARG A CA 1
ATOM 4325 C C . ARG A 1 533 ? -26.678 16.242 11.449 1.00 91.38 533 ARG A C 1
ATOM 4327 O O . ARG A 1 533 ? -27.888 16.436 11.433 1.00 91.38 533 ARG A O 1
ATOM 4334 N N . GLN A 1 534 ? -26.120 15.111 11.009 1.00 89.50 534 GLN A N 1
ATOM 4335 C CA . GLN A 1 534 ? -26.899 14.017 10.411 1.00 89.50 534 GLN A CA 1
ATOM 4336 C C . GLN A 1 534 ? -27.946 13.455 11.381 1.00 89.50 534 GLN A C 1
ATOM 4338 O O . GLN A 1 534 ? -29.046 13.091 10.972 1.00 89.50 534 GLN A O 1
ATOM 4343 N N . PHE A 1 535 ? -27.616 13.385 12.672 1.00 92.69 535 PHE A N 1
ATOM 4344 C CA . PHE A 1 535 ? -28.550 12.986 13.718 1.00 92.69 535 PHE A CA 1
ATOM 4345 C C . PHE A 1 535 ? -29.729 13.956 13.845 1.00 92.69 535 PHE A C 1
ATOM 4347 O O . PHE A 1 535 ? -30.872 13.505 13.831 1.00 92.69 535 PHE A O 1
ATOM 4354 N N . LYS A 1 536 ? -29.467 15.267 13.926 1.00 90.69 536 LYS A N 1
ATOM 4355 C CA . LYS A 1 536 ? -30.506 16.307 14.009 1.00 90.69 536 LYS A CA 1
ATOM 4356 C C . LYS A 1 536 ? -31.394 16.331 12.766 1.00 90.69 536 LYS A C 1
ATOM 4358 O O . LYS A 1 536 ? -32.613 16.340 12.900 1.00 90.69 536 LYS A O 1
ATOM 4363 N N . GLU A 1 537 ? -30.804 16.271 11.573 1.00 87.69 537 GLU A N 1
ATOM 4364 C CA . GLU A 1 537 ? -31.543 16.200 10.302 1.00 87.69 537 GLU A CA 1
ATOM 4365 C C . GLU A 1 537 ? -32.475 14.980 10.258 1.00 87.69 537 GLU A C 1
ATOM 4367 O O . GLU A 1 537 ? -33.613 15.070 9.807 1.00 87.69 537 GLU A O 1
ATOM 4372 N N . ALA A 1 538 ? -32.021 13.843 10.791 1.00 86.12 538 ALA A N 1
ATOM 4373 C CA . ALA A 1 538 ? -32.785 12.601 10.823 1.00 86.12 538 ALA A CA 1
ATOM 4374 C C . ALA A 1 538 ? -33.888 12.548 11.901 1.00 86.12 538 ALA A C 1
ATOM 4376 O O . ALA A 1 538 ? -34.674 11.600 11.898 1.00 86.12 538 ALA A O 1
ATOM 4377 N N . GLN A 1 539 ? -33.948 13.518 12.822 1.00 82.06 539 GLN A N 1
ATOM 4378 C CA . GLN A 1 539 ? -35.030 13.645 13.809 1.00 82.06 539 GLN A CA 1
ATOM 4379 C C . GLN A 1 539 ? -36.249 14.404 13.274 1.00 82.06 539 GLN A C 1
ATOM 4381 O O . GLN A 1 539 ? -37.307 14.366 13.901 1.00 82.06 539 GLN A O 1
ATOM 4386 N N . VAL A 1 540 ? -36.123 15.085 12.131 1.00 74.81 540 VAL A N 1
ATOM 4387 C CA . VAL A 1 540 ? -37.240 15.802 11.513 1.00 74.81 540 VAL A CA 1
ATOM 4388 C C . VAL A 1 540 ? -38.221 14.772 10.927 1.00 74.81 540 VAL A C 1
ATOM 4390 O O . VAL A 1 540 ? -37.812 13.948 10.104 1.00 74.81 540 VAL A O 1
ATOM 4393 N N . PRO A 1 541 ? -39.503 14.765 11.338 1.00 57.59 541 PRO A N 1
ATOM 4394 C CA . PRO A 1 541 ? -40.460 13.749 10.917 1.00 57.59 541 PRO A CA 1
ATOM 4395 C C . PRO A 1 541 ? -40.851 13.943 9.445 1.00 57.59 541 PRO A C 1
ATOM 4397 O O . PRO A 1 541 ? -41.769 14.692 9.127 1.00 57.59 541 PRO A O 1
ATOM 4400 N N . PHE A 1 542 ? -40.183 13.236 8.535 1.00 56.97 542 PHE A N 1
ATOM 4401 C CA . PHE A 1 542 ? -40.754 12.909 7.227 1.00 56.97 542 PHE A CA 1
ATOM 4402 C C . PHE A 1 542 ? -41.454 11.552 7.318 1.00 56.97 542 PHE A C 1
ATOM 4404 O O . PHE A 1 542 ? -40.955 10.643 7.978 1.00 56.97 542 PHE A O 1
ATOM 4411 N N . GLN A 1 543 ? -42.628 11.442 6.690 1.00 52.25 543 GLN A N 1
ATOM 4412 C CA . GLN A 1 543 ? -43.502 10.263 6.678 1.00 52.25 543 GLN A CA 1
ATOM 4413 C C . GLN A 1 543 ? -42.712 8.970 6.404 1.00 52.25 543 GLN A C 1
ATOM 4415 O O . GLN A 1 543 ? -42.393 8.645 5.262 1.00 52.25 543 GLN A O 1
ATOM 4420 N N . LEU A 1 544 ? -42.376 8.231 7.462 1.00 52.22 544 LEU A N 1
ATOM 4421 C CA . LEU A 1 544 ? -41.621 6.984 7.379 1.00 52.22 544 LEU A CA 1
ATOM 4422 C C . LEU A 1 544 ? -42.588 5.804 7.382 1.00 52.22 544 LEU A C 1
ATOM 4424 O O . LEU A 1 544 ? -42.932 5.254 8.426 1.00 52.22 544 LEU A O 1
ATOM 4428 N N . ASN A 1 545 ? -42.973 5.383 6.181 1.00 50.47 545 ASN A N 1
ATOM 4429 C CA . ASN A 1 545 ? -43.410 4.015 5.933 1.00 50.47 545 ASN A CA 1
ATOM 4430 C C . ASN A 1 545 ? -42.177 3.098 5.941 1.00 50.47 545 ASN A C 1
ATOM 4432 O O . ASN A 1 545 ? -41.730 2.697 4.878 1.00 50.47 545 ASN A O 1
ATOM 4436 N N . ASP A 1 546 ? -41.581 2.817 7.105 1.00 53.22 546 ASP A N 1
ATOM 4437 C CA . ASP A 1 546 ? -40.906 1.532 7.344 1.00 53.22 546 ASP A CA 1
ATOM 4438 C C . ASP A 1 546 ? -40.345 1.385 8.765 1.00 53.22 546 ASP A C 1
ATOM 4440 O O . ASP A 1 546 ? -39.904 2.336 9.405 1.00 53.22 546 ASP A O 1
ATOM 4444 N N . ARG A 1 547 ? -40.294 0.138 9.243 1.00 57.56 547 ARG A N 1
ATOM 4445 C CA . ARG A 1 547 ? -39.857 -0.289 10.591 1.00 57.56 547 ARG A CA 1
ATOM 4446 C C . ARG A 1 547 ? -38.353 -0.084 10.893 1.00 57.56 547 ARG A C 1
ATOM 4448 O O . ARG A 1 547 ? -37.822 -0.738 11.792 1.00 57.56 547 ARG A O 1
ATOM 4455 N N . GLN A 1 548 ? -37.634 0.764 10.154 1.00 64.38 548 GLN A N 1
ATOM 4456 C CA . GLN A 1 548 ? -36.190 0.982 10.323 1.00 64.38 548 GLN A CA 1
ATOM 4457 C C . GLN A 1 548 ? -35.862 2.399 10.797 1.00 64.38 548 GLN A C 1
ATOM 4459 O O . GLN A 1 548 ? -36.372 3.383 10.273 1.00 64.38 548 GLN A O 1
ATOM 4464 N N . LEU A 1 549 ? -34.936 2.498 11.758 1.00 69.44 549 LEU A N 1
ATOM 4465 C CA . LEU A 1 549 ? -34.406 3.778 12.226 1.00 69.44 549 LEU A CA 1
ATOM 4466 C C . LEU A 1 549 ? -33.772 4.574 11.064 1.00 69.44 549 LEU A C 1
ATOM 4468 O O . LEU A 1 549 ? -32.980 4.002 10.297 1.00 69.44 549 LEU A O 1
ATOM 4472 N N . PRO A 1 550 ? -34.034 5.893 10.972 1.00 83.38 550 PRO A N 1
ATOM 4473 C CA . PRO A 1 550 ? -33.347 6.796 10.056 1.00 83.38 550 PRO A CA 1
ATOM 4474 C C . PRO A 1 550 ? -31.824 6.626 10.088 1.00 83.38 550 PRO A C 1
ATOM 4476 O O . PRO A 1 550 ? -31.228 6.374 11.139 1.00 83.38 550 PRO A O 1
ATOM 4479 N N . LYS A 1 551 ? -31.174 6.765 8.925 1.00 84.62 551 LYS A N 1
ATOM 4480 C CA . LYS A 1 551 ? -29.723 6.554 8.780 1.00 84.62 551 LYS A CA 1
ATOM 4481 C C . LYS A 1 551 ? -28.906 7.402 9.766 1.00 84.62 551 LYS A C 1
ATOM 4483 O O . LYS A 1 551 ? -28.075 6.839 10.466 1.00 84.62 551 LYS A O 1
ATOM 4488 N N . GLY A 1 552 ? -29.202 8.699 9.891 1.00 86.56 552 GLY A N 1
ATOM 4489 C CA . GLY A 1 552 ? -28.481 9.594 10.806 1.00 86.56 552 GLY A CA 1
ATOM 4490 C C . GLY A 1 552 ? -28.556 9.171 12.279 1.00 86.56 552 GLY A C 1
ATOM 4491 O O . GLY A 1 552 ? -27.572 9.290 13.004 1.00 86.56 552 GLY A O 1
ATOM 4492 N N . ILE A 1 553 ? -29.676 8.578 12.714 1.00 89.75 553 ILE A N 1
ATOM 4493 C CA . ILE A 1 553 ? -29.819 8.038 14.076 1.00 89.75 553 ILE A CA 1
ATOM 4494 C C . ILE A 1 553 ? -28.952 6.791 14.268 1.00 89.75 553 ILE A C 1
ATOM 4496 O O . ILE A 1 553 ? -28.269 6.665 15.284 1.00 89.75 553 ILE A O 1
ATOM 4500 N N . ARG A 1 554 ? -28.934 5.882 13.285 1.00 88.56 554 ARG A N 1
ATOM 4501 C CA . ARG A 1 554 ? -28.076 4.684 13.323 1.00 88.56 554 ARG A CA 1
ATOM 4502 C C . ARG A 1 554 ? -26.590 5.043 13.314 1.00 88.56 554 ARG A C 1
ATOM 4504 O O . ARG A 1 554 ? -25.813 4.440 14.052 1.00 88.56 554 ARG A O 1
ATOM 4511 N N . ASP A 1 555 ? -26.209 6.029 12.509 1.00 90.06 555 ASP A N 1
ATOM 4512 C CA . ASP A 1 555 ? -24.827 6.489 12.387 1.00 90.06 555 ASP A CA 1
ATOM 4513 C C . ASP A 1 555 ? -24.352 7.154 13.692 1.00 90.06 555 ASP A C 1
ATOM 4515 O O . ASP A 1 555 ? -23.261 6.834 14.170 1.00 90.06 555 ASP A O 1
ATOM 4519 N N . TRP A 1 556 ? -25.199 7.968 14.339 1.00 94.56 556 TRP A N 1
ATOM 4520 C CA . TRP A 1 556 ? -24.936 8.505 15.681 1.00 94.56 556 TRP A CA 1
ATOM 4521 C C . TRP A 1 556 ? -24.787 7.403 16.732 1.00 94.56 556 TRP A C 1
ATOM 4523 O O . TRP A 1 556 ? -23.797 7.381 17.458 1.00 94.56 556 TRP A O 1
ATOM 4533 N N . GLN A 1 557 ? -25.710 6.437 16.782 1.00 92.94 557 GLN A N 1
ATOM 4534 C CA . GLN A 1 557 ? -25.616 5.310 17.718 1.00 92.94 557 GLN A CA 1
ATOM 4535 C C . GLN A 1 557 ? -24.315 4.523 17.528 1.00 92.94 557 GLN A C 1
ATOM 4537 O O . GLN A 1 557 ? -23.628 4.233 18.504 1.00 92.94 557 GLN A O 1
ATOM 4542 N N . SER A 1 558 ? -23.924 4.238 16.281 1.00 92.12 558 SER A N 1
ATOM 4543 C CA . SER A 1 558 ? -22.659 3.554 15.998 1.00 92.12 558 SER A CA 1
ATOM 4544 C C . SER A 1 558 ? -21.440 4.390 16.403 1.00 92.12 558 SER A C 1
ATOM 4546 O O . SER A 1 558 ? -20.463 3.844 16.921 1.00 92.12 558 SER A O 1
ATOM 4548 N N . PHE A 1 559 ? -21.487 5.709 16.190 1.00 95.06 559 PHE A N 1
ATOM 4549 C CA . PHE A 1 559 ? -20.452 6.633 16.645 1.00 95.06 559 PHE A CA 1
ATOM 4550 C C . PHE A 1 559 ? -20.313 6.607 18.175 1.00 95.06 559 PHE A C 1
ATOM 4552 O O . PHE A 1 559 ? -19.200 6.444 18.681 1.00 95.06 559 PHE A O 1
ATOM 4559 N N . ILE A 1 560 ? -21.421 6.680 18.917 1.00 96.94 560 ILE A N 1
ATOM 4560 C CA . ILE A 1 560 ? -21.426 6.588 20.383 1.00 96.94 560 ILE A CA 1
ATOM 4561 C C . ILE A 1 560 ? -20.911 5.225 20.858 1.00 96.94 560 ILE A C 1
ATOM 4563 O O . ILE A 1 560 ? -20.022 5.184 21.706 1.00 96.94 560 ILE A O 1
ATOM 4567 N N . GLU A 1 561 ? -21.400 4.115 20.297 1.00 94.38 561 GLU A N 1
ATOM 4568 C CA . GLU A 1 561 ? -20.979 2.761 20.684 1.00 94.38 561 GLU A CA 1
ATOM 4569 C C . GLU A 1 561 ? -19.465 2.568 20.547 1.00 94.38 561 GLU A C 1
ATOM 4571 O O . GLU A 1 561 ? -18.825 2.032 21.452 1.00 94.38 561 GLU A O 1
ATOM 4576 N N . LYS A 1 562 ? -18.870 3.040 19.444 1.00 93.50 562 LYS A N 1
ATOM 4577 C CA . LYS A 1 562 ? -17.418 2.955 19.226 1.00 93.50 562 LYS A CA 1
ATOM 4578 C C . LYS A 1 562 ? -16.639 3.779 20.248 1.00 93.50 562 LYS A C 1
ATOM 4580 O O . LYS A 1 562 ? -15.669 3.282 20.811 1.00 93.50 562 LYS A O 1
ATOM 4585 N N . ASN A 1 563 ? -17.075 5.009 20.527 1.00 95.69 563 ASN A N 1
ATOM 4586 C CA . ASN A 1 563 ? -16.423 5.844 21.536 1.00 95.69 563 ASN A CA 1
ATOM 4587 C C . ASN A 1 563 ? -16.567 5.255 22.947 1.00 95.69 563 ASN A C 1
ATOM 4589 O O . ASN A 1 563 ? -15.605 5.272 23.709 1.00 95.69 563 ASN A O 1
ATOM 4593 N N . ALA A 1 564 ? -17.725 4.686 23.285 1.00 95.69 564 ALA A N 1
ATOM 4594 C CA . ALA A 1 564 ? -17.947 4.028 24.568 1.00 95.69 564 ALA A CA 1
ATOM 4595 C C . ALA A 1 564 ? -17.087 2.760 24.727 1.00 95.69 564 ALA A C 1
ATOM 4597 O O . ALA A 1 564 ? -16.566 2.516 25.811 1.00 95.69 564 ALA A O 1
ATOM 4598 N N . LEU A 1 565 ? -16.880 1.970 23.666 1.00 93.75 565 LEU A N 1
ATOM 4599 C CA . LEU A 1 565 ? -15.972 0.813 23.699 1.00 93.75 565 LEU A CA 1
ATOM 4600 C C . LEU A 1 565 ? -14.512 1.229 23.945 1.00 93.75 565 LEU A C 1
ATOM 4602 O O . LEU A 1 565 ? -13.839 0.607 24.767 1.00 93.75 565 LEU A O 1
ATOM 4606 N N . ASP A 1 566 ? -14.044 2.301 23.299 1.00 90.69 566 ASP A N 1
ATOM 4607 C CA . ASP A 1 566 ? -12.705 2.853 23.556 1.00 90.69 566 ASP A CA 1
ATOM 4608 C C . ASP A 1 566 ? -12.571 3.321 25.015 1.00 90.69 566 ASP A C 1
ATOM 4610 O O . ASP A 1 566 ? -11.558 3.086 25.675 1.00 90.69 566 ASP A O 1
ATOM 4614 N N . ILE A 1 567 ? -13.616 3.964 25.545 1.00 92.81 567 ILE A N 1
ATOM 4615 C CA . ILE A 1 567 ? -13.653 4.434 26.931 1.00 92.81 567 ILE A CA 1
ATOM 4616 C C . ILE A 1 567 ? -13.683 3.260 27.919 1.00 92.81 567 ILE A C 1
ATOM 4618 O O . ILE A 1 567 ? -12.978 3.317 28.920 1.00 92.81 567 ILE A O 1
ATOM 4622 N N . LEU A 1 568 ? -14.408 2.170 27.635 1.00 91.31 568 LEU A N 1
ATOM 4623 C CA . LEU A 1 568 ? -14.369 0.956 28.463 1.00 91.31 568 LEU A CA 1
ATOM 4624 C C . LEU A 1 568 ? -12.943 0.420 28.612 1.00 91.31 568 LEU A C 1
ATOM 4626 O O . LEU A 1 568 ? -12.550 0.040 29.716 1.00 91.31 568 LEU A O 1
ATOM 4630 N N . GLN A 1 569 ? -12.165 0.414 27.527 1.00 85.62 569 GLN A N 1
ATOM 4631 C CA . GLN A 1 569 ? -10.764 0.003 27.574 1.00 85.62 569 GLN A CA 1
ATOM 4632 C C . GLN A 1 569 ? -9.937 0.963 28.435 1.00 85.62 569 GLN A C 1
ATOM 4634 O O . GLN A 1 569 ? -9.160 0.520 29.277 1.00 85.62 569 GLN A O 1
ATOM 4639 N N . LEU A 1 570 ? -10.149 2.274 28.288 1.00 87.06 570 LEU A N 1
ATOM 4640 C CA . LEU A 1 570 ? -9.560 3.278 29.176 1.00 87.06 570 LEU A CA 1
ATOM 4641 C C . LEU A 1 570 ? -10.079 3.184 30.616 1.00 87.06 570 LEU A C 1
ATOM 4643 O O . LEU A 1 570 ? -9.530 3.847 31.477 1.00 87.06 570 LEU A O 1
ATOM 4647 N N . MET A 1 571 ? -11.096 2.390 30.924 1.00 88.44 571 MET A N 1
ATOM 4648 C CA . MET A 1 571 ? -11.566 2.133 32.289 1.00 88.44 571 MET A CA 1
ATOM 4649 C C . MET A 1 571 ? -11.077 0.778 32.826 1.00 88.44 571 MET A C 1
ATOM 4651 O O . MET A 1 571 ? -11.573 0.320 33.853 1.00 88.44 571 MET A O 1
ATOM 4655 N N . ASP A 1 572 ? -10.151 0.119 32.117 1.00 84.50 572 ASP A N 1
ATOM 4656 C CA . ASP A 1 572 ? -9.656 -1.242 32.378 1.00 84.50 572 ASP A CA 1
ATOM 4657 C C . ASP A 1 572 ? -10.770 -2.307 32.420 1.00 84.50 572 ASP A C 1
ATOM 4659 O O . ASP A 1 572 ? -10.614 -3.383 33.003 1.00 84.50 572 ASP A O 1
ATOM 4663 N N . CYS A 1 573 ? -11.920 -2.022 31.799 1.00 87.75 573 CYS A N 1
ATOM 4664 C CA . CYS A 1 573 ? -12.999 -2.990 31.652 1.00 87.75 573 CYS A CA 1
ATOM 4665 C C . CYS A 1 573 ? -12.690 -3.964 30.513 1.00 87.75 573 CYS A C 1
ATOM 4667 O O . CYS A 1 573 ? -12.089 -3.603 29.501 1.00 87.75 573 CYS A O 1
ATOM 4669 N N . ILE A 1 574 ? -13.190 -5.192 30.640 1.00 87.88 574 ILE A N 1
ATOM 4670 C CA . ILE A 1 574 ? -13.071 -6.221 29.607 1.00 87.88 574 ILE A CA 1
ATOM 4671 C C . ILE A 1 574 ? -14.468 -6.515 29.067 1.00 87.88 574 ILE A C 1
ATOM 4673 O O . ILE A 1 574 ? -15.250 -7.173 29.761 1.00 87.88 574 ILE A O 1
ATOM 4677 N N . PRO A 1 575 ? -14.796 -6.078 27.837 1.00 91.19 575 PRO A N 1
ATOM 4678 C CA . PRO A 1 575 ? -16.104 -6.333 27.241 1.00 91.19 575 PRO A CA 1
ATOM 4679 C C . PRO A 1 575 ? -16.419 -7.831 27.140 1.00 91.19 575 PRO A C 1
ATOM 4681 O O . PRO A 1 575 ? -17.510 -8.259 27.512 1.00 91.19 575 PRO A O 1
ATOM 4684 N N . TRP A 1 576 ? -15.449 -8.635 26.694 1.00 90.56 576 TRP A N 1
ATOM 4685 C CA . TRP A 1 576 ? -15.543 -10.094 26.631 1.00 90.56 576 TRP A CA 1
ATOM 4686 C C . TRP A 1 576 ? -14.165 -10.769 26.698 1.00 90.56 576 TRP A C 1
ATOM 4688 O O . TRP A 1 576 ? -13.184 -10.238 26.179 1.00 90.56 576 TRP A O 1
ATOM 4698 N N . GLY A 1 577 ? -14.103 -11.956 27.305 1.00 84.31 577 GLY A N 1
ATOM 4699 C CA . GLY A 1 577 ? -12.919 -12.825 27.351 1.00 84.31 577 GLY A CA 1
ATOM 4700 C C . GLY A 1 577 ? -12.973 -13.957 26.318 1.00 84.31 577 GLY A C 1
ATOM 4701 O O . GLY A 1 577 ? -14.027 -14.241 25.750 1.00 84.31 577 GLY A O 1
ATOM 4702 N N . ILE A 1 578 ? -11.847 -14.634 26.073 1.00 86.12 578 ILE A N 1
ATOM 4703 C CA . ILE A 1 578 ? -11.808 -15.845 25.234 1.00 86.12 578 ILE A CA 1
ATOM 4704 C C . ILE A 1 578 ? -12.173 -17.058 26.094 1.00 86.12 578 ILE A C 1
ATOM 4706 O O . ILE A 1 578 ? -11.494 -17.325 27.075 1.00 86.12 578 ILE A O 1
ATOM 4710 N N . ALA A 1 579 ? -13.210 -17.808 25.712 1.00 84.12 579 ALA A N 1
ATOM 4711 C CA . ALA A 1 579 ? -13.696 -18.958 26.484 1.00 84.12 579 ALA A CA 1
ATOM 4712 C C . ALA A 1 579 ? -12.890 -20.247 26.258 1.00 84.12 579 ALA A C 1
ATOM 4714 O O . ALA A 1 579 ? -12.995 -21.194 27.031 1.00 84.12 579 ALA A O 1
ATOM 4715 N N . ASN A 1 580 ? -12.165 -20.341 25.142 1.00 83.25 580 ASN A N 1
ATOM 4716 C CA . ASN A 1 580 ? -11.406 -21.540 24.799 1.00 83.25 580 ASN A CA 1
ATOM 4717 C C . ASN A 1 580 ? -10.110 -21.612 25.607 1.00 83.25 580 ASN A C 1
ATOM 4719 O O . ASN A 1 580 ? -9.427 -20.596 25.754 1.00 83.25 580 ASN A O 1
ATOM 4723 N N . THR A 1 581 ? -9.730 -22.825 26.016 1.00 74.50 581 THR A N 1
ATOM 4724 C CA . THR A 1 581 ? -8.432 -23.110 26.636 1.00 74.50 581 THR A CA 1
ATOM 4725 C C . THR A 1 581 ? -7.299 -22.536 25.787 1.00 74.50 581 THR A C 1
ATOM 4727 O O . THR A 1 581 ? -7.163 -22.867 24.607 1.00 74.50 581 THR A O 1
ATOM 4730 N N . GLN A 1 582 ? -6.506 -21.648 26.382 1.00 71.06 582 GLN A N 1
ATOM 4731 C CA . GLN A 1 582 ? -5.325 -21.066 25.754 1.00 71.06 582 GLN A CA 1
ATOM 4732 C C . GLN A 1 582 ? -4.106 -21.931 26.087 1.00 71.06 582 GLN A C 1
ATOM 4734 O O . GLN A 1 582 ? -3.957 -22.378 27.220 1.00 71.06 582 GLN A O 1
ATOM 4739 N N . GLN A 1 583 ? -3.211 -22.137 25.120 1.00 76.69 583 GLN A N 1
ATOM 4740 C CA . GLN A 1 583 ? -1.911 -22.780 25.374 1.00 76.69 583 GLN A CA 1
ATOM 4741 C C . GLN A 1 583 ? -0.933 -21.851 26.110 1.00 76.69 583 GLN A C 1
ATOM 4743 O O . GLN A 1 583 ? 0.058 -22.313 26.666 1.00 76.69 583 GLN A O 1
ATOM 4748 N N . TYR A 1 584 ? -1.217 -20.547 26.116 1.00 76.81 584 TYR A N 1
ATOM 4749 C CA . TYR A 1 584 ? -0.393 -19.518 26.735 1.00 76.81 584 TYR A CA 1
ATOM 4750 C C . TYR A 1 584 ? -1.234 -18.710 27.719 1.00 76.81 584 TYR A C 1
ATOM 4752 O O . TYR A 1 584 ? -2.331 -18.267 27.383 1.00 76.81 584 TYR A O 1
ATOM 4760 N N . GLN A 1 585 ? -0.698 -18.490 28.917 1.00 75.94 585 GLN A N 1
ATOM 4761 C CA . GLN A 1 585 ? -1.333 -17.687 29.969 1.00 75.94 585 GLN A CA 1
ATOM 4762 C C . GLN A 1 585 ? -1.021 -16.188 29.838 1.00 75.94 585 GLN A C 1
ATOM 4764 O O . GLN A 1 585 ? -1.668 -15.359 30.475 1.00 75.94 585 GLN A O 1
ATOM 4769 N N . ALA A 1 586 ? -0.040 -15.829 29.004 1.00 79.94 586 ALA A N 1
ATOM 4770 C CA . ALA A 1 586 ? 0.336 -14.450 28.734 1.00 79.94 586 ALA A CA 1
ATOM 4771 C C . ALA A 1 586 ? 0.811 -14.258 27.286 1.00 79.94 586 ALA A C 1
ATOM 4773 O O . ALA A 1 586 ? 1.363 -15.171 26.671 1.00 79.94 586 ALA A O 1
ATOM 4774 N N . GLN A 1 587 ? 0.611 -13.053 26.755 1.00 82.12 587 GLN A N 1
ATOM 4775 C CA . GLN A 1 587 ? 1.072 -12.611 25.443 1.00 82.12 587 GLN A CA 1
ATOM 4776 C C . GLN A 1 587 ? 1.746 -11.245 25.580 1.00 82.12 587 GLN A C 1
ATOM 4778 O O . GLN A 1 587 ? 1.173 -10.314 26.143 1.00 82.12 587 GLN A O 1
ATOM 4783 N N . LEU A 1 588 ? 2.962 -11.125 25.048 1.00 83.31 588 LEU A N 1
ATOM 4784 C CA . LEU A 1 588 ? 3.709 -9.873 25.001 1.00 83.31 588 LEU A CA 1
ATOM 4785 C C . LEU A 1 588 ? 3.734 -9.360 23.562 1.00 83.31 588 LEU A C 1
ATOM 4787 O O . LEU A 1 588 ? 4.312 -10.000 22.685 1.00 83.31 588 LEU A O 1
ATOM 4791 N N . ALA A 1 589 ? 3.133 -8.200 23.330 1.00 82.19 589 ALA A N 1
ATOM 4792 C CA . ALA A 1 589 ? 3.238 -7.479 22.073 1.00 82.19 589 ALA A CA 1
ATOM 4793 C C . ALA A 1 589 ? 4.262 -6.349 22.214 1.00 82.19 589 ALA A C 1
ATOM 4795 O O . ALA A 1 589 ? 4.229 -5.568 23.167 1.00 82.19 589 ALA A O 1
ATOM 4796 N N . ILE A 1 590 ? 5.176 -6.272 21.251 1.00 81.62 590 ILE A N 1
ATOM 4797 C CA . ILE A 1 590 ? 6.191 -5.227 21.163 1.00 81.62 590 ILE A CA 1
ATOM 4798 C C . ILE A 1 590 ? 5.985 -4.520 19.836 1.00 81.62 590 ILE A C 1
ATOM 4800 O O . ILE A 1 590 ? 6.041 -5.161 18.788 1.00 81.62 590 ILE A O 1
ATOM 4804 N N . ASP A 1 591 ? 5.791 -3.211 19.893 1.00 78.06 591 ASP A N 1
ATOM 4805 C CA . ASP A 1 591 ? 5.753 -2.364 18.710 1.00 78.06 591 ASP A CA 1
ATOM 4806 C C . ASP A 1 591 ? 6.848 -1.302 18.807 1.00 78.06 591 ASP A C 1
ATOM 4808 O O . ASP A 1 591 ? 7.157 -0.787 19.883 1.00 78.06 591 ASP A O 1
ATOM 4812 N N . VAL A 1 592 ? 7.478 -0.985 17.684 1.00 73.00 592 VAL A N 1
ATOM 4813 C CA . VAL A 1 592 ? 8.507 0.050 17.613 1.00 73.00 592 VAL A CA 1
ATOM 4814 C C . VAL A 1 592 ? 8.028 1.086 16.621 1.00 73.00 592 VAL A C 1
ATOM 4816 O O . VAL A 1 592 ? 7.879 0.799 15.434 1.00 73.00 592 VAL A O 1
ATOM 4819 N N . GLY A 1 593 ? 7.839 2.307 17.120 1.00 59.03 593 GLY A N 1
ATOM 4820 C CA . GLY A 1 593 ? 7.474 3.452 16.308 1.00 59.03 593 GLY A CA 1
ATOM 4821 C C . GLY A 1 593 ? 8.456 3.630 15.156 1.00 59.03 593 GLY A C 1
ATOM 4822 O O . GLY A 1 593 ? 9.656 3.372 15.272 1.00 59.03 593 GLY A O 1
ATOM 4823 N N . TRP A 1 594 ? 7.936 4.061 14.018 1.00 51.22 594 TRP A N 1
ATOM 4824 C CA . TRP A 1 594 ? 8.685 4.125 12.773 1.00 51.22 594 TRP A CA 1
ATOM 4825 C C . TRP A 1 594 ? 9.890 5.079 12.800 1.00 51.22 594 TRP A C 1
ATOM 4827 O O . TRP A 1 594 ? 10.921 4.799 12.179 1.00 51.22 594 TRP A O 1
ATOM 4837 N N . ASP A 1 595 ? 9.797 6.195 13.533 1.00 57.34 595 ASP A N 1
ATOM 4838 C CA . ASP A 1 595 ? 10.921 7.107 13.798 1.00 57.34 595 ASP A CA 1
ATOM 4839 C C . ASP A 1 595 ? 12.043 6.436 14.597 1.00 57.34 595 ASP A C 1
ATOM 4841 O O . ASP A 1 595 ? 13.129 6.998 14.747 1.00 57.34 595 ASP A O 1
ATOM 4845 N N . LYS A 1 596 ? 11.783 5.220 15.094 1.00 63.56 596 LYS A N 1
ATOM 4846 C CA . LYS A 1 596 ? 12.616 4.422 15.986 1.00 63.56 596 LYS A CA 1
ATOM 4847 C C . LYS A 1 596 ? 12.927 5.128 17.299 1.00 63.56 596 LYS A C 1
ATOM 4849 O O . LYS A 1 596 ? 13.737 4.589 18.049 1.00 63.56 596 LYS A O 1
ATOM 4854 N N . GLN A 1 597 ? 12.308 6.268 17.584 1.00 62.91 597 GLN A N 1
ATOM 4855 C CA . GLN A 1 597 ? 12.436 7.018 18.824 1.00 62.91 597 GLN A CA 1
ATOM 4856 C C . GLN A 1 597 ? 11.455 6.518 19.868 1.00 62.91 597 GLN A C 1
ATOM 4858 O O . GLN A 1 597 ? 11.755 6.656 21.039 1.00 62.91 597 GLN A O 1
ATOM 4863 N N . ASN A 1 598 ? 10.329 5.921 19.483 1.00 63.94 598 ASN A N 1
ATOM 4864 C CA . ASN A 1 598 ? 9.339 5.419 20.435 1.00 63.94 598 ASN A CA 1
ATOM 4865 C C . ASN A 1 598 ? 9.180 3.900 20.324 1.00 63.94 598 ASN A C 1
ATOM 4867 O O . ASN A 1 598 ? 9.370 3.322 19.253 1.00 63.94 598 ASN A O 1
ATOM 4871 N N . PHE A 1 599 ? 8.838 3.237 21.423 1.00 72.12 599 PHE A N 1
ATOM 4872 C CA . PHE A 1 599 ? 8.392 1.846 21.408 1.00 72.12 599 PHE A CA 1
ATOM 4873 C C . PHE A 1 599 ? 7.255 1.645 22.408 1.00 72.12 599 PHE A C 1
ATOM 4875 O O . PHE A 1 599 ? 7.184 2.337 23.423 1.00 72.12 599 PHE A O 1
ATOM 4882 N N . ALA A 1 600 ? 6.372 0.702 22.102 1.00 68.25 600 ALA A N 1
ATOM 4883 C CA . ALA A 1 600 ? 5.277 0.286 22.954 1.00 68.25 600 ALA A CA 1
ATOM 4884 C C . ALA A 1 600 ? 5.471 -1.173 23.379 1.00 68.25 600 ALA A C 1
ATOM 4886 O O . ALA A 1 600 ? 5.867 -2.027 22.583 1.00 68.25 600 ALA A O 1
ATOM 4887 N N . LEU A 1 601 ? 5.180 -1.455 24.643 1.00 75.62 601 LEU A N 1
ATOM 4888 C CA . LEU A 1 601 ? 5.172 -2.788 25.224 1.00 75.62 601 LEU A CA 1
ATOM 4889 C C . LEU A 1 601 ? 3.785 -3.054 25.791 1.00 75.62 601 LEU A C 1
ATOM 4891 O O . LEU A 1 601 ? 3.356 -2.325 26.680 1.00 75.62 601 LEU A O 1
ATOM 4895 N N . SER A 1 602 ? 3.104 -4.088 25.303 1.00 73.19 602 SER A N 1
ATOM 4896 C CA . SER A 1 602 ? 1.798 -4.501 25.819 1.00 73.19 602 SER A CA 1
ATOM 4897 C C . SER A 1 602 ? 1.858 -5.929 26.341 1.00 73.19 602 SER A C 1
ATOM 4899 O O . SER A 1 602 ? 2.166 -6.844 25.583 1.00 73.19 602 SER A O 1
ATOM 4901 N N . LEU A 1 603 ? 1.565 -6.128 27.622 1.00 77.81 603 LEU A N 1
ATOM 4902 C CA . LEU A 1 603 ? 1.442 -7.445 28.238 1.00 77.81 603 LEU A CA 1
ATOM 4903 C C . LEU A 1 603 ? -0.035 -7.739 28.483 1.00 77.81 603 LEU A C 1
ATOM 4905 O O . LEU A 1 603 ? -0.688 -7.039 29.255 1.00 77.81 603 LEU A O 1
ATOM 4909 N N . LEU A 1 604 ? -0.531 -8.786 27.837 1.00 75.06 604 LEU A N 1
ATOM 4910 C CA . LEU A 1 604 ? -1.825 -9.389 28.106 1.00 75.06 604 LEU A CA 1
ATOM 4911 C C . LEU A 1 604 ? -1.605 -10.641 28.955 1.00 75.06 604 LEU A C 1
ATOM 4913 O O . LEU A 1 604 ? -0.934 -11.562 28.499 1.00 75.06 604 LEU A O 1
ATOM 4917 N N . THR A 1 605 ? -2.185 -10.713 30.145 1.00 74.06 605 THR A N 1
ATOM 4918 C CA . THR A 1 605 ? -2.325 -11.961 30.903 1.00 74.06 605 THR A CA 1
ATOM 4919 C C . THR A 1 605 ? -3.776 -12.411 30.853 1.00 74.06 605 THR A C 1
ATOM 4921 O O . THR A 1 605 ? -4.697 -11.594 30.853 1.00 74.06 605 THR A O 1
ATOM 4924 N N . ASN A 1 606 ? -3.977 -13.716 30.733 1.00 69.88 606 ASN A N 1
ATOM 4925 C CA . ASN A 1 606 ? -5.285 -14.348 30.702 1.00 69.88 606 ASN A CA 1
ATOM 4926 C C . ASN A 1 606 ? -5.180 -15.696 31.417 1.00 69.88 606 ASN A C 1
ATOM 4928 O O . ASN A 1 606 ? -5.025 -16.744 30.785 1.00 69.88 606 ASN A O 1
ATOM 4932 N N . ILE A 1 607 ? -5.181 -15.643 32.747 1.00 65.62 607 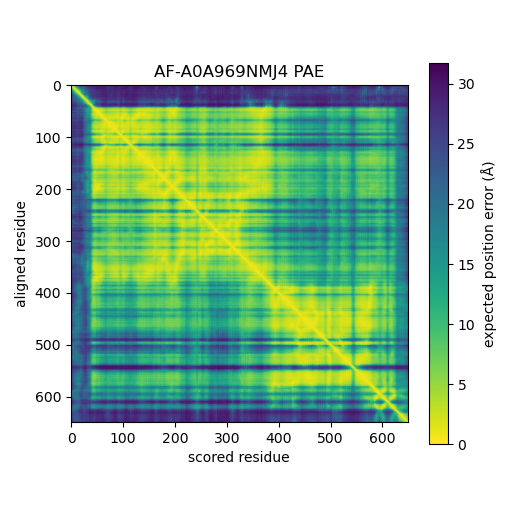ILE A N 1
ATOM 4933 C CA . ILE A 1 607 ? -5.118 -16.827 33.597 1.00 65.62 607 ILE A CA 1
ATOM 4934 C C . ILE A 1 607 ? -6.552 -17.253 33.895 1.00 65.62 607 ILE A C 1
ATOM 4936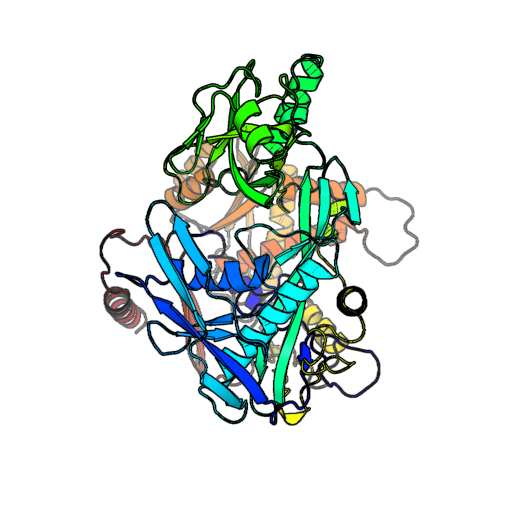 O O . ILE A 1 607 ? -7.322 -16.526 34.523 1.00 65.62 607 ILE A O 1
ATOM 4940 N N . PHE A 1 608 ? -6.900 -18.438 33.403 1.00 59.16 608 PHE A N 1
ATOM 4941 C CA . PHE A 1 608 ? -8.110 -19.144 33.790 1.00 59.16 608 PHE A CA 1
ATOM 4942 C C . PHE A 1 608 ? -7.735 -20.183 34.842 1.00 59.16 608 PHE A C 1
ATOM 4944 O O . PHE A 1 608 ? -7.332 -21.289 34.484 1.00 59.16 608 PHE A O 1
ATOM 4951 N N . ASP A 1 609 ? -7.863 -19.833 36.120 1.00 55.78 609 ASP A N 1
ATOM 4952 C CA . ASP A 1 609 ? -7.915 -20.820 37.197 1.00 55.78 609 ASP A CA 1
ATOM 4953 C C . ASP A 1 609 ? -9.341 -20.872 37.771 1.00 55.78 609 ASP A C 1
ATOM 4955 O O . ASP A 1 609 ? -10.079 -19.886 37.736 1.00 55.78 609 ASP A O 1
ATOM 4959 N N . LYS A 1 610 ? -9.756 -22.028 38.299 1.00 46.53 610 LYS A N 1
ATOM 4960 C CA . LYS A 1 610 ? -11.085 -22.250 38.899 1.00 46.53 610 LYS A CA 1
ATOM 4961 C C . LYS A 1 610 ? -11.389 -21.289 40.056 1.00 46.53 610 LYS A C 1
ATOM 4963 O O . LYS A 1 610 ? -12.555 -21.145 40.417 1.00 46.53 610 LYS A O 1
ATOM 4968 N N . HIS A 1 611 ? -10.363 -20.647 40.614 1.00 45.88 611 HIS A N 1
ATOM 4969 C CA . HIS A 1 611 ? -10.459 -19.748 41.762 1.00 45.88 611 HIS A CA 1
ATOM 4970 C C . HIS A 1 611 ? -10.027 -18.304 41.474 1.00 45.88 611 HIS A C 1
ATOM 4972 O O . HIS A 1 611 ? -10.325 -17.434 42.288 1.00 45.88 611 HIS A O 1
ATOM 4978 N N . ASP A 1 612 ? -9.389 -18.025 40.330 1.00 51.75 612 ASP A N 1
ATOM 4979 C CA . ASP A 1 612 ? -8.964 -16.672 39.966 1.00 51.75 612 ASP A CA 1
ATOM 4980 C C . ASP A 1 612 ? -9.011 -16.454 38.444 1.00 51.75 612 ASP A C 1
ATOM 4982 O O . ASP A 1 612 ? -8.418 -17.192 37.653 1.00 51.75 612 ASP A O 1
ATOM 4986 N N . LEU A 1 613 ? -9.750 -15.419 38.038 1.00 54.12 613 LEU A N 1
ATOM 4987 C CA . LEU A 1 613 ? -9.856 -14.952 36.657 1.00 54.12 613 LEU A CA 1
ATOM 4988 C C . LEU A 1 613 ? -9.042 -13.662 36.524 1.00 54.12 613 LEU A C 1
ATOM 4990 O O . LEU A 1 613 ? -9.572 -12.538 36.524 1.00 54.12 613 LEU A O 1
ATOM 4994 N N . SER A 1 614 ? -7.726 -13.810 36.381 1.00 61.81 614 SER A N 1
ATOM 4995 C CA . SER A 1 614 ? -6.846 -12.676 36.120 1.00 61.81 614 SER A CA 1
ATOM 4996 C C . SER A 1 614 ? -6.659 -12.491 34.614 1.00 61.81 614 SER A C 1
ATOM 4998 O O . SER A 1 614 ? -5.772 -13.037 33.961 1.00 61.81 614 SER A O 1
ATOM 5000 N N . PHE A 1 615 ? -7.549 -11.682 34.039 1.00 63.56 615 PHE A N 1
ATOM 5001 C CA . PHE A 1 615 ? -7.258 -10.984 32.793 1.00 63.56 615 PHE A CA 1
ATOM 5002 C C . PHE A 1 615 ? -6.754 -9.579 33.116 1.00 63.56 615 PHE A C 1
ATOM 5004 O O . PHE A 1 615 ? -7.429 -8.835 33.845 1.00 63.56 615 PHE A O 1
ATOM 5011 N N . GLN A 1 616 ? -5.585 -9.233 32.576 1.00 66.44 616 GLN A N 1
ATOM 5012 C CA . GLN A 1 616 ? -4.954 -7.921 32.699 1.00 66.44 616 GLN A CA 1
ATOM 5013 C C . GLN A 1 616 ? -4.303 -7.537 31.369 1.00 66.44 616 GLN A C 1
ATOM 5015 O O . GLN A 1 616 ? -3.626 -8.350 30.746 1.00 66.44 616 GLN A O 1
ATOM 5020 N N . LEU A 1 617 ? -4.490 -6.289 30.942 1.00 67.69 617 LEU A N 1
ATOM 5021 C CA . LEU A 1 617 ? -3.789 -5.712 29.800 1.00 67.69 617 LEU A CA 1
ATOM 5022 C C . LEU A 1 617 ? -3.040 -4.470 30.272 1.00 67.69 617 LEU A C 1
ATOM 5024 O O . LEU A 1 617 ? -3.665 -3.487 30.651 1.00 67.69 617 LEU A O 1
ATOM 5028 N N . ASN A 1 618 ? -1.714 -4.502 30.209 1.00 66.75 618 ASN A N 1
ATOM 5029 C CA . ASN A 1 618 ? -0.881 -3.350 30.536 1.00 66.75 618 ASN A CA 1
ATOM 5030 C C . ASN A 1 618 ? -0.109 -2.899 29.308 1.00 66.75 618 ASN A C 1
ATOM 5032 O O . ASN A 1 618 ? 0.581 -3.711 28.699 1.00 66.75 618 ASN A O 1
ATOM 5036 N N . THR A 1 619 ? -0.181 -1.610 28.977 1.00 65.19 619 THR A N 1
ATOM 5037 C CA . THR A 1 619 ? 0.574 -1.014 27.868 1.00 65.19 619 THR A CA 1
ATOM 5038 C C . THR A 1 619 ? 1.466 0.109 28.378 1.00 65.19 619 THR A C 1
ATOM 5040 O O . THR A 1 619 ? 1.018 0.960 29.140 1.00 65.19 619 THR A O 1
ATOM 5043 N N . VAL A 1 620 ? 2.723 0.122 27.944 1.00 66.69 620 VAL A N 1
ATOM 5044 C CA . VAL A 1 620 ? 3.707 1.164 28.249 1.00 66.69 620 VAL A CA 1
ATOM 5045 C C . VAL A 1 620 ? 4.273 1.691 26.937 1.00 66.69 620 VAL A C 1
ATOM 5047 O O . VAL A 1 620 ? 4.688 0.896 26.098 1.00 66.69 620 VAL A O 1
ATOM 5050 N N . VAL A 1 621 ? 4.307 3.013 26.764 1.00 65.56 621 VAL A N 1
ATOM 5051 C CA . VAL A 1 621 ? 4.910 3.683 25.602 1.00 65.56 621 VAL A CA 1
ATOM 5052 C C . VAL A 1 621 ? 6.058 4.552 26.092 1.00 65.56 621 VAL A C 1
ATOM 5054 O O . VAL A 1 621 ? 5.865 5.383 26.974 1.00 65.56 621 VAL A O 1
ATOM 5057 N N . GLU A 1 622 ? 7.252 4.347 25.544 1.00 63.53 622 GLU A N 1
ATOM 5058 C CA . GLU A 1 622 ? 8.482 4.984 26.025 1.00 63.53 622 GLU A CA 1
ATOM 5059 C C . GLU A 1 622 ? 9.299 5.543 24.858 1.00 63.53 622 GLU A C 1
ATOM 5061 O O . GLU A 1 622 ? 9.345 4.965 23.763 1.00 63.53 622 GLU A O 1
ATOM 5066 N N . ARG A 1 623 ? 9.999 6.652 25.118 1.00 64.00 623 ARG A N 1
ATOM 5067 C CA . ARG A 1 623 ? 10.971 7.235 24.189 1.00 64.00 623 ARG A CA 1
ATOM 5068 C C . ARG A 1 623 ? 12.349 6.610 24.426 1.00 64.00 623 ARG A C 1
ATOM 5070 O O . ARG A 1 623 ? 12.808 6.493 25.558 1.00 64.00 623 ARG A O 1
ATOM 5077 N N . LYS A 1 624 ? 13.053 6.227 23.363 1.00 63.25 624 LYS A N 1
ATOM 5078 C CA . LYS A 1 624 ? 14.445 5.778 23.419 1.00 63.25 624 LYS A CA 1
ATOM 5079 C C . LYS A 1 624 ? 15.334 6.949 23.822 1.00 63.25 624 LYS A C 1
ATOM 5081 O O . LYS A 1 624 ? 15.357 7.974 23.148 1.00 63.25 624 LYS A O 1
ATOM 5086 N N . LEU A 1 625 ? 16.086 6.753 24.902 1.00 57.12 625 LEU A N 1
ATOM 5087 C CA . LEU A 1 625 ? 16.987 7.755 25.475 1.00 57.12 625 LEU A CA 1
ATOM 5088 C C . LEU A 1 625 ? 18.242 8.009 24.618 1.00 57.12 625 LEU A C 1
ATOM 5090 O O . LEU A 1 625 ? 18.875 9.045 24.773 1.00 57.12 625 LEU A O 1
ATOM 5094 N N . ASP A 1 626 ? 18.588 7.105 23.694 1.00 56.12 626 ASP A N 1
ATOM 5095 C CA . ASP A 1 626 ? 19.754 7.246 22.815 1.00 56.12 626 ASP A CA 1
ATOM 5096 C C . ASP A 1 626 ? 19.364 6.972 21.351 1.00 56.12 626 ASP A C 1
ATOM 5098 O O . ASP A 1 626 ? 18.968 5.864 20.980 1.00 56.12 626 ASP A O 1
ATOM 5102 N N . THR A 1 627 ? 19.442 8.008 20.513 1.00 50.16 627 THR A N 1
ATOM 5103 C CA . THR A 1 627 ? 19.155 7.947 19.071 1.00 50.16 627 THR A CA 1
ATOM 5104 C C . THR A 1 627 ? 20.363 7.501 18.241 1.00 50.16 627 THR A C 1
ATOM 5106 O O . THR A 1 627 ? 20.195 7.187 17.061 1.00 50.16 627 THR A O 1
ATOM 5109 N N . LYS A 1 628 ? 21.571 7.453 18.828 1.00 46.94 628 LYS A N 1
ATOM 5110 C CA . LYS A 1 628 ? 22.838 7.226 18.112 1.00 46.94 628 LYS A CA 1
ATOM 5111 C C . LYS A 1 628 ? 23.525 5.903 18.453 1.00 46.94 628 LYS A C 1
ATOM 5113 O O . LYS A 1 628 ? 24.205 5.362 17.580 1.00 46.94 628 LYS A O 1
ATOM 5118 N N . ARG A 1 629 ? 23.357 5.330 19.651 1.00 42.16 629 ARG A N 1
ATOM 5119 C CA . ARG A 1 629 ? 23.950 4.015 19.973 1.00 42.16 629 ARG A CA 1
ATOM 5120 C C . ARG A 1 629 ? 22.960 2.867 19.797 1.00 42.16 629 ARG A C 1
ATOM 5122 O O . ARG A 1 629 ? 21.835 2.896 20.285 1.00 42.16 629 ARG A O 1
ATOM 5129 N N . LYS A 1 630 ? 23.441 1.785 19.169 1.00 42.00 630 LYS A N 1
ATOM 5130 C CA . LYS A 1 630 ? 22.868 0.425 19.214 1.00 42.00 630 LYS A CA 1
ATOM 5131 C C . LYS A 1 630 ? 22.957 -0.148 20.641 1.00 42.00 630 LYS A C 1
ATOM 5133 O O . LYS A 1 630 ? 23.489 -1.238 20.835 1.00 42.00 630 LYS A O 1
ATOM 5138 N N . LEU A 1 631 ? 22.496 0.572 21.663 1.00 42.22 631 LEU A N 1
ATOM 5139 C CA . LEU A 1 631 ? 22.304 -0.031 22.974 1.00 42.22 631 LEU A CA 1
ATOM 5140 C C . LEU A 1 631 ? 21.210 -1.073 22.785 1.00 42.22 631 LEU A C 1
ATOM 5142 O O . LEU A 1 631 ? 20.068 -0.755 22.449 1.00 42.22 631 LEU A O 1
ATOM 5146 N N . SER A 1 632 ? 21.642 -2.334 22.813 1.00 42.38 632 SER A N 1
ATOM 5147 C CA . SER A 1 632 ? 20.839 -3.455 22.362 1.00 42.38 632 SER A CA 1
ATOM 5148 C C . SER A 1 632 ? 19.504 -3.429 23.091 1.00 42.38 632 SER A C 1
ATOM 5150 O O . SER A 1 632 ? 19.434 -3.475 24.316 1.00 42.38 632 SER A O 1
ATOM 5152 N N . THR A 1 633 ? 18.435 -3.351 22.312 1.00 49.09 633 THR A N 1
ATOM 5153 C CA . THR A 1 633 ? 17.043 -3.459 22.744 1.00 49.09 633 THR A CA 1
ATOM 5154 C C . THR A 1 633 ? 16.846 -4.605 23.761 1.00 49.09 633 THR A C 1
ATOM 5156 O O . THR A 1 633 ? 16.056 -4.477 24.689 1.00 49.09 633 THR A O 1
ATOM 5159 N N . LYS A 1 634 ? 17.674 -5.660 23.672 1.00 44.50 634 LYS A N 1
ATOM 5160 C CA . LYS A 1 634 ? 17.821 -6.754 24.647 1.00 44.50 634 LYS A CA 1
ATOM 5161 C C . LYS A 1 634 ? 18.084 -6.314 26.100 1.00 44.50 634 LYS A C 1
ATOM 5163 O O . LYS A 1 634 ? 17.425 -6.836 26.992 1.00 44.50 634 LYS A O 1
ATOM 5168 N N . LEU A 1 635 ? 19.014 -5.388 26.359 1.00 41.00 635 LEU A N 1
ATOM 5169 C CA . LEU A 1 635 ? 19.418 -5.016 27.727 1.00 41.00 635 LEU A CA 1
ATOM 5170 C C . LEU A 1 635 ? 18.330 -4.195 28.442 1.00 41.00 635 LEU A C 1
ATOM 5172 O O . LEU A 1 635 ? 18.063 -4.403 29.622 1.00 41.00 635 LEU A O 1
ATOM 5176 N N . PHE A 1 636 ? 17.642 -3.315 27.708 1.00 51.41 636 PHE A N 1
ATOM 5177 C CA . PHE A 1 636 ? 16.536 -2.519 28.250 1.00 51.41 636 PHE A CA 1
ATOM 5178 C C . PHE A 1 636 ? 15.301 -3.388 28.547 1.00 51.41 636 PHE A C 1
ATOM 5180 O O . PHE A 1 636 ? 14.666 -3.230 29.591 1.00 51.41 636 PHE A O 1
ATOM 5187 N N . PHE A 1 637 ? 15.002 -4.361 27.673 1.00 52.16 637 PHE A N 1
ATOM 5188 C CA . PHE A 1 637 ? 13.919 -5.324 27.892 1.00 52.16 637 PHE A CA 1
ATOM 5189 C C . PHE A 1 637 ? 14.153 -6.211 29.121 1.00 52.16 637 PHE A C 1
ATOM 5191 O O . PHE A 1 637 ? 13.220 -6.415 29.895 1.00 52.16 637 PHE A O 1
ATOM 5198 N N . ALA A 1 638 ? 15.387 -6.672 29.353 1.00 49.34 638 ALA A N 1
ATOM 5199 C CA . ALA A 1 638 ? 15.729 -7.487 30.521 1.00 49.34 638 ALA A CA 1
ATOM 5200 C C . ALA A 1 638 ? 15.556 -6.733 31.856 1.00 49.34 638 ALA A C 1
ATOM 5202 O O . ALA A 1 638 ? 15.043 -7.297 32.821 1.00 49.34 638 ALA A O 1
ATOM 5203 N N . ILE A 1 639 ? 15.924 -5.445 31.907 1.00 47.69 639 ILE A N 1
ATOM 5204 C CA . ILE A 1 639 ? 15.818 -4.612 33.119 1.00 47.69 639 ILE A CA 1
ATOM 5205 C C . ILE A 1 639 ? 14.358 -4.261 33.445 1.00 47.69 639 ILE A C 1
ATOM 5207 O O . ILE A 1 639 ? 13.966 -4.233 34.611 1.00 47.69 639 ILE A O 1
ATOM 5211 N N . LYS A 1 640 ? 13.519 -3.989 32.438 1.00 52.78 640 LYS A N 1
ATOM 5212 C CA . LYS A 1 640 ? 12.108 -3.657 32.691 1.00 52.78 640 LYS A CA 1
ATOM 5213 C C . LYS A 1 640 ? 11.262 -4.899 32.968 1.00 52.78 640 LYS A C 1
ATOM 5215 O O . LYS A 1 640 ? 10.436 -4.820 33.867 1.00 52.78 640 LYS A O 1
ATOM 5220 N N . LEU A 1 641 ? 11.494 -6.040 32.306 1.00 49.41 641 LEU A N 1
ATOM 5221 C CA . LEU A 1 641 ? 10.795 -7.297 32.627 1.00 49.41 641 LEU A CA 1
ATOM 5222 C C . LEU A 1 641 ? 11.105 -7.785 34.051 1.00 49.41 641 LEU A C 1
ATOM 5224 O O . LEU A 1 641 ? 10.190 -8.222 34.745 1.00 49.41 641 LEU A O 1
ATOM 5228 N N . SER A 1 642 ? 12.349 -7.642 34.525 1.00 43.50 642 SER A N 1
ATOM 5229 C CA . SER A 1 642 ? 12.708 -8.007 35.905 1.00 43.50 642 SER A CA 1
ATOM 5230 C C . SER A 1 642 ? 12.047 -7.094 36.946 1.00 43.50 642 SER A C 1
ATOM 5232 O O . SER A 1 642 ? 11.566 -7.575 37.969 1.00 43.50 642 SER A O 1
ATOM 5234 N N . ASN A 1 643 ? 11.926 -5.794 36.663 1.00 42.22 643 ASN A N 1
ATOM 5235 C CA . ASN A 1 643 ? 11.195 -4.857 37.522 1.00 42.22 643 ASN A CA 1
ATOM 5236 C C . ASN A 1 643 ? 9.665 -5.021 37.440 1.00 42.22 643 ASN A C 1
ATOM 5238 O O . ASN A 1 643 ? 8.970 -4.717 38.406 1.00 42.22 643 ASN A O 1
ATOM 5242 N N . TYR A 1 644 ? 9.136 -5.512 36.315 1.00 46.09 644 TYR A N 1
ATOM 5243 C CA . TYR A 1 644 ? 7.708 -5.800 36.138 1.00 46.09 644 TYR A CA 1
ATOM 5244 C C . TYR A 1 644 ? 7.289 -7.089 36.853 1.00 46.09 644 TYR A C 1
ATOM 5246 O O . TYR A 1 644 ? 6.234 -7.129 37.478 1.00 46.09 644 TYR A O 1
ATOM 5254 N N . SER A 1 645 ? 8.148 -8.115 36.817 1.00 40.97 645 SER A N 1
ATOM 5255 C CA . SER A 1 645 ? 7.985 -9.343 37.601 1.00 40.97 645 SER A CA 1
ATOM 5256 C C . SER A 1 645 ? 7.967 -9.051 39.100 1.00 40.97 645 SER A C 1
ATOM 5258 O O . SER A 1 645 ? 7.146 -9.623 39.797 1.00 40.97 645 SER A O 1
ATOM 5260 N N . LYS A 1 646 ? 8.813 -8.133 39.585 1.00 39.03 646 LYS A N 1
ATOM 5261 C CA . LYS A 1 646 ? 8.902 -7.775 41.012 1.00 39.03 646 LYS A CA 1
ATOM 5262 C C . LYS A 1 646 ? 7.748 -6.919 41.550 1.00 39.03 646 LYS A C 1
ATOM 5264 O O . LYS A 1 646 ? 7.677 -6.727 42.755 1.00 39.03 646 LYS A O 1
ATOM 5269 N N . ARG A 1 647 ? 6.901 -6.341 40.689 1.00 36.59 647 ARG A N 1
ATOM 5270 C CA . ARG A 1 647 ? 5.741 -5.522 41.105 1.00 36.59 647 ARG A CA 1
ATOM 5271 C C . ARG A 1 647 ? 4.406 -6.268 41.050 1.00 36.59 647 ARG A C 1
ATOM 5273 O O . ARG A 1 647 ? 3.426 -5.743 41.562 1.00 36.59 647 ARG A O 1
ATOM 5280 N N . ASN A 1 648 ? 4.368 -7.429 40.397 1.00 35.22 648 ASN A N 1
ATOM 5281 C CA . ASN A 1 648 ? 3.155 -8.232 40.198 1.00 35.22 648 ASN A CA 1
ATOM 5282 C C . ASN A 1 648 ? 3.259 -9.646 40.811 1.00 35.22 648 ASN A C 1
ATOM 5284 O O . ASN A 1 648 ? 2.355 -10.454 40.615 1.00 35.22 648 ASN A O 1
ATOM 5288 N N . THR A 1 649 ? 4.356 -9.938 41.516 1.00 31.38 649 THR A N 1
ATOM 5289 C CA . THR A 1 649 ? 4.419 -10.906 42.625 1.00 31.38 649 THR A CA 1
ATOM 5290 C C . THR A 1 649 ? 4.294 -10.130 43.918 1.00 31.38 649 THR A C 1
ATOM 5292 O O . THR A 1 649 ? 3.568 -10.595 44.816 1.00 31.38 649 THR A O 1
#

Foldseek 3Di:
DDDDDDCQPPPVVVVPADDPDDDDDPPDPAFDWDDDPDDPDFTFGQWWFFPPWQFDKAKWFKKFKDWPDQDPVNVVVVQVCCCPVVVWHWDDDPDRGIITIRDPDFDDKDFDDAPPTTIIIGTPPDMDMQGSNDPRRQVVVFSSLQSLLLSLCVVLHPWADAPVDSFKTWDPFAPDDDPQKGKIKIKGWGWDQDPPTHIITGIFIFIWIWGNFFQCRQCPPPDDPVSNVVSVVVVVLQQDDPPPDFFWKFFDLVVHTHIWGFDFWDPPDFQQRAAQFDDRNDTAGGNCRVSVVVVNPVGDRRFTWTWIGDPPDPGTHIDRRRRIITTGDLVSDDPVCNCVRVQDSVSRSVVSLVVVVSSPQCSSDPPDTGIDNGGDTDDPVPDDDDWDFWKAAAPRDIQHTDPPPDPVSNVVSSVVLVVCLLPRAFPDADPPFFQEEEEEEEVVLPQVLSVVLQVLLQVSLCRRRVHHHHYDYDYDHDLVVVLVVQVVVVVDAEEYEHEAADPDVVSVVVSCVSSVVHHYHYHYSVRSCVLVVLLVVQPPDDPDPDPDRGPSVVSNNVVSVVSSVVVCVSRQTGRIDGPDDDPDQKDWDKAAGPLNQKIKIWIFGADDDPVDGDTGIDMDMDGDPDPDDPPDPVVVVVVVVVVVVVVVD